Protein AF-A0AA39Y4I3-F1 (afdb_monomer_lite)

Sequence (422 aa):
MHALTLSTLAAALFASATFAHTDCKSVDASVIKHTGISTGVEEKHDGIRLYIAKPDNSSIRAKENPTSAIVYLTDVFGIELVENRLLADSFARAGYLTIAPDLFNNEHASGDINVPGFNTSAFLARHGPDVTDPIIASTINHLRTAYGIKKIGLTGYCFGGRYSFRFLGAGKGGDAGYAAHPSLLENGEIEAIKGPAAIGAAETDGMMSPARRSEIEALLAKGSAPWQVNLYSGTNHGFGVRANISDPEQLAGKEEAFLQAVRWFDRHLSRPDFILRPAVDEDRDACYTIHRVAMYDVVKATFGWDEEDQIARWNSEWDPSEFQIVVVDGRMIGSIDVVDRTNDILLSGIELEPAFQGRGIGSALIGKLQAKAAQRGVPLVLGVFEANPRARALYERLGFKEFHREGIKALMRWEPDVVKKG

Organism: NCBI:txid92897

Foldseek 3Di:
DDDDDDDDDDDDPPPPPPPPPPPPPADDLPLADQDDAFDFDWDDDPNKIKTKAAADPPDPLLVLQVQEAEEEEEDQQFPPPRLSRRLQNSVSPLNHTYIYIRLQSPPGDDPDCPPPPRDPVVSVVVSDCVSRLVRVLSVLVCSCPVRVHDAYEYEYAADSQQVSQLCQAPPSRHAEYEYELYAPNDLVSLLRHPHEYEYQYEPAEPRCDPVNVVSSVVSNVVYPYHYYYDYQPPDYRRLLRDFPCVDPSSVCSNSVSSSVSSVRCCQGSGQFDKDKDQFDPVCQVVQLVQCCQQCVQVCCVPPRDDPVVSVVVSVVPDDSRQKIFIDGPNDGFHIWGWDDDPAEIEGEDTTGHPSNPPSCPVVVVVVVRLVVCLVSQHKYKYKDFQSCVVVVVSCVVVVWDFDDDDDRITMTIDGHDPPPPD

Radius of gyration: 26.29 Å; chains: 1; bounding box: 110×45×76 Å

pLDDT: mean 89.02, std 17.18, range [23.81, 98.88]

InterPro domains:
  IPR000182 GNAT domain [PF00583] (300-400)
  IPR000182 GNAT domain [PS51186] (274-417)
  IPR002925 Dienelactone hydrolase [PF01738] (63-268)
  IPR016181 Acyl-CoA N-acyltransferase [SSF55729] (268-405)
  IPR029058 Alpha/Beta hydrolase fold [G3DSA:3.40.50.1820] (41-270)
  IPR029058 Alpha/Beta hydrolase fold [SSF53474] (47-269)

Structure (mmCIF, N/CA/C/O backbone):
data_AF-A0AA39Y4I3-F1
#
_entry.id   AF-A0AA39Y4I3-F1
#
loop_
_atom_site.group_PDB
_atom_site.id
_atom_site.type_symbol
_atom_site.label_atom_id
_atom_site.label_alt_id
_atom_site.label_comp_id
_atom_site.label_asym_id
_atom_site.label_entity_id
_atom_site.label_seq_id
_atom_site.pdbx_PDB_ins_code
_atom_site.Cartn_x
_atom_site.Cartn_y
_atom_site.Cartn_z
_atom_site.occupancy
_atom_site.B_iso_or_equiv
_atom_site.auth_seq_id
_atom_site.auth_comp_id
_atom_site.auth_asym_id
_atom_site.auth_atom_id
_atom_site.pdbx_PDB_model_num
ATOM 1 N N . MET A 1 1 ? 69.566 -1.529 40.304 1.00 31.77 1 MET A N 1
ATOM 2 C CA . MET A 1 1 ? 69.407 -2.940 39.894 1.00 31.77 1 MET A CA 1
ATOM 3 C C . MET A 1 1 ? 67.952 -3.346 40.110 1.00 31.77 1 MET A C 1
ATOM 5 O O . MET A 1 1 ? 67.515 -3.236 41.241 1.00 31.77 1 MET A O 1
ATOM 9 N N . HIS A 1 2 ? 67.272 -3.764 39.027 1.00 29.19 2 HIS A N 1
ATOM 10 C CA . HIS A 1 2 ? 66.051 -4.609 38.928 1.00 29.19 2 HIS A CA 1
ATOM 11 C C . HIS A 1 2 ? 64.745 -4.018 39.521 1.00 29.19 2 HIS A C 1
ATOM 13 O O . HIS A 1 2 ? 64.686 -3.740 40.706 1.00 29.19 2 HIS A O 1
ATOM 19 N N . ALA A 1 3 ? 63.718 -3.612 38.757 1.00 25.14 3 ALA A N 1
ATOM 20 C CA . ALA A 1 3 ? 62.836 -4.297 37.786 1.00 25.14 3 ALA A CA 1
ATOM 21 C C . ALA A 1 3 ? 61.840 -5.301 38.412 1.00 25.14 3 ALA A C 1
ATOM 23 O O . ALA A 1 3 ? 62.264 -6.355 38.867 1.00 25.14 3 ALA A O 1
ATOM 24 N N . LEU A 1 4 ? 60.539 -4.954 38.370 1.00 26.05 4 LEU A N 1
ATOM 25 C CA . LEU A 1 4 ? 59.322 -5.801 38.442 1.00 26.05 4 LEU A CA 1
ATOM 26 C C . LEU A 1 4 ? 58.103 -4.875 38.174 1.00 26.05 4 LEU A C 1
ATOM 28 O O . LEU A 1 4 ? 57.822 -4.004 38.988 1.00 26.05 4 LEU A O 1
ATOM 32 N N . THR A 1 5 ? 57.597 -4.703 36.947 1.00 25.78 5 THR A N 1
ATOM 33 C CA . THR A 1 5 ? 56.581 -5.475 36.184 1.00 25.78 5 THR A CA 1
ATOM 34 C C . THR A 1 5 ? 55.194 -5.660 36.823 1.00 25.78 5 THR A C 1
ATOM 36 O O . THR A 1 5 ? 55.027 -6.449 37.742 1.00 25.78 5 THR A O 1
ATOM 39 N N . LEU A 1 6 ? 54.226 -5.010 36.158 1.00 23.81 6 LEU A N 1
ATOM 40 C CA . LEU A 1 6 ? 52.891 -5.456 35.720 1.00 23.81 6 LEU A CA 1
ATOM 41 C C . LEU A 1 6 ? 51.724 -5.715 36.705 1.00 23.81 6 LEU A C 1
ATOM 43 O O . LEU A 1 6 ? 51.684 -6.682 37.450 1.00 23.81 6 LEU A O 1
ATOM 47 N N . SER A 1 7 ? 50.683 -4.903 36.457 1.00 24.28 7 SER A N 1
ATOM 48 C CA . SER A 1 7 ? 49.284 -5.270 36.161 1.00 24.28 7 SER A CA 1
ATOM 49 C C . SER A 1 7 ? 48.386 -5.853 37.255 1.00 24.28 7 SER A C 1
ATOM 51 O O . SER A 1 7 ? 48.485 -7.029 37.570 1.00 24.28 7 SER A O 1
ATOM 53 N N . THR A 1 8 ? 47.343 -5.094 37.603 1.00 25.11 8 THR A N 1
ATOM 54 C CA . THR A 1 8 ? 45.948 -5.579 37.572 1.00 25.11 8 THR A CA 1
ATOM 55 C C . THR A 1 8 ? 45.017 -4.397 37.305 1.00 25.11 8 THR A C 1
ATOM 57 O O . THR A 1 8 ? 44.675 -3.632 38.204 1.00 25.11 8 THR A O 1
ATOM 60 N N . LEU A 1 9 ? 44.651 -4.235 36.032 1.00 26.48 9 LEU A N 1
ATOM 61 C CA . LEU A 1 9 ? 43.531 -3.415 35.584 1.00 26.48 9 LEU A CA 1
ATOM 62 C C . LEU A 1 9 ? 42.247 -4.143 36.012 1.00 26.48 9 LEU A C 1
ATOM 64 O O . LEU A 1 9 ? 42.095 -5.330 35.720 1.00 26.48 9 LEU A O 1
ATOM 68 N N . ALA A 1 10 ? 41.348 -3.458 36.714 1.00 27.12 10 ALA A N 1
ATOM 69 C CA . ALA A 1 10 ? 40.038 -3.991 37.059 1.00 27.12 10 ALA A CA 1
ATOM 70 C C . ALA A 1 10 ? 39.253 -4.279 35.770 1.00 27.12 10 ALA A C 1
ATOM 72 O O . ALA A 1 10 ? 38.867 -3.365 35.042 1.00 27.12 10 ALA A O 1
ATOM 73 N N . ALA A 1 11 ? 39.050 -5.562 35.473 1.00 25.02 11 ALA A N 1
ATOM 74 C CA . ALA A 1 11 ? 38.172 -6.005 34.407 1.00 25.02 11 ALA A CA 1
ATOM 75 C C . ALA A 1 11 ? 36.725 -5.698 34.814 1.00 25.02 11 ALA A C 1
ATOM 77 O O . ALA A 1 11 ? 36.140 -6.387 35.650 1.00 25.02 11 ALA A O 1
ATOM 78 N N . ALA A 1 12 ? 36.155 -4.645 34.230 1.00 27.27 12 ALA A N 1
ATOM 79 C CA . ALA A 1 12 ? 34.716 -4.466 34.190 1.00 27.27 12 ALA A CA 1
ATOM 80 C C . ALA A 1 12 ? 34.127 -5.646 33.406 1.00 27.27 12 ALA A C 1
ATOM 82 O O . ALA A 1 12 ? 34.288 -5.747 32.189 1.00 27.27 12 ALA A O 1
ATOM 83 N N . LEU A 1 13 ? 33.485 -6.566 34.124 1.00 25.33 13 LEU A N 1
ATOM 84 C CA . LEU A 1 13 ? 32.597 -7.567 33.552 1.00 25.33 13 LEU A CA 1
ATOM 85 C C . LEU A 1 13 ? 31.452 -6.825 32.857 1.00 25.33 13 LEU A C 1
ATOM 87 O O . LEU A 1 13 ? 30.452 -6.471 33.478 1.00 25.33 13 LEU A O 1
ATOM 91 N N . PHE A 1 14 ? 31.601 -6.585 31.555 1.00 27.44 14 PHE A N 1
ATOM 92 C CA . PHE A 1 14 ? 30.454 -6.415 30.682 1.00 27.44 14 PHE A CA 1
ATOM 93 C C . PHE A 1 14 ? 29.706 -7.744 30.712 1.00 27.44 14 PHE A C 1
ATOM 95 O O . PHE A 1 14 ? 30.103 -8.711 30.061 1.00 27.44 14 PHE A O 1
ATOM 102 N N . ALA A 1 15 ? 28.641 -7.801 31.510 1.00 28.72 15 ALA A N 1
ATOM 103 C CA . ALA A 1 15 ? 27.584 -8.764 31.287 1.00 28.72 15 ALA A CA 1
ATOM 104 C C . ALA A 1 15 ? 27.096 -8.515 29.858 1.00 28.72 15 ALA A C 1
ATOM 106 O O . ALA A 1 15 ? 26.409 -7.533 29.576 1.00 28.72 15 ALA A O 1
ATOM 107 N N . SER A 1 16 ? 27.539 -9.365 28.936 1.00 27.86 16 SER A N 1
ATOM 108 C CA . SER A 1 16 ? 26.910 -9.507 27.640 1.00 27.86 16 SER A CA 1
ATOM 109 C C . SER A 1 16 ? 25.491 -9.961 27.940 1.00 27.86 16 SER A C 1
ATOM 111 O O . SER A 1 16 ? 25.236 -11.128 28.223 1.00 27.86 16 SER A O 1
ATOM 113 N N . ALA A 1 17 ? 24.563 -9.005 27.950 1.00 28.95 17 ALA A N 1
ATOM 114 C CA . ALA A 1 17 ? 23.174 -9.318 27.721 1.00 28.95 17 ALA A CA 1
ATOM 115 C C . ALA A 1 17 ? 23.150 -9.994 26.352 1.00 28.95 17 ALA A C 1
ATOM 117 O O . ALA A 1 17 ? 23.229 -9.341 25.311 1.00 28.95 17 ALA A O 1
ATOM 118 N N . THR A 1 18 ? 23.129 -11.323 26.356 1.00 26.72 18 THR A N 1
ATOM 119 C CA . THR A 1 18 ? 22.600 -12.090 25.248 1.00 26.72 18 THR A CA 1
ATOM 120 C C . THR A 1 18 ? 21.155 -11.643 25.131 1.00 26.72 18 THR A C 1
ATOM 122 O O . THR A 1 18 ? 20.255 -12.176 25.775 1.00 26.72 18 THR A O 1
ATOM 125 N N . PHE A 1 19 ? 20.930 -10.591 24.343 1.00 30.98 19 PHE A N 1
ATOM 126 C CA . PHE A 1 19 ? 19.635 -10.400 23.733 1.00 30.98 19 PHE A CA 1
ATOM 127 C C . PHE A 1 19 ? 19.364 -11.725 23.041 1.00 30.98 19 PHE A C 1
ATOM 129 O O . PHE A 1 19 ? 20.068 -12.096 22.101 1.00 30.98 19 PHE A O 1
ATOM 136 N N . ALA A 1 20 ? 18.404 -12.484 23.567 1.00 27.34 20 ALA A N 1
ATOM 137 C CA . ALA A 1 20 ? 17.738 -13.468 22.753 1.00 27.34 20 ALA A CA 1
ATOM 138 C C . ALA A 1 20 ? 17.344 -12.696 21.496 1.00 27.34 20 ALA A C 1
ATOM 140 O O . ALA A 1 20 ? 16.555 -11.750 21.571 1.00 27.34 20 ALA A O 1
ATOM 141 N N . HIS A 1 21 ? 17.988 -13.007 20.371 1.00 30.64 21 HIS A N 1
ATOM 142 C CA . HIS A 1 21 ? 17.457 -12.636 19.082 1.00 30.64 21 HIS A CA 1
ATOM 143 C C . HIS A 1 21 ? 16.090 -13.313 19.038 1.00 30.64 21 HIS A C 1
ATOM 145 O O . HIS A 1 21 ? 15.969 -14.480 18.691 1.00 30.64 21 HIS A O 1
ATOM 151 N N . THR A 1 22 ? 15.046 -12.602 19.466 1.00 34.47 22 THR A N 1
ATOM 152 C CA . THR A 1 22 ? 13.757 -12.731 18.806 1.00 34.47 22 THR A CA 1
ATOM 153 C C . THR A 1 22 ? 14.094 -12.594 17.340 1.00 34.47 22 THR A C 1
ATOM 155 O O . THR A 1 22 ? 14.528 -11.511 16.938 1.00 34.47 22 THR A O 1
ATOM 158 N N . ASP A 1 23 ? 14.018 -13.708 16.609 1.00 34.25 23 ASP A N 1
ATOM 159 C CA . ASP A 1 23 ? 14.163 -13.756 15.164 1.00 34.25 23 ASP A CA 1
ATOM 160 C C . ASP A 1 23 ? 13.442 -12.538 14.603 1.00 34.25 23 ASP A C 1
ATOM 162 O O . ASP A 1 23 ? 12.212 -12.428 14.668 1.00 34.25 23 ASP A O 1
ATOM 166 N N . CYS A 1 24 ? 14.215 -11.548 14.158 1.00 35.56 24 CYS A N 1
ATOM 167 C CA . CYS A 1 24 ? 13.629 -10.406 13.498 1.00 35.56 24 CYS A CA 1
ATOM 168 C C . CYS A 1 24 ? 12.965 -11.006 12.263 1.00 35.56 24 CYS A C 1
ATOM 170 O O . CYS A 1 24 ? 13.661 -11.525 11.392 1.00 35.56 24 CYS A O 1
ATOM 172 N N . LYS A 1 25 ? 11.628 -10.971 12.195 1.00 53.66 25 LYS A N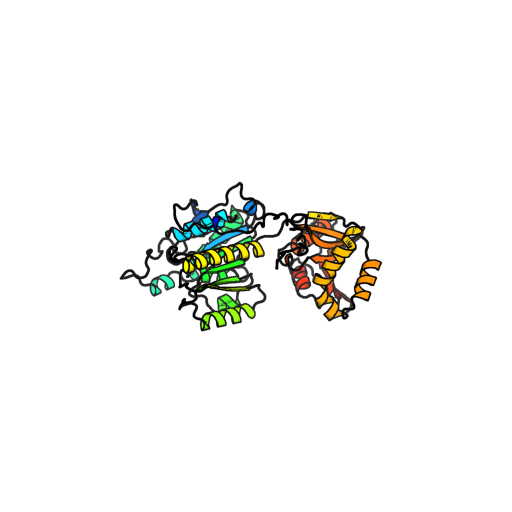 1
ATOM 173 C CA . LYS A 1 25 ? 10.820 -11.413 11.044 1.00 53.66 25 LYS A CA 1
ATOM 174 C C . LYS A 1 25 ? 11.099 -10.555 9.784 1.00 53.66 25 LYS A C 1
ATOM 176 O O . LYS A 1 25 ? 10.210 -10.343 8.963 1.00 53.66 25 LYS A O 1
ATOM 181 N N . SER A 1 26 ? 12.289 -9.966 9.657 1.00 57.66 26 SER A N 1
ATOM 182 C CA . SER A 1 26 ? 12.704 -9.114 8.557 1.00 57.66 26 SER A CA 1
ATOM 183 C C . SER A 1 26 ? 13.011 -9.949 7.329 1.00 57.66 26 SER A C 1
ATOM 185 O O . SER A 1 26 ? 13.766 -10.913 7.381 1.00 57.66 26 SER A O 1
ATOM 187 N N . VAL A 1 27 ? 12.456 -9.516 6.209 1.00 66.81 27 VAL A N 1
ATOM 188 C CA . VAL A 1 27 ? 12.830 -9.991 4.882 1.00 66.81 27 VAL A CA 1
ATOM 189 C C . VAL A 1 27 ? 14.265 -9.576 4.602 1.00 66.81 27 VAL A C 1
ATOM 191 O O . VAL A 1 27 ? 14.585 -8.390 4.707 1.00 66.81 27 VAL A O 1
ATOM 194 N N . ASP A 1 28 ? 15.105 -10.541 4.254 1.00 78.88 28 ASP A N 1
ATOM 195 C CA . ASP A 1 28 ? 16.470 -10.308 3.792 1.00 78.88 28 ASP A CA 1
ATOM 196 C C . ASP A 1 28 ? 16.595 -10.608 2.288 1.00 78.88 28 ASP A C 1
ATOM 198 O O . ASP A 1 28 ? 15.624 -10.969 1.616 1.00 78.88 28 ASP A O 1
ATOM 202 N N . ALA A 1 29 ? 17.799 -10.444 1.740 1.00 80.50 29 ALA A N 1
ATOM 203 C CA . ALA A 1 29 ? 18.063 -10.643 0.319 1.00 80.50 29 ALA A CA 1
ATOM 204 C C . ALA A 1 29 ? 17.818 -12.089 -0.173 1.00 80.50 29 ALA A C 1
ATOM 206 O O . ALA A 1 29 ? 17.715 -12.303 -1.379 1.00 80.50 29 ALA A O 1
ATOM 207 N N . SER A 1 30 ? 17.650 -13.085 0.711 1.00 86.12 30 SER A N 1
ATOM 208 C CA . SER A 1 30 ? 17.434 -14.490 0.318 1.00 86.12 30 SER A CA 1
ATOM 209 C C . SER A 1 30 ? 16.134 -14.722 -0.458 1.00 86.12 30 SER A C 1
ATOM 211 O O . SER A 1 30 ? 16.025 -15.686 -1.220 1.00 86.12 30 SER A O 1
ATOM 213 N N . VAL A 1 31 ? 15.143 -13.833 -0.318 1.00 90.25 31 VAL A N 1
ATOM 214 C CA . VAL A 1 31 ? 13.902 -13.915 -1.103 1.00 90.25 31 VAL A CA 1
ATOM 215 C C . VAL A 1 31 ? 14.083 -13.427 -2.541 1.00 90.25 31 VAL A C 1
ATOM 217 O O . VAL A 1 31 ? 13.208 -13.660 -3.377 1.00 90.25 31 VAL A O 1
ATOM 220 N N . ILE A 1 32 ? 15.190 -12.762 -2.866 1.00 94.00 32 ILE A N 1
ATOM 221 C CA . ILE A 1 32 ? 15.417 -12.134 -4.168 1.00 94.00 32 ILE A CA 1
ATOM 222 C C . ILE A 1 32 ? 16.070 -13.148 -5.108 1.00 94.00 32 ILE A C 1
ATOM 224 O O . ILE A 1 32 ? 17.054 -13.796 -4.764 1.00 94.00 32 ILE A O 1
ATOM 228 N N . LYS A 1 33 ? 15.520 -13.302 -6.318 1.00 92.44 33 LYS A N 1
ATOM 229 C CA . LYS A 1 33 ? 16.183 -14.054 -7.393 1.00 92.44 33 LYS A CA 1
ATOM 230 C C . LYS A 1 33 ? 16.537 -13.120 -8.528 1.00 92.44 33 LYS A C 1
ATOM 232 O O . LYS A 1 33 ? 15.670 -12.446 -9.075 1.00 92.44 33 LYS A O 1
ATOM 237 N N . HIS A 1 34 ? 17.808 -13.160 -8.908 1.00 91.50 34 HIS A N 1
ATOM 238 C CA . HIS A 1 34 ? 18.343 -12.396 -10.032 1.00 91.50 34 HIS A CA 1
ATOM 239 C C . HIS A 1 34 ? 18.507 -13.236 -11.297 1.00 91.50 34 HIS A C 1
ATOM 241 O O . HIS A 1 34 ? 18.494 -12.690 -12.391 1.00 91.50 34 HIS A O 1
ATOM 247 N N . THR A 1 35 ? 18.656 -14.555 -11.153 1.00 91.75 35 THR A N 1
ATOM 248 C CA . THR A 1 35 ? 18.890 -15.494 -12.257 1.00 91.75 35 THR A CA 1
ATOM 249 C C . THR A 1 35 ? 18.112 -16.797 -12.055 1.00 91.75 35 THR A C 1
ATOM 251 O O . THR A 1 35 ? 17.583 -17.075 -10.972 1.00 91.75 35 THR A O 1
ATOM 254 N N . GLY A 1 36 ? 18.058 -17.620 -13.105 1.00 92.31 36 GLY A N 1
ATOM 255 C CA . GLY A 1 36 ? 17.469 -18.958 -13.075 1.00 92.31 36 GLY A CA 1
ATOM 256 C C . GLY A 1 36 ? 16.096 -19.040 -13.738 1.00 92.31 36 GLY A C 1
ATOM 257 O O . GLY A 1 36 ? 15.717 -18.185 -14.534 1.00 92.31 36 GLY A O 1
ATOM 258 N N . ILE A 1 37 ? 15.374 -20.118 -13.431 1.00 93.12 37 ILE A N 1
ATOM 259 C CA . ILE A 1 37 ? 14.064 -20.421 -14.012 1.00 93.12 37 ILE A CA 1
ATOM 260 C C . ILE A 1 37 ? 12.973 -19.858 -13.103 1.00 93.12 37 ILE A C 1
ATOM 262 O O . ILE A 1 37 ? 12.994 -20.068 -11.886 1.00 93.12 37 ILE A O 1
ATOM 266 N N . SER A 1 38 ? 12.025 -19.156 -13.715 1.00 95.62 38 SER A N 1
ATOM 267 C CA . SER A 1 38 ? 10.843 -18.631 -13.045 1.00 95.62 38 SER A CA 1
ATOM 268 C C . SER A 1 38 ? 9.867 -19.751 -12.656 1.00 95.62 38 SER A C 1
ATOM 270 O O . SER A 1 38 ? 9.721 -20.722 -13.397 1.00 95.62 38 SER A O 1
ATOM 272 N N . THR A 1 39 ? 9.192 -19.632 -11.515 1.00 95.56 39 THR A N 1
ATOM 273 C CA . THR A 1 39 ? 8.388 -20.714 -10.905 1.00 95.56 39 THR A CA 1
ATOM 274 C C . THR A 1 39 ? 6.875 -20.521 -10.970 1.00 95.56 39 THR A C 1
ATOM 276 O O . THR A 1 39 ? 6.127 -21.456 -10.693 1.00 95.56 39 THR A O 1
ATOM 279 N N . GLY A 1 40 ? 6.416 -19.314 -11.283 1.00 95.88 40 GLY A N 1
ATOM 280 C CA . GLY A 1 40 ? 5.006 -19.003 -11.481 1.00 95.88 40 GLY A CA 1
ATOM 281 C C . GLY A 1 40 ? 4.427 -19.643 -12.742 1.00 95.88 40 GLY A C 1
ATOM 282 O O . GLY A 1 40 ? 5.137 -20.195 -13.585 1.00 95.88 40 GLY A O 1
ATOM 283 N N . VAL A 1 41 ? 3.105 -19.571 -12.853 1.00 97.69 41 VAL A N 1
ATOM 284 C CA . VAL A 1 41 ? 2.326 -20.181 -13.936 1.00 97.69 41 VAL A CA 1
ATOM 285 C C . VAL A 1 41 ? 1.631 -19.114 -14.766 1.00 97.69 41 VAL A C 1
ATOM 287 O O . VAL A 1 41 ? 1.227 -18.081 -14.239 1.00 97.69 41 VAL A O 1
ATOM 290 N N . GLU A 1 42 ? 1.481 -19.361 -16.064 1.00 97.44 42 GLU A N 1
ATOM 291 C CA . GLU A 1 42 ? 0.683 -18.498 -16.932 1.00 97.44 42 GLU A CA 1
ATOM 292 C C . GLU A 1 42 ? -0.757 -19.001 -17.012 1.00 97.44 42 GLU A C 1
ATOM 294 O O . GLU A 1 42 ? -1.010 -20.161 -17.340 1.00 97.44 42 GLU A O 1
ATOM 299 N N . GLU A 1 43 ? -1.704 -18.106 -16.757 1.00 96.56 43 GLU A N 1
ATOM 300 C CA . GLU A 1 43 ? -3.136 -18.351 -16.892 1.00 96.56 43 GLU A CA 1
ATOM 301 C C . GLU A 1 43 ? -3.774 -17.240 -17.739 1.00 96.56 43 GLU A C 1
ATOM 303 O O . GLU A 1 43 ? -3.209 -16.159 -17.908 1.00 96.56 43 GLU A O 1
ATOM 308 N N . LYS A 1 44 ? -4.954 -17.498 -18.312 1.00 96.38 44 LYS A N 1
ATOM 309 C CA . LYS A 1 44 ? -5.730 -16.484 -19.039 1.00 96.38 44 LYS A CA 1
ATOM 310 C C . LYS A 1 44 ? -6.996 -16.140 -18.269 1.00 96.38 44 LYS A C 1
ATOM 312 O O . LYS A 1 44 ? -7.769 -17.036 -17.940 1.00 96.38 44 LYS A O 1
ATOM 317 N N . HIS A 1 45 ? -7.242 -14.851 -18.067 1.00 94.31 45 HIS A N 1
ATOM 318 C CA . HIS A 1 45 ? -8.468 -14.330 -17.471 1.00 94.31 45 HIS A CA 1
ATOM 319 C C . HIS A 1 45 ? -8.975 -13.145 -18.292 1.00 94.31 45 HIS A C 1
ATOM 321 O O . HIS A 1 45 ? -8.200 -12.248 -18.598 1.00 94.31 45 HIS A O 1
ATOM 327 N N . ASP A 1 46 ? -10.246 -13.164 -18.701 1.00 93.12 46 ASP A N 1
ATOM 328 C CA . ASP A 1 46 ? -10.855 -12.125 -19.548 1.00 93.12 46 ASP A CA 1
ATOM 329 C C . ASP A 1 46 ? -10.030 -11.774 -20.805 1.00 93.12 46 ASP A C 1
ATOM 331 O O . ASP A 1 46 ? -9.955 -10.630 -21.242 1.00 93.12 46 ASP A O 1
ATOM 335 N N . GLY A 1 47 ? -9.373 -12.781 -21.393 1.00 93.19 47 GLY A N 1
ATOM 336 C CA . GLY A 1 47 ? -8.492 -12.609 -22.555 1.00 93.19 47 GLY A CA 1
ATOM 337 C C . GLY A 1 47 ? -7.094 -12.062 -22.234 1.00 93.19 47 GLY A C 1
ATOM 338 O O . GLY A 1 47 ? -6.229 -12.103 -23.106 1.00 93.19 47 GLY A O 1
ATOM 339 N N . ILE A 1 48 ? -6.841 -11.640 -20.995 1.00 96.94 48 ILE A N 1
ATOM 340 C CA . ILE A 1 48 ? -5.552 -11.144 -20.502 1.00 96.94 48 ILE A CA 1
ATOM 341 C C . ILE A 1 48 ? -4.706 -12.335 -20.047 1.00 96.94 48 ILE A C 1
ATOM 343 O O . ILE A 1 48 ? -5.179 -13.200 -19.305 1.00 96.94 48 ILE A O 1
ATOM 347 N N . ARG A 1 49 ? -3.442 -12.392 -20.476 1.00 98.12 49 ARG A N 1
ATOM 348 C CA . ARG A 1 49 ? -2.474 -13.343 -19.912 1.00 98.12 49 ARG A CA 1
ATOM 349 C C . ARG A 1 49 ? -1.954 -12.820 -18.584 1.00 98.12 49 ARG A C 1
ATOM 351 O O . ARG A 1 49 ? -1.539 -11.669 -18.486 1.00 98.12 49 ARG A O 1
ATOM 358 N N . LEU A 1 50 ? -1.954 -13.684 -17.584 1.00 98.56 50 LEU A N 1
ATOM 359 C CA . LEU A 1 50 ? -1.502 -13.405 -16.235 1.00 98.56 50 LEU A CA 1
ATOM 360 C C . LEU A 1 50 ? -0.364 -14.360 -15.898 1.00 98.56 50 LEU A C 1
ATOM 362 O O . LEU A 1 50 ? -0.531 -15.572 -15.999 1.00 98.56 50 LEU A O 1
ATOM 366 N N . TYR A 1 51 ? 0.767 -13.828 -15.452 1.00 98.69 51 TYR A N 1
ATOM 367 C CA . TYR A 1 51 ? 1.790 -14.611 -14.773 1.00 98.69 51 TYR A CA 1
ATOM 368 C C . TYR A 1 51 ? 1.505 -14.601 -13.268 1.00 98.69 51 TYR A C 1
ATOM 370 O O . TYR A 1 51 ? 1.474 -13.542 -12.640 1.00 98.69 51 TYR A O 1
ATOM 378 N N . ILE A 1 52 ? 1.268 -15.775 -12.688 1.00 98.56 52 ILE A N 1
ATOM 379 C CA . ILE A 1 52 ? 0.803 -15.952 -11.312 1.00 98.56 52 ILE A CA 1
ATOM 380 C C . ILE A 1 52 ? 1.880 -16.676 -10.505 1.00 98.56 52 ILE A C 1
ATOM 382 O O . ILE A 1 52 ? 2.149 -17.860 -10.716 1.00 98.56 52 ILE A O 1
ATOM 386 N N . ALA A 1 53 ? 2.458 -15.976 -9.533 1.00 98.06 53 ALA A N 1
ATOM 387 C CA . ALA A 1 53 ? 3.405 -16.521 -8.570 1.00 98.06 53 ALA A CA 1
ATOM 388 C C . ALA A 1 53 ? 2.737 -16.624 -7.191 1.00 98.06 53 ALA A C 1
ATOM 390 O O . ALA A 1 53 ? 2.193 -15.651 -6.666 1.00 98.06 53 ALA A O 1
ATOM 391 N N . LYS A 1 54 ? 2.754 -17.823 -6.601 1.00 96.44 54 LYS A N 1
ATOM 392 C CA . LYS A 1 54 ? 2.124 -18.108 -5.304 1.00 96.44 54 LYS A CA 1
ATOM 393 C C . LYS A 1 54 ? 3.195 -18.316 -4.232 1.00 96.44 54 LYS A C 1
ATOM 395 O O . LYS A 1 54 ? 4.211 -18.947 -4.532 1.00 96.44 54 LYS A O 1
ATOM 400 N N . PRO A 1 55 ? 2.987 -17.815 -3.003 1.00 93.44 55 PRO A N 1
ATOM 401 C CA . PRO A 1 55 ? 3.886 -18.114 -1.901 1.00 93.44 55 PRO A CA 1
ATOM 402 C C . PRO A 1 55 ? 3.847 -19.609 -1.574 1.00 93.44 55 PRO A C 1
ATOM 404 O O . PRO A 1 55 ? 2.846 -20.283 -1.826 1.00 93.44 55 PRO A O 1
ATOM 407 N N . ASP A 1 56 ? 4.925 -20.119 -0.981 1.00 88.56 56 ASP A N 1
ATOM 408 C CA . ASP A 1 56 ? 4.944 -21.491 -0.475 1.00 88.56 56 ASP A CA 1
ATOM 409 C C . ASP A 1 56 ? 3.862 -21.677 0.606 1.00 88.56 56 ASP A C 1
ATOM 411 O O . ASP A 1 56 ? 3.666 -20.808 1.460 1.00 88.56 56 ASP A O 1
ATOM 415 N N . ASN A 1 57 ? 3.179 -22.824 0.607 1.00 81.50 57 ASN A N 1
ATOM 416 C CA . ASN A 1 57 ? 2.160 -23.162 1.607 1.00 81.50 57 ASN A CA 1
ATOM 417 C C . AS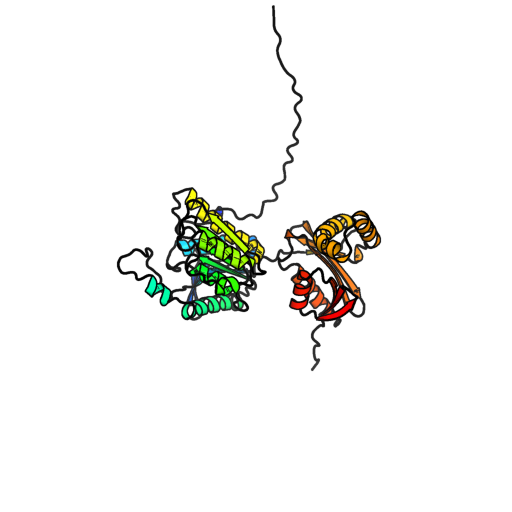N A 1 57 ? 2.721 -23.199 3.045 1.00 81.50 57 ASN A C 1
ATOM 419 O O . ASN A 1 57 ? 1.973 -23.036 4.017 1.00 81.50 57 ASN A O 1
ATOM 423 N N . SER A 1 58 ? 4.028 -23.418 3.213 1.00 81.00 58 SER A N 1
ATOM 424 C CA . SER A 1 58 ? 4.715 -23.355 4.502 1.00 81.00 58 SER A CA 1
ATOM 425 C C . SER A 1 58 ? 5.068 -21.928 4.934 1.00 81.00 58 SER A C 1
ATOM 427 O O . SER A 1 58 ? 5.445 -21.742 6.091 1.00 81.00 58 SER A O 1
ATOM 429 N N . SER A 1 59 ? 4.922 -20.922 4.062 1.00 79.38 59 SER A N 1
ATOM 430 C CA . SER A 1 59 ? 5.278 -19.530 4.352 1.00 79.38 59 SER A CA 1
ATOM 431 C C . SER A 1 59 ? 4.444 -18.968 5.502 1.00 79.38 59 SER A C 1
ATOM 433 O O . SER A 1 59 ? 3.231 -18.779 5.394 1.00 79.38 59 SER A O 1
ATOM 435 N N . ILE A 1 60 ? 5.112 -18.661 6.616 1.00 75.19 60 ILE A N 1
ATOM 436 C CA . ILE A 1 60 ? 4.495 -18.009 7.778 1.00 75.19 60 ILE A CA 1
ATOM 437 C C . ILE A 1 60 ? 3.964 -16.627 7.377 1.00 75.19 60 ILE A C 1
ATOM 439 O O . ILE A 1 60 ? 2.825 -16.296 7.687 1.00 75.19 60 ILE A O 1
ATOM 443 N N . ARG A 1 61 ? 4.737 -15.866 6.592 1.00 75.44 61 ARG A N 1
ATOM 444 C CA . ARG A 1 61 ? 4.350 -14.524 6.129 1.00 75.44 61 ARG A CA 1
ATOM 445 C C . ARG A 1 61 ? 3.095 -14.533 5.257 1.00 75.44 61 ARG A C 1
ATOM 447 O O . ARG A 1 61 ? 2.268 -13.633 5.374 1.00 75.44 61 ARG A O 1
ATOM 454 N N . ALA A 1 62 ? 2.918 -15.566 4.430 1.00 81.00 62 ALA A N 1
ATOM 455 C CA . ALA A 1 62 ? 1.691 -15.735 3.653 1.00 81.00 62 ALA A CA 1
ATOM 456 C C . ALA A 1 62 ? 0.477 -16.036 4.544 1.00 81.00 62 ALA A C 1
ATOM 458 O O . ALA A 1 62 ? -0.614 -15.527 4.296 1.00 81.00 62 ALA A O 1
ATOM 459 N N . LYS A 1 63 ? 0.668 -16.824 5.611 1.00 76.94 63 LYS A N 1
ATOM 460 C CA . LYS A 1 63 ? -0.387 -17.132 6.590 1.00 76.94 63 LYS A CA 1
ATOM 461 C C . LYS A 1 63 ? -0.789 -15.924 7.434 1.00 76.94 63 LYS A C 1
ATOM 463 O O . LYS A 1 63 ? -1.950 -15.844 7.814 1.00 76.94 63 LYS A O 1
ATOM 468 N N . GLU A 1 64 ? 0.133 -15.000 7.696 1.00 70.56 64 GLU A N 1
ATOM 469 C CA . GLU A 1 64 ? -0.147 -13.728 8.384 1.00 70.56 64 GLU A CA 1
ATOM 470 C C . GLU A 1 64 ? -0.896 -12.729 7.477 1.00 70.56 64 GLU A C 1
ATOM 472 O O . GLU A 1 64 ? -1.600 -11.849 7.967 1.00 70.56 64 GLU A O 1
ATOM 477 N N . ASN A 1 65 ? -0.804 -12.882 6.149 1.00 73.69 65 ASN A N 1
ATOM 478 C CA . ASN A 1 65 ? -1.411 -11.974 5.171 1.00 73.69 65 ASN A CA 1
ATOM 479 C C . ASN A 1 65 ? -2.284 -12.680 4.117 1.00 73.69 65 ASN A C 1
ATOM 481 O O . ASN A 1 65 ? -2.178 -12.382 2.924 1.00 73.69 65 ASN A O 1
ATOM 485 N N . PRO A 1 66 ? -3.227 -13.559 4.512 1.00 80.19 66 PRO A N 1
ATOM 486 C CA . PRO A 1 66 ? -3.916 -14.452 3.579 1.00 80.19 66 PRO A CA 1
ATOM 487 C C . PRO A 1 66 ? -4.898 -13.722 2.652 1.00 80.19 66 PRO A C 1
ATOM 489 O O . PRO A 1 66 ? -5.424 -14.309 1.714 1.00 80.19 66 PRO A O 1
ATOM 492 N N . THR A 1 67 ? -5.180 -12.444 2.924 1.00 86.12 67 THR A N 1
ATOM 493 C CA . THR A 1 67 ? -6.102 -11.614 2.134 1.00 86.12 67 THR A CA 1
ATOM 494 C C . THR A 1 67 ? -5.405 -10.437 1.454 1.00 86.12 67 THR A C 1
ATOM 496 O O . THR A 1 67 ? -6.077 -9.487 1.046 1.00 86.12 67 THR A O 1
ATOM 499 N N . SER A 1 68 ? -4.080 -10.502 1.313 1.00 92.56 68 SER A N 1
ATOM 500 C CA . SER A 1 68 ? -3.275 -9.484 0.641 1.00 92.56 68 SER A CA 1
ATOM 501 C C . SER A 1 68 ? -2.570 -10.067 -0.584 1.00 92.56 68 SER A C 1
ATOM 503 O O . SER A 1 68 ? -2.068 -11.187 -0.544 1.00 92.56 68 SER A O 1
ATOM 505 N N . ALA A 1 69 ? -2.521 -9.310 -1.678 1.00 97.25 69 ALA A N 1
ATOM 506 C CA . ALA A 1 69 ? -1.815 -9.700 -2.898 1.00 97.25 69 ALA A CA 1
ATOM 507 C C . ALA A 1 69 ? -1.106 -8.505 -3.537 1.00 97.25 69 ALA A C 1
ATOM 509 O O . ALA A 1 69 ? -1.429 -7.352 -3.249 1.00 97.25 69 ALA A O 1
ATOM 510 N N . ILE A 1 70 ? -0.162 -8.796 -4.425 1.00 98.62 70 ILE A N 1
ATOM 511 C CA . ILE A 1 70 ? 0.574 -7.820 -5.221 1.00 98.62 70 ILE A CA 1
ATOM 512 C C . ILE A 1 70 ? 0.177 -7.958 -6.688 1.00 98.62 70 ILE A C 1
ATOM 514 O O . ILE A 1 70 ? 0.226 -9.048 -7.256 1.00 98.62 70 ILE A O 1
ATOM 518 N N . VAL A 1 71 ? -0.168 -6.839 -7.314 1.00 98.88 71 VAL A N 1
ATOM 519 C CA . VAL A 1 71 ? -0.191 -6.709 -8.770 1.00 98.88 71 VAL A CA 1
ATOM 520 C C . VAL A 1 71 ? 1.159 -6.144 -9.200 1.00 98.88 71 VAL A C 1
ATOM 522 O O . VAL A 1 71 ? 1.531 -5.041 -8.796 1.00 98.88 71 VAL A O 1
ATOM 525 N N . TYR A 1 72 ? 1.903 -6.922 -9.983 1.00 98.88 72 TYR A N 1
ATOM 526 C CA . TYR A 1 72 ? 3.226 -6.569 -10.491 1.00 98.88 72 TYR A CA 1
ATOM 527 C C . TYR A 1 72 ? 3.110 -6.017 -11.914 1.00 98.88 72 TYR A C 1
ATOM 529 O O . TYR A 1 72 ? 2.754 -6.734 -12.844 1.00 98.88 72 TYR A O 1
ATOM 537 N N . LEU A 1 73 ? 3.393 -4.730 -12.082 1.00 98.88 73 LEU A N 1
ATOM 538 C CA . LEU A 1 73 ? 3.272 -3.999 -13.338 1.00 98.88 73 LEU A CA 1
ATOM 539 C C . LEU A 1 73 ? 4.663 -3.857 -13.961 1.00 98.88 73 LEU A C 1
ATOM 541 O O . LEU A 1 73 ? 5.525 -3.147 -13.434 1.00 98.88 73 LEU A O 1
ATOM 545 N N . THR A 1 74 ? 4.885 -4.573 -15.060 1.00 98.56 74 THR A N 1
ATOM 546 C CA . THR A 1 74 ? 6.205 -4.713 -15.679 1.00 98.56 74 THR A CA 1
ATOM 547 C C . THR A 1 74 ? 6.704 -3.410 -16.305 1.00 98.56 74 THR A C 1
ATOM 549 O O . THR A 1 74 ? 5.939 -2.479 -16.581 1.00 98.56 74 THR A O 1
ATOM 552 N N . ASP A 1 75 ? 8.002 -3.373 -16.599 1.00 97.12 75 ASP A N 1
ATOM 553 C CA . ASP A 1 75 ? 8.529 -2.442 -17.590 1.00 97.12 75 ASP A CA 1
ATOM 554 C C . ASP A 1 75 ? 8.103 -2.845 -19.018 1.00 97.12 75 ASP A C 1
ATOM 556 O O . ASP A 1 75 ? 7.314 -3.774 -19.216 1.00 97.12 75 ASP A O 1
ATOM 560 N N . VAL A 1 76 ? 8.596 -2.117 -20.024 1.00 95.88 76 VAL A N 1
ATOM 561 C CA . VAL A 1 76 ? 8.190 -2.275 -21.434 1.00 95.88 76 VAL A CA 1
ATOM 562 C C . VAL A 1 76 ? 8.497 -3.649 -22.036 1.00 95.88 76 VAL A C 1
ATOM 564 O O . VAL A 1 76 ? 7.950 -3.970 -23.087 1.00 95.88 76 VAL A O 1
ATOM 567 N N . PHE A 1 77 ? 9.340 -4.464 -21.394 1.00 96.00 77 PHE A N 1
ATOM 568 C CA . PHE A 1 77 ? 9.695 -5.802 -21.877 1.00 96.00 77 PHE A CA 1
ATOM 569 C C . PHE A 1 77 ? 8.677 -6.878 -21.480 1.00 96.00 77 PHE A C 1
ATOM 571 O O . PHE A 1 77 ? 8.801 -8.025 -21.903 1.00 96.00 77 PHE A O 1
ATOM 578 N N . GLY A 1 78 ? 7.667 -6.514 -20.685 1.00 97.19 78 GLY A N 1
ATOM 579 C CA . GLY A 1 78 ? 6.548 -7.397 -20.383 1.00 97.19 78 GLY A CA 1
ATOM 580 C C . GLY A 1 78 ? 6.908 -8.564 -19.469 1.00 97.19 78 GLY A C 1
ATOM 581 O O . GLY A 1 78 ? 7.994 -8.648 -18.886 1.00 97.19 78 GLY A O 1
ATOM 582 N N . ILE A 1 79 ? 5.960 -9.487 -19.341 1.00 97.25 79 ILE A N 1
ATOM 583 C CA . ILE A 1 79 ? 6.147 -10.731 -18.588 1.00 97.25 79 ILE A CA 1
ATOM 584 C C . ILE A 1 79 ? 7.090 -11.694 -19.316 1.00 97.25 79 ILE A C 1
ATOM 586 O O . ILE A 1 79 ? 7.437 -12.727 -18.769 1.00 97.25 79 ILE A O 1
ATOM 590 N N . GLU A 1 80 ? 7.496 -11.409 -20.546 1.00 95.19 80 GLU A N 1
ATOM 591 C CA . GLU A 1 80 ? 8.409 -12.210 -21.358 1.00 95.19 80 GLU A CA 1
ATOM 592 C C . GLU A 1 80 ? 9.861 -12.066 -20.921 1.00 95.19 80 GLU A C 1
ATOM 594 O O . GLU A 1 80 ? 10.643 -13.009 -21.061 1.00 95.19 80 GLU A O 1
ATOM 599 N N . LEU A 1 81 ? 10.209 -10.925 -20.326 1.00 95.50 81 LEU A N 1
ATOM 600 C CA . LEU A 1 81 ? 11.503 -10.747 -19.692 1.00 95.50 81 LEU A CA 1
ATOM 601 C C . LEU A 1 81 ? 11.583 -11.591 -18.412 1.00 95.50 81 LEU A C 1
ATOM 603 O O . LEU A 1 81 ? 10.777 -11.438 -17.488 1.00 95.50 81 LEU A O 1
ATOM 607 N N . VAL A 1 82 ? 12.579 -12.477 -18.339 1.00 95.88 82 VAL A N 1
ATOM 608 C CA . VAL A 1 82 ? 12.732 -13.409 -17.212 1.00 95.88 82 VAL A CA 1
ATOM 609 C C . VAL A 1 82 ? 12.938 -12.672 -15.887 1.00 95.88 82 VAL A C 1
ATOM 611 O O . VAL A 1 82 ? 12.403 -13.095 -14.866 1.00 95.88 82 VAL A O 1
ATOM 614 N N . GLU A 1 83 ? 13.619 -11.528 -15.892 1.00 96.69 83 GLU A N 1
ATOM 615 C CA . GLU A 1 83 ? 13.843 -10.683 -14.720 1.00 96.69 83 GLU A CA 1
ATOM 616 C C . GLU A 1 83 ? 12.525 -10.190 -14.103 1.00 96.69 83 GLU A C 1
ATOM 618 O O . GLU A 1 83 ? 12.391 -10.192 -12.878 1.00 96.69 83 GLU A O 1
ATOM 623 N N . ASN A 1 84 ? 11.522 -9.849 -14.924 1.00 98.00 84 ASN A N 1
ATOM 624 C CA . ASN A 1 84 ? 10.192 -9.463 -14.441 1.00 98.00 84 ASN A CA 1
ATOM 625 C C . ASN A 1 84 ? 9.485 -10.651 -13.763 1.00 98.00 84 ASN A C 1
ATOM 627 O O . ASN A 1 84 ? 8.918 -10.502 -12.676 1.00 98.00 84 ASN A O 1
ATOM 631 N N . ARG A 1 85 ? 9.573 -11.861 -14.339 1.00 98.25 85 ARG A N 1
ATOM 632 C CA . ARG A 1 85 ? 9.020 -13.081 -13.715 1.00 98.25 85 ARG A CA 1
ATOM 633 C C . ARG A 1 85 ? 9.723 -13.427 -12.406 1.00 98.25 85 ARG A C 1
ATOM 635 O O . ARG A 1 85 ? 9.066 -13.764 -11.425 1.00 98.25 85 ARG A O 1
ATOM 642 N N . LEU A 1 86 ? 11.050 -13.311 -12.365 1.00 98.25 86 LEU A N 1
ATOM 643 C CA . LEU A 1 86 ? 11.846 -13.586 -11.168 1.00 98.25 86 LEU A CA 1
ATOM 644 C C . LEU A 1 86 ? 11.558 -12.586 -10.043 1.00 98.25 86 LEU A C 1
ATOM 646 O O . LEU A 1 86 ? 11.569 -12.974 -8.870 1.00 98.25 86 LEU A O 1
ATOM 650 N N . LEU A 1 87 ? 11.254 -11.327 -10.367 1.00 98.44 87 LEU A N 1
ATOM 651 C CA . LEU A 1 87 ? 10.779 -10.342 -9.394 1.00 98.44 87 LEU A CA 1
ATOM 652 C C . LEU A 1 87 ? 9.376 -10.676 -8.881 1.00 98.44 87 LEU A C 1
ATOM 654 O O . LEU A 1 87 ? 9.165 -10.643 -7.668 1.00 98.44 87 LEU A O 1
ATOM 658 N N . ALA A 1 88 ? 8.448 -11.082 -9.752 1.00 98.56 88 ALA A N 1
ATOM 659 C CA . ALA A 1 88 ? 7.141 -11.577 -9.319 1.00 98.56 88 ALA A CA 1
ATOM 660 C C . ALA A 1 88 ? 7.278 -12.803 -8.390 1.00 98.56 88 ALA A C 1
ATOM 662 O O . ALA A 1 88 ? 6.677 -12.842 -7.316 1.00 98.56 88 ALA A O 1
ATOM 663 N N . ASP A 1 89 ? 8.164 -13.747 -8.721 1.00 98.38 89 ASP A N 1
ATOM 664 C CA . ASP A 1 89 ? 8.489 -14.879 -7.846 1.00 98.38 89 ASP A CA 1
ATOM 665 C C . ASP A 1 89 ? 9.165 -14.439 -6.537 1.00 98.38 89 ASP A C 1
ATOM 667 O O . ASP A 1 89 ? 9.041 -15.114 -5.516 1.00 98.38 89 ASP A O 1
ATOM 671 N N . SER A 1 90 ? 9.909 -13.329 -6.545 1.00 97.81 90 SER A N 1
ATOM 672 C CA . SER A 1 90 ? 10.529 -12.766 -5.338 1.00 97.81 90 SER A CA 1
ATOM 673 C C . SER A 1 90 ? 9.475 -12.230 -4.377 1.00 97.81 90 SER A C 1
ATOM 675 O O . SER A 1 90 ? 9.569 -12.487 -3.179 1.00 97.81 90 SER A O 1
ATOM 677 N N . PHE A 1 91 ? 8.431 -11.560 -4.876 1.00 97.44 91 PHE A N 1
ATOM 678 C CA . PHE A 1 91 ? 7.290 -11.163 -4.044 1.00 97.44 91 PHE A CA 1
ATOM 679 C C . PHE A 1 91 ? 6.526 -12.378 -3.495 1.00 97.44 91 PHE A C 1
ATOM 681 O O . PHE A 1 91 ? 6.133 -12.374 -2.326 1.00 97.44 91 PHE A O 1
ATOM 688 N N . ALA A 1 92 ? 6.419 -13.456 -4.277 1.00 96.44 92 ALA A N 1
ATOM 689 C CA . ALA A 1 92 ? 5.871 -14.725 -3.805 1.00 96.44 92 ALA A CA 1
ATOM 690 C C . ALA A 1 92 ? 6.706 -15.372 -2.695 1.00 96.44 92 ALA A C 1
ATOM 692 O O . ALA A 1 92 ? 6.170 -15.763 -1.656 1.00 96.44 92 ALA A O 1
ATOM 693 N N . ARG A 1 93 ? 8.036 -15.407 -2.832 1.00 94.56 93 ARG A N 1
ATOM 694 C CA . ARG A 1 93 ? 8.934 -15.825 -1.738 1.00 94.56 93 ARG A CA 1
ATOM 695 C C . ARG A 1 93 ? 8.851 -14.888 -0.535 1.00 94.56 93 ARG A C 1
ATOM 697 O O . ARG A 1 93 ? 8.977 -15.336 0.600 1.00 94.56 93 ARG A O 1
ATOM 704 N N . ALA A 1 94 ? 8.540 -13.617 -0.771 1.00 92.75 94 ALA A N 1
ATOM 705 C CA . ALA A 1 94 ? 8.211 -12.656 0.267 1.00 92.75 94 ALA A CA 1
ATOM 706 C C . ALA A 1 94 ? 6.778 -12.810 0.833 1.00 92.75 94 ALA A C 1
ATOM 708 O O . ALA A 1 94 ? 6.307 -11.927 1.541 1.00 92.75 94 ALA A O 1
ATOM 709 N N . GLY A 1 95 ? 6.083 -13.919 0.576 1.00 92.12 95 GLY A N 1
ATOM 710 C CA . GLY A 1 95 ? 4.817 -14.249 1.231 1.00 92.12 95 GLY A CA 1
ATOM 711 C C . GLY A 1 95 ? 3.567 -13.661 0.580 1.00 92.12 95 GLY A C 1
ATOM 712 O O . GLY A 1 95 ? 2.485 -13.832 1.132 1.00 92.12 95 GLY A O 1
ATOM 713 N N . TYR A 1 96 ? 3.670 -13.016 -0.582 1.00 94.62 96 TYR A N 1
ATOM 714 C CA . TYR A 1 96 ? 2.513 -12.440 -1.267 1.00 94.62 96 TYR A CA 1
ATOM 715 C C . TYR A 1 96 ? 2.041 -13.315 -2.424 1.00 94.62 96 TYR A C 1
ATOM 717 O O . TYR A 1 96 ? 2.840 -13.766 -3.233 1.00 94.62 96 TYR A O 1
ATOM 725 N N . LEU A 1 97 ? 0.728 -13.488 -2.591 1.00 97.00 97 LEU A N 1
ATOM 726 C CA . LEU A 1 97 ? 0.212 -13.843 -3.915 1.00 97.00 97 LEU A CA 1
ATOM 727 C C . LEU A 1 97 ? 0.583 -12.709 -4.880 1.00 97.00 97 LEU A C 1
ATOM 729 O O . LEU A 1 97 ? 0.252 -11.556 -4.608 1.00 97.00 97 LEU A O 1
ATOM 733 N N . THR A 1 98 ? 1.251 -13.013 -5.989 1.00 98.50 98 THR A N 1
ATOM 734 C CA . THR A 1 98 ? 1.663 -12.007 -6.973 1.00 98.50 98 THR A CA 1
ATOM 735 C C . THR A 1 98 ? 1.130 -12.346 -8.355 1.00 98.50 98 THR A C 1
ATOM 737 O O . THR A 1 98 ? 1.334 -13.452 -8.849 1.00 98.50 98 THR A O 1
ATOM 740 N N . ILE A 1 99 ? 0.453 -11.385 -8.984 1.00 98.69 99 ILE A N 1
ATOM 741 C CA . ILE A 1 99 ? -0.044 -11.498 -10.357 1.00 98.69 99 ILE A CA 1
ATOM 742 C C . ILE A 1 99 ? 0.562 -10.379 -11.201 1.00 98.69 99 ILE A C 1
ATOM 744 O O . ILE A 1 99 ? 0.394 -9.202 -10.882 1.00 98.69 99 ILE A O 1
ATOM 748 N N . ALA A 1 100 ? 1.243 -10.743 -12.283 1.00 98.81 100 ALA A N 1
ATOM 749 C CA . ALA A 1 100 ? 1.727 -9.818 -13.297 1.00 98.81 100 ALA A CA 1
ATOM 750 C C . ALA A 1 100 ? 0.884 -9.968 -14.573 1.00 98.81 100 ALA A C 1
ATOM 752 O O . ALA A 1 100 ? 0.977 -11.009 -15.231 1.00 98.81 100 ALA A O 1
ATOM 753 N N . PRO A 1 101 ? 0.032 -8.990 -14.925 1.00 98.62 101 PRO A N 1
ATOM 754 C CA . PRO A 1 101 ? -0.680 -9.025 -16.192 1.00 98.62 101 PRO A CA 1
ATOM 755 C C . PRO A 1 101 ? 0.238 -8.667 -17.363 1.00 98.62 101 PRO A C 1
ATOM 757 O O . PRO A 1 101 ? 1.142 -7.842 -17.237 1.00 98.62 101 PRO A O 1
ATOM 760 N N . ASP A 1 102 ? -0.042 -9.245 -18.525 1.00 98.31 102 ASP A N 1
ATOM 761 C CA . ASP A 1 102 ? 0.502 -8.790 -19.800 1.00 98.31 102 ASP A CA 1
ATOM 762 C C . ASP A 1 102 ? -0.095 -7.419 -20.154 1.00 98.31 102 ASP A C 1
ATOM 764 O O . ASP A 1 102 ? -1.205 -7.320 -20.678 1.00 98.31 102 ASP A O 1
ATOM 768 N N . LEU A 1 103 ? 0.646 -6.353 -19.843 1.00 98.06 103 LEU A N 1
ATOM 769 C CA . LEU A 1 103 ? 0.237 -4.968 -20.100 1.00 98.06 103 LEU A CA 1
ATOM 770 C C . LEU A 1 103 ? 0.224 -4.600 -21.591 1.00 98.06 103 LEU A C 1
ATOM 772 O O . LEU A 1 103 ? -0.295 -3.543 -21.950 1.00 98.06 103 LEU A O 1
ATOM 776 N N . PHE A 1 104 ? 0.795 -5.443 -22.454 1.00 96.50 104 PHE A N 1
ATOM 777 C CA . PHE A 1 104 ? 1.054 -5.113 -23.854 1.00 96.50 104 PHE A CA 1
ATOM 778 C C . PHE A 1 104 ? 0.316 -6.023 -24.837 1.00 96.50 104 PHE A C 1
ATOM 780 O O . PHE A 1 104 ? 0.460 -5.842 -26.039 1.00 96.50 104 PHE A O 1
ATOM 787 N N . ASN A 1 105 ? -0.495 -6.979 -24.372 1.00 91.88 105 ASN A N 1
ATOM 788 C CA . ASN A 1 105 ? -1.233 -7.923 -25.222 1.00 91.88 105 ASN A CA 1
ATOM 789 C C . ASN A 1 105 ? -0.334 -8.653 -26.242 1.00 91.88 105 ASN A C 1
ATOM 791 O O . ASN A 1 105 ? -0.703 -8.812 -27.406 1.00 91.88 105 ASN A O 1
ATOM 795 N N . ASN A 1 106 ? 0.824 -9.152 -25.799 1.00 90.12 106 ASN A N 1
ATOM 796 C CA . ASN A 1 106 ? 1.903 -9.727 -26.622 1.00 90.12 106 ASN A CA 1
ATOM 797 C C . ASN A 1 106 ? 2.668 -8.724 -27.508 1.00 90.12 106 ASN A C 1
ATOM 799 O O . ASN A 1 106 ? 3.577 -9.138 -28.224 1.00 90.12 106 ASN A O 1
ATOM 803 N N . GLU A 1 107 ? 2.353 -7.431 -27.467 1.00 91.38 107 GLU A N 1
ATOM 804 C CA . GLU A 1 107 ? 3.090 -6.384 -28.184 1.00 91.38 107 GLU A CA 1
ATOM 805 C C . GLU A 1 107 ? 4.170 -5.741 -27.300 1.00 91.38 107 GLU A C 1
ATOM 807 O O . GLU A 1 107 ? 4.380 -4.541 -27.387 1.00 91.38 107 GLU A O 1
ATOM 812 N N . HIS A 1 108 ? 4.838 -6.499 -26.422 1.00 91.25 108 HIS A N 1
ATOM 813 C CA . HIS A 1 108 ? 5.921 -5.991 -25.568 1.00 91.25 108 HIS A CA 1
ATOM 814 C C . HIS A 1 108 ? 7.159 -5.589 -26.393 1.00 91.25 108 HIS A C 1
ATOM 816 O O . HIS A 1 108 ? 7.357 -6.026 -27.529 1.00 91.25 108 HIS A O 1
ATOM 822 N N . ALA A 1 109 ? 8.017 -4.742 -25.823 1.00 88.50 109 ALA A N 1
ATOM 823 C CA . ALA A 1 109 ? 9.280 -4.373 -26.451 1.00 88.50 109 ALA A CA 1
ATOM 824 C C . ALA A 1 109 ? 10.243 -5.569 -26.486 1.00 88.50 109 ALA A C 1
ATOM 826 O O . ALA A 1 109 ? 10.300 -6.359 -25.543 1.00 88.50 109 ALA A O 1
ATOM 827 N N . SER A 1 110 ? 11.065 -5.671 -27.536 1.00 77.69 110 SER A N 1
ATOM 828 C CA . SER A 1 110 ? 12.200 -6.602 -27.544 1.00 77.69 110 SER A CA 1
ATOM 829 C C . SER A 1 110 ? 13.116 -6.323 -26.356 1.00 77.69 110 SER A C 1
ATOM 831 O O . SER A 1 110 ? 13.265 -5.161 -26.001 1.00 77.69 110 SER A O 1
ATOM 833 N N . GLY A 1 111 ? 13.780 -7.345 -25.796 1.00 70.56 111 GLY A N 1
ATOM 834 C CA . GLY A 1 111 ? 14.660 -7.243 -24.609 1.00 70.56 111 GLY A CA 1
ATOM 835 C C . GLY A 1 111 ? 15.779 -6.185 -24.665 1.00 70.56 111 GLY A C 1
ATOM 836 O O . GLY A 1 111 ? 16.425 -5.912 -23.657 1.00 70.56 111 GLY A O 1
ATOM 837 N N . ASP A 1 112 ? 15.982 -5.561 -25.824 1.00 72.00 112 ASP A N 1
ATOM 838 C CA . ASP A 1 112 ? 16.715 -4.316 -25.996 1.00 72.00 112 ASP A CA 1
ATOM 839 C C . ASP A 1 112 ? 15.848 -3.312 -26.784 1.00 72.00 112 ASP A C 1
ATOM 841 O O . ASP A 1 112 ? 15.372 -3.608 -27.883 1.00 72.00 112 ASP A O 1
ATOM 845 N N . ILE A 1 113 ? 15.630 -2.124 -26.212 1.00 67.50 113 ILE A N 1
ATOM 846 C CA . ILE A 1 113 ? 14.893 -1.017 -26.851 1.00 67.50 113 ILE A CA 1
ATOM 847 C C . ILE A 1 113 ? 15.768 -0.191 -27.801 1.00 67.50 113 ILE A C 1
ATOM 849 O O . ILE A 1 113 ? 15.245 0.646 -28.533 1.00 67.50 113 ILE A O 1
ATOM 853 N N . ASN A 1 114 ? 17.087 -0.403 -27.797 1.00 71.62 114 ASN A N 1
ATOM 854 C CA . ASN A 1 114 ? 18.027 0.284 -28.685 1.00 71.62 114 ASN A CA 1
ATOM 855 C C . ASN A 1 114 ? 18.209 -0.443 -30.024 1.00 71.62 114 ASN A C 1
ATOM 857 O O . ASN A 1 114 ? 19.015 -0.021 -30.856 1.00 71.62 114 ASN A O 1
ATOM 861 N N . VAL A 1 115 ? 17.463 -1.529 -30.251 1.00 70.69 115 VAL A N 1
ATOM 862 C CA . VAL A 1 115 ? 17.489 -2.266 -31.514 1.00 70.69 115 VAL A CA 1
ATOM 863 C C . VAL A 1 115 ? 17.027 -1.341 -32.650 1.00 70.69 115 VAL A C 1
ATOM 865 O O . VAL A 1 115 ? 15.969 -0.707 -32.538 1.00 70.69 115 VAL A O 1
ATOM 868 N N . PRO A 1 116 ? 17.779 -1.255 -33.766 1.00 70.31 116 PRO A N 1
ATOM 869 C CA . PRO A 1 116 ? 17.394 -0.437 -34.909 1.00 70.31 116 PRO A CA 1
ATOM 870 C C . PRO A 1 116 ? 15.970 -0.752 -35.386 1.00 70.31 116 PRO A C 1
ATOM 872 O O . PRO A 1 116 ? 15.646 -1.898 -35.688 1.00 70.31 116 PRO A O 1
ATOM 875 N N . GLY A 1 117 ? 15.124 0.277 -35.474 1.00 71.12 117 GLY A N 1
ATOM 876 C CA . GLY A 1 117 ? 13.740 0.158 -35.946 1.00 71.12 117 GLY A CA 1
ATOM 877 C C . GLY A 1 117 ? 12.671 0.092 -34.849 1.00 71.12 117 GLY A C 1
ATOM 878 O O . GLY A 1 117 ? 11.490 0.223 -35.173 1.00 71.12 117 GLY A O 1
ATOM 879 N N . PHE A 1 118 ? 13.039 -0.029 -33.568 1.00 79.62 118 PHE A N 1
ATOM 880 C CA . PHE A 1 118 ? 12.068 0.097 -32.479 1.00 79.62 118 PHE A CA 1
ATOM 881 C C . PHE A 1 118 ? 11.700 1.571 -32.247 1.00 79.62 118 PHE A C 1
ATOM 883 O O . PHE A 1 118 ? 12.535 2.397 -31.882 1.00 79.62 118 PHE A O 1
ATOM 890 N N . ASN A 1 119 ? 10.431 1.924 -32.474 1.00 85.12 119 ASN A N 1
ATOM 891 C CA . ASN A 1 119 ? 9.926 3.272 -32.218 1.00 85.12 119 ASN A CA 1
ATOM 892 C C . ASN A 1 119 ? 9.287 3.341 -30.828 1.00 85.12 119 ASN A C 1
ATOM 894 O O . ASN A 1 119 ? 8.085 3.110 -30.672 1.00 85.12 119 ASN A O 1
ATOM 898 N N . THR A 1 120 ? 10.096 3.702 -29.833 1.00 84.12 120 THR A N 1
ATOM 899 C CA . THR A 1 120 ? 9.679 3.813 -28.430 1.00 84.12 120 THR A CA 1
ATOM 900 C C . THR A 1 120 ? 8.503 4.772 -28.241 1.00 84.12 120 THR A C 1
ATOM 902 O O . THR A 1 120 ? 7.569 4.458 -27.511 1.00 84.12 120 THR A O 1
ATOM 905 N N . SER A 1 121 ? 8.484 5.915 -28.933 1.00 85.31 121 SER A N 1
ATOM 906 C CA . SER A 1 121 ? 7.388 6.886 -28.815 1.00 85.31 121 SER A CA 1
ATOM 907 C C . SER A 1 121 ? 6.064 6.327 -29.340 1.00 85.31 121 SER A C 1
ATOM 909 O O . SER A 1 121 ? 5.032 6.461 -28.687 1.00 85.31 121 SER A O 1
ATOM 911 N N . ALA A 1 122 ? 6.087 5.664 -30.500 1.00 89.69 122 ALA A N 1
ATOM 912 C CA . ALA A 1 122 ? 4.896 5.041 -31.073 1.00 89.69 122 ALA A CA 1
ATOM 913 C C . ALA A 1 122 ? 4.412 3.849 -30.237 1.00 89.69 122 ALA A C 1
ATOM 915 O O . ALA A 1 122 ? 3.207 3.650 -30.112 1.00 89.69 122 ALA A O 1
ATOM 916 N N . PHE A 1 123 ? 5.335 3.075 -29.661 1.00 91.50 123 PHE A N 1
ATOM 917 C CA . PHE A 1 123 ? 5.019 2.011 -28.710 1.00 91.50 123 PHE A CA 1
ATOM 918 C C . PHE A 1 123 ? 4.274 2.574 -27.494 1.00 91.50 123 PHE A C 1
ATOM 920 O O . PHE A 1 123 ? 3.137 2.192 -27.234 1.00 91.50 123 PHE A O 1
ATOM 927 N N . LEU A 1 124 ? 4.864 3.553 -26.802 1.00 90.44 124 LEU A N 1
ATOM 928 C CA . LEU A 1 124 ? 4.279 4.133 -25.590 1.00 90.44 124 LEU A CA 1
ATOM 929 C C . LEU A 1 124 ? 2.910 4.774 -25.858 1.00 90.44 124 LEU A C 1
ATOM 931 O O . LEU A 1 124 ? 2.010 4.653 -25.033 1.00 90.44 124 LEU A O 1
ATOM 935 N N . ALA A 1 125 ? 2.725 5.398 -27.026 1.00 89.31 125 ALA A N 1
ATOM 936 C CA . ALA A 1 125 ? 1.446 5.983 -27.422 1.00 89.31 125 ALA A CA 1
ATOM 937 C C . ALA A 1 125 ? 0.330 4.937 -27.606 1.00 89.31 125 ALA A C 1
ATOM 939 O O . ALA A 1 125 ? -0.820 5.213 -27.268 1.00 89.31 125 ALA A O 1
ATOM 940 N N . ARG A 1 126 ? 0.647 3.736 -28.113 1.00 93.44 126 ARG A N 1
ATOM 941 C CA . ARG A 1 126 ? -0.335 2.645 -28.264 1.00 93.44 126 ARG A CA 1
ATOM 942 C C . ARG A 1 126 ? -0.707 1.983 -26.938 1.00 93.44 126 ARG A C 1
ATOM 944 O O . ARG A 1 126 ? -1.794 1.428 -26.834 1.00 93.44 126 ARG A O 1
ATOM 951 N N . HIS A 1 127 ? 0.149 2.095 -25.925 1.00 95.38 127 HIS A N 1
ATOM 952 C CA . HIS A 1 127 ? -0.077 1.557 -24.580 1.00 95.38 127 HIS A CA 1
ATOM 953 C C . HIS A 1 127 ? -0.396 2.669 -23.566 1.00 95.38 127 HIS A C 1
ATOM 955 O O . HIS A 1 127 ? 0.027 2.642 -22.411 1.00 95.38 127 HIS A O 1
ATOM 961 N N . GLY A 1 128 ? -1.147 3.684 -24.000 1.00 95.44 128 GLY A N 1
ATOM 962 C CA . GLY A 1 128 ? -1.635 4.743 -23.120 1.00 95.44 128 GLY A CA 1
ATOM 963 C C . GLY A 1 128 ? -2.663 4.253 -22.085 1.00 95.44 128 GLY A C 1
ATOM 964 O O . GLY A 1 128 ? -3.051 3.077 -22.080 1.00 95.44 128 GLY A O 1
ATOM 965 N N . PRO A 1 129 ? -3.150 5.157 -21.216 1.00 96.50 129 PRO A N 1
ATOM 966 C CA . PRO A 1 129 ? -4.070 4.792 -20.143 1.00 96.50 129 PRO A CA 1
ATOM 967 C C . PRO A 1 129 ? -5.368 4.119 -20.590 1.00 96.50 129 PRO A C 1
ATOM 969 O O . PRO A 1 129 ? -5.821 3.199 -19.917 1.00 96.50 129 PRO A O 1
ATOM 972 N N . ASP A 1 130 ? -5.930 4.509 -21.735 1.00 96.12 130 ASP A N 1
ATOM 973 C CA . ASP A 1 130 ? -7.181 3.931 -22.250 1.00 96.12 130 ASP A CA 1
ATOM 974 C C . ASP A 1 130 ? -7.058 2.439 -22.596 1.00 96.12 130 ASP A C 1
ATOM 976 O O . ASP A 1 130 ? -8.048 1.711 -22.576 1.00 96.12 130 ASP A O 1
ATOM 980 N N . VAL A 1 131 ? -5.839 1.974 -22.884 1.00 96.44 131 VAL A N 1
ATOM 981 C CA . VAL A 1 131 ? -5.539 0.566 -23.177 1.00 96.44 131 VAL A CA 1
ATOM 982 C C . VAL A 1 131 ? -5.089 -0.170 -21.917 1.00 96.44 131 VAL A C 1
ATOM 984 O O . VAL A 1 131 ? -5.508 -1.300 -21.674 1.00 96.44 131 VAL A O 1
ATOM 987 N N . THR A 1 132 ? -4.261 0.471 -21.093 1.00 97.94 132 THR A N 1
ATOM 988 C CA . THR A 1 132 ? -3.604 -0.184 -19.954 1.00 97.94 132 THR A CA 1
ATOM 989 C C . THR A 1 132 ? -4.484 -0.234 -18.700 1.00 97.94 132 THR A C 1
ATOM 991 O O . THR A 1 132 ? -4.495 -1.247 -17.999 1.00 97.94 132 THR A O 1
ATOM 994 N N . ASP A 1 133 ? -5.260 0.818 -18.405 1.00 97.94 133 ASP A N 1
ATOM 995 C CA . ASP A 1 133 ? -6.115 0.855 -17.210 1.00 97.94 133 ASP A CA 1
ATOM 996 C C . ASP A 1 133 ? -7.133 -0.315 -17.188 1.00 97.94 133 ASP A C 1
ATOM 998 O O . ASP A 1 133 ? -7.258 -0.962 -16.144 1.00 97.94 133 ASP A O 1
ATOM 1002 N N . PRO A 1 134 ? -7.837 -0.669 -18.287 1.00 98.19 134 PRO A N 1
ATOM 1003 C CA . PRO A 1 134 ? -8.755 -1.813 -18.287 1.00 98.19 134 PRO A CA 1
ATOM 1004 C C . PRO A 1 134 ? -8.099 -3.151 -17.916 1.00 98.19 134 PRO A C 1
ATOM 1006 O O . PRO A 1 134 ? -8.709 -3.953 -17.206 1.00 98.19 134 PRO A O 1
ATOM 1009 N N . ILE A 1 135 ? -6.848 -3.377 -18.333 1.00 98.62 135 ILE A N 1
ATOM 1010 C CA . ILE A 1 135 ? -6.088 -4.603 -18.035 1.00 98.62 135 ILE A CA 1
ATOM 1011 C C . ILE A 1 135 ? -5.839 -4.719 -16.526 1.00 98.62 135 ILE A C 1
ATOM 1013 O O . ILE A 1 135 ? -6.091 -5.756 -15.902 1.00 98.62 135 ILE A O 1
ATOM 1017 N N . ILE A 1 136 ? -5.386 -3.625 -15.911 1.00 98.62 136 ILE A N 1
ATOM 1018 C CA . ILE A 1 136 ? -5.088 -3.577 -14.476 1.00 98.62 136 ILE A CA 1
ATOM 1019 C C . ILE A 1 136 ? -6.381 -3.670 -13.659 1.00 98.62 136 ILE A C 1
ATOM 1021 O O . ILE A 1 136 ? -6.437 -4.417 -12.682 1.00 98.62 136 ILE A O 1
ATOM 1025 N N . ALA A 1 137 ? -7.442 -2.973 -14.077 1.00 98.50 137 ALA A N 1
ATOM 1026 C CA . ALA A 1 137 ? -8.746 -3.037 -13.424 1.00 98.50 137 ALA A CA 1
ATOM 1027 C C . ALA A 1 137 ? -9.337 -4.458 -13.439 1.00 98.50 137 ALA A C 1
ATOM 1029 O O . ALA A 1 137 ? -9.812 -4.926 -12.402 1.00 98.50 137 ALA A O 1
ATOM 1030 N N . SER A 1 138 ? -9.260 -5.168 -14.574 1.00 98.38 138 SER A N 1
ATOM 1031 C CA . SER A 1 138 ? -9.683 -6.574 -14.669 1.00 98.38 138 SER A CA 1
ATOM 1032 C C . SER A 1 138 ? -8.841 -7.471 -13.753 1.00 98.38 138 SER A C 1
ATOM 1034 O O . SER A 1 138 ? -9.392 -8.258 -12.985 1.00 98.38 138 SER A O 1
ATOM 1036 N N . THR A 1 139 ? -7.520 -7.269 -13.709 1.00 98.56 139 THR A N 1
ATOM 1037 C CA . THR A 1 139 ? -6.620 -8.016 -12.809 1.00 98.56 139 THR A CA 1
ATOM 1038 C C . THR A 1 139 ? -6.964 -7.804 -11.328 1.00 98.56 139 THR A C 1
ATOM 1040 O O . THR A 1 139 ? -7.022 -8.757 -10.548 1.00 98.56 139 THR A O 1
ATOM 1043 N N . ILE A 1 140 ? -7.244 -6.562 -10.921 1.00 98.50 140 ILE A N 1
ATOM 1044 C CA . ILE A 1 140 ? -7.697 -6.233 -9.561 1.00 98.50 140 ILE A CA 1
ATOM 1045 C C . ILE A 1 140 ? -9.035 -6.915 -9.260 1.00 98.50 140 ILE A C 1
ATOM 1047 O O . ILE A 1 140 ? -9.195 -7.518 -8.197 1.00 98.50 140 ILE A O 1
ATOM 1051 N N . ASN A 1 141 ? -9.991 -6.851 -10.188 1.00 98.00 141 ASN A N 1
ATOM 1052 C CA . ASN A 1 141 ? -11.288 -7.503 -10.030 1.00 98.00 141 ASN A CA 1
ATOM 1053 C C . ASN A 1 141 ? -11.145 -9.028 -9.890 1.00 98.00 141 ASN A C 1
ATOM 1055 O O . ASN A 1 141 ? -11.795 -9.636 -9.037 1.00 98.00 141 ASN A O 1
ATOM 1059 N N . HIS A 1 142 ? -10.242 -9.637 -10.656 1.00 97.75 142 HIS A N 1
ATOM 1060 C CA . HIS A 1 142 ? -9.921 -11.056 -10.560 1.00 97.75 142 HIS A CA 1
ATOM 1061 C C . HIS A 1 142 ? -9.396 -11.436 -9.170 1.00 97.75 142 HIS A C 1
ATOM 1063 O O . HIS A 1 142 ? -9.912 -12.358 -8.539 1.00 97.75 142 HIS A O 1
ATOM 1069 N N . LEU A 1 143 ? -8.434 -10.676 -8.634 1.00 97.44 143 LEU A N 1
ATOM 1070 C CA . LEU A 1 143 ? -7.920 -10.881 -7.273 1.00 97.44 143 LEU A CA 1
ATOM 1071 C C . LEU A 1 143 ? -9.029 -10.795 -6.215 1.00 97.44 143 LEU A C 1
ATOM 1073 O O . LEU A 1 143 ? -9.066 -11.592 -5.276 1.00 97.44 143 LEU A O 1
ATOM 1077 N N . ARG A 1 144 ? -9.953 -9.842 -6.364 1.00 95.19 144 ARG A N 1
ATOM 1078 C CA . ARG A 1 144 ? -11.066 -9.641 -5.424 1.00 95.19 144 ARG A CA 1
ATOM 1079 C C . ARG A 1 144 ? -12.067 -10.798 -5.475 1.00 95.19 144 ARG A C 1
ATOM 1081 O O . ARG A 1 144 ? -12.501 -11.270 -4.429 1.00 95.19 144 ARG A O 1
ATOM 1088 N N . THR A 1 145 ? -12.425 -11.250 -6.674 1.00 94.75 145 THR A N 1
ATOM 1089 C CA . THR A 1 145 ? -13.535 -12.193 -6.894 1.00 94.75 145 THR A CA 1
ATOM 1090 C C . THR A 1 145 ? -13.108 -13.658 -6.856 1.00 94.75 145 THR A C 1
ATOM 1092 O O . THR A 1 145 ? -13.786 -14.460 -6.221 1.00 94.75 145 THR A O 1
ATOM 1095 N N . ALA A 1 146 ? -11.981 -14.013 -7.479 1.00 94.06 146 ALA A N 1
ATOM 1096 C CA . ALA A 1 146 ? -11.507 -15.396 -7.563 1.00 94.06 146 ALA A CA 1
ATOM 1097 C C . ALA A 1 146 ? -10.650 -15.807 -6.356 1.00 94.06 146 ALA A C 1
ATOM 1099 O O . ALA A 1 146 ? -10.703 -16.957 -5.926 1.00 94.06 146 ALA A O 1
ATOM 1100 N N . TYR A 1 147 ? -9.884 -14.868 -5.789 1.00 92.00 147 TYR A N 1
ATOM 1101 C CA . TYR A 1 147 ? -8.957 -15.142 -4.683 1.00 92.00 147 TYR A CA 1
ATOM 1102 C C . TYR A 1 147 ? -9.415 -14.569 -3.334 1.00 92.00 147 TYR A C 1
ATOM 1104 O O . TYR A 1 147 ? -8.756 -14.792 -2.321 1.00 92.00 147 TYR A O 1
ATOM 1112 N N . GLY A 1 148 ? -10.523 -13.820 -3.290 1.00 91.06 148 GLY A N 1
ATOM 1113 C CA . GLY A 1 148 ? -11.034 -13.223 -2.049 1.00 91.06 148 GLY A CA 1
ATOM 1114 C C . GLY A 1 148 ? -10.082 -12.204 -1.410 1.00 91.06 148 GLY A C 1
ATOM 1115 O O . GLY A 1 148 ? -10.166 -11.940 -0.206 1.00 91.06 148 GLY A O 1
ATOM 1116 N N . ILE A 1 149 ? -9.156 -11.641 -2.192 1.00 94.12 149 ILE A N 1
ATOM 1117 C CA . ILE A 1 149 ? -8.159 -10.686 -1.706 1.00 94.12 149 ILE A CA 1
ATOM 1118 C C . ILE A 1 149 ? -8.863 -9.405 -1.278 1.00 94.12 149 ILE A C 1
ATOM 1120 O O . ILE A 1 149 ? -9.680 -8.861 -2.012 1.00 94.12 149 ILE A O 1
ATOM 1124 N N . LYS A 1 150 ? -8.504 -8.871 -0.110 1.00 90.88 150 LYS A N 1
ATOM 1125 C CA . LYS A 1 150 ? -9.064 -7.643 0.481 1.00 90.88 150 LYS A CA 1
ATOM 1126 C C . LYS A 1 150 ? -8.114 -6.454 0.404 1.00 90.88 150 LYS A C 1
ATOM 1128 O O . LYS A 1 150 ? -8.583 -5.322 0.368 1.00 90.88 150 LYS A O 1
ATOM 1133 N N . LYS A 1 151 ? -6.804 -6.705 0.328 1.00 93.31 151 LYS A N 1
ATOM 1134 C CA . LYS A 1 151 ? -5.760 -5.681 0.211 1.00 93.31 151 LYS A CA 1
ATOM 1135 C C . LYS A 1 151 ? -4.867 -5.928 -1.001 1.00 93.31 151 LYS A C 1
ATOM 1137 O O . LYS A 1 151 ? -4.370 -7.031 -1.175 1.00 93.31 151 LYS A O 1
ATOM 1142 N N . ILE A 1 152 ? -4.702 -4.930 -1.866 1.00 97.88 152 ILE A N 1
ATOM 1143 C CA . ILE A 1 152 ? -3.882 -5.042 -3.080 1.00 97.88 152 ILE A CA 1
ATOM 1144 C C . ILE A 1 152 ? -2.761 -4.012 -3.048 1.00 97.88 152 ILE A C 1
ATOM 1146 O O . ILE A 1 152 ? -3.006 -2.806 -3.042 1.00 97.88 152 ILE A O 1
ATOM 1150 N N . GLY A 1 153 ? -1.527 -4.504 -3.060 1.00 98.44 153 GLY A N 1
ATOM 1151 C CA . GLY A 1 153 ? -0.357 -3.706 -3.385 1.00 98.44 153 GLY A CA 1
ATOM 1152 C C . GLY A 1 153 ? -0.165 -3.631 -4.889 1.00 98.44 153 GLY A C 1
ATOM 1153 O O . GLY A 1 153 ? -0.342 -4.625 -5.587 1.00 98.44 153 GLY A O 1
ATOM 1154 N N . LEU A 1 154 ? 0.221 -2.468 -5.388 1.00 98.81 154 LEU A N 1
ATOM 1155 C CA . LEU A 1 154 ? 0.611 -2.271 -6.777 1.00 98.81 154 LEU A CA 1
ATOM 1156 C C . LEU A 1 154 ? 2.096 -1.955 -6.799 1.00 98.81 154 LEU A C 1
ATOM 1158 O O . LEU A 1 154 ? 2.517 -0.944 -6.245 1.00 98.81 154 LEU A O 1
ATOM 1162 N N . THR A 1 155 ? 2.894 -2.808 -7.423 1.00 98.88 155 THR A N 1
ATOM 1163 C CA . THR A 1 155 ? 4.311 -2.523 -7.660 1.00 98.88 155 THR A CA 1
ATOM 1164 C C . THR A 1 155 ? 4.525 -2.306 -9.144 1.00 98.88 155 THR A C 1
ATOM 1166 O O . THR A 1 155 ? 3.972 -3.048 -9.950 1.00 98.88 155 THR A O 1
ATOM 1169 N N . GLY A 1 156 ? 5.274 -1.274 -9.516 1.00 98.69 156 GLY A N 1
ATOM 1170 C CA . GLY A 1 156 ? 5.497 -0.919 -10.909 1.00 98.69 156 GLY A CA 1
ATOM 1171 C C . GLY A 1 156 ? 6.950 -0.590 -11.210 1.00 98.69 156 GLY A C 1
ATOM 1172 O O . GLY A 1 156 ? 7.631 0.033 -10.400 1.00 98.69 156 GLY A O 1
ATOM 1173 N N . TYR A 1 157 ? 7.422 -0.980 -12.389 1.00 98.62 157 TYR A N 1
ATOM 1174 C CA . TYR A 1 157 ? 8.802 -0.756 -12.820 1.00 98.62 157 TYR A CA 1
ATOM 1175 C C . TYR A 1 157 ? 8.804 -0.007 -14.150 1.00 98.62 157 TYR A C 1
ATOM 1177 O O . TYR A 1 157 ? 8.106 -0.411 -15.077 1.00 98.62 157 TYR A O 1
ATOM 1185 N N . CYS A 1 158 ? 9.568 1.089 -14.265 1.00 97.25 158 CYS A N 1
ATOM 1186 C CA . CYS A 1 158 ? 9.584 1.924 -15.478 1.00 97.25 158 CYS A CA 1
ATOM 1187 C C . CYS A 1 158 ? 8.150 2.328 -15.889 1.00 97.25 158 CYS A C 1
ATOM 1189 O O . CYS A 1 158 ? 7.485 3.056 -15.150 1.00 97.25 158 CYS A O 1
ATOM 1191 N N . PHE A 1 159 ? 7.657 1.817 -17.021 1.00 97.62 159 PHE A N 1
ATOM 1192 C CA . PHE A 1 159 ? 6.311 2.037 -17.543 1.00 97.62 159 PHE A CA 1
ATOM 1193 C C . PHE A 1 159 ? 5.226 1.664 -16.525 1.00 97.62 159 PHE A C 1
ATOM 1195 O O . PHE A 1 159 ? 4.341 2.473 -16.242 1.00 97.62 159 PHE A O 1
ATOM 1202 N N . GLY A 1 160 ? 5.325 0.486 -15.900 1.00 98.31 160 GLY A N 1
ATOM 1203 C CA . GLY A 1 160 ? 4.375 0.037 -14.883 1.00 98.31 160 GLY A CA 1
ATOM 1204 C C . GLY A 1 160 ? 4.351 0.922 -13.633 1.00 98.31 160 GLY A C 1
ATOM 1205 O O . GLY A 1 160 ? 3.341 0.971 -12.931 1.00 98.31 160 GLY A O 1
ATOM 1206 N N . GLY A 1 161 ? 5.430 1.672 -13.372 1.00 98.06 161 GLY A N 1
ATOM 1207 C CA . GLY A 1 161 ? 5.540 2.590 -12.235 1.00 98.06 161 GLY A CA 1
ATOM 1208 C C . GLY A 1 161 ? 4.545 3.752 -12.286 1.00 98.06 161 GLY A C 1
ATOM 1209 O O . GLY A 1 161 ? 4.040 4.174 -11.250 1.00 98.06 161 GLY A O 1
ATOM 1210 N N . ARG A 1 162 ? 4.185 4.228 -13.484 1.00 97.44 162 ARG A N 1
ATOM 1211 C CA . ARG A 1 162 ? 3.087 5.195 -13.653 1.00 97.44 162 ARG A CA 1
ATOM 1212 C C . ARG A 1 162 ? 1.775 4.625 -13.121 1.00 97.44 162 ARG A C 1
ATOM 1214 O O . ARG A 1 162 ? 1.050 5.256 -12.351 1.00 97.44 162 ARG A O 1
ATOM 1221 N N . TYR A 1 163 ? 1.470 3.406 -13.548 1.00 98.44 163 TYR A N 1
ATOM 1222 C CA . TYR A 1 163 ? 0.186 2.772 -13.303 1.00 98.44 163 TYR A CA 1
ATOM 1223 C C . TYR A 1 163 ? 0.019 2.287 -11.863 1.00 98.44 163 TYR A C 1
ATOM 1225 O O . TYR A 1 163 ? -1.107 2.292 -11.362 1.00 98.44 163 TYR A O 1
ATOM 1233 N N . SER A 1 164 ? 1.112 1.961 -11.161 1.00 98.19 164 SER A N 1
ATOM 1234 C CA . SER A 1 164 ? 1.023 1.625 -9.737 1.00 98.19 164 SER A CA 1
ATOM 1235 C C . SER A 1 164 ? 0.484 2.791 -8.907 1.00 98.19 164 SER A C 1
ATOM 1237 O O . SER A 1 164 ? -0.267 2.555 -7.964 1.00 98.19 164 SER A O 1
ATOM 1239 N N . PHE A 1 165 ? 0.760 4.041 -9.299 1.00 98.19 165 PHE A N 1
ATOM 1240 C CA . PHE A 1 165 ? 0.207 5.232 -8.647 1.00 98.19 165 PHE A CA 1
ATOM 1241 C C . PHE A 1 165 ? -1.143 5.679 -9.203 1.00 98.19 165 PHE A C 1
ATOM 1243 O O . PHE A 1 165 ? -2.010 6.058 -8.415 1.00 98.19 165 PHE A O 1
ATOM 1250 N N . ARG A 1 166 ? -1.389 5.556 -10.517 1.00 97.50 166 ARG A N 1
ATOM 1251 C CA . ARG A 1 166 ? -2.726 5.818 -11.095 1.00 97.50 166 ARG A CA 1
ATOM 1252 C C . ARG A 1 166 ? -3.822 5.021 -10.384 1.00 97.50 166 ARG A C 1
ATOM 1254 O O . ARG A 1 166 ? -4.913 5.536 -10.134 1.00 97.50 166 ARG A O 1
ATOM 1261 N N . PHE A 1 167 ? -3.524 3.775 -10.019 1.00 98.31 167 PHE A N 1
ATOM 1262 C CA . PHE A 1 167 ? -4.466 2.886 -9.342 1.00 98.31 167 PHE A CA 1
ATOM 1263 C C . PHE A 1 167 ? -4.567 3.086 -7.818 1.00 98.31 167 PHE A C 1
ATOM 1265 O O . PHE A 1 167 ? -5.383 2.423 -7.174 1.00 98.31 167 PHE A O 1
ATOM 1272 N N . LEU A 1 168 ? -3.831 4.053 -7.254 1.00 97.69 168 LEU A N 1
ATOM 1273 C CA . LEU A 1 168 ? -4.071 4.594 -5.907 1.00 97.69 168 LEU A CA 1
ATOM 1274 C C . LEU A 1 168 ? -5.070 5.758 -5.891 1.00 97.69 168 LEU A C 1
ATOM 1276 O O . LEU A 1 168 ? -5.353 6.308 -4.822 1.00 97.69 168 LEU A O 1
ATOM 1280 N N . GLY A 1 169 ? -5.597 6.155 -7.051 1.00 95.25 169 GLY A N 1
ATOM 1281 C CA . GLY A 1 169 ? -6.697 7.107 -7.140 1.00 95.25 169 GLY A CA 1
ATOM 1282 C C . GLY A 1 169 ? -7.976 6.584 -6.477 1.00 95.25 169 GLY A C 1
ATOM 1283 O O . GLY A 1 169 ? -8.196 5.376 -6.345 1.00 95.25 169 GLY A O 1
ATOM 1284 N N . ALA A 1 170 ? -8.856 7.503 -6.071 1.00 89.75 170 ALA A N 1
ATOM 1285 C CA . ALA A 1 170 ? -10.126 7.152 -5.439 1.00 89.75 170 ALA A CA 1
ATOM 1286 C C . ALA A 1 170 ? -10.933 6.159 -6.302 1.00 89.75 170 ALA A C 1
ATOM 1288 O O . ALA A 1 170 ? -11.170 6.399 -7.484 1.00 89.75 170 ALA A O 1
ATOM 1289 N N . GLY A 1 171 ? -11.346 5.036 -5.706 1.00 90.94 171 GLY A N 1
ATOM 1290 C CA . GLY A 1 171 ? -12.171 4.018 -6.369 1.00 90.94 171 GLY A CA 1
ATOM 1291 C C . GLY A 1 171 ? -11.449 3.123 -7.384 1.00 90.94 171 GLY A C 1
ATOM 1292 O O . GLY A 1 171 ? -12.099 2.280 -7.991 1.00 90.94 171 GLY A O 1
ATOM 1293 N N . LYS A 1 172 ? -10.127 3.258 -7.569 1.00 95.38 172 LYS A N 1
ATOM 1294 C CA . LYS A 1 172 ? -9.366 2.457 -8.547 1.00 95.38 172 LYS A CA 1
ATOM 1295 C C . LYS A 1 172 ? -8.946 1.070 -8.038 1.00 95.38 172 LYS A C 1
ATOM 1297 O O . LYS A 1 172 ? -8.639 0.200 -8.842 1.00 95.38 172 LYS A O 1
ATOM 1302 N N . GLY A 1 173 ? -8.993 0.836 -6.724 1.00 94.00 173 GLY A N 1
ATOM 1303 C CA . GLY A 1 173 ? -8.900 -0.503 -6.124 1.00 94.00 173 GLY A CA 1
ATOM 1304 C C . GLY A 1 173 ? -7.536 -0.907 -5.552 1.00 94.00 173 GLY A C 1
ATOM 1305 O O . GLY A 1 173 ? -7.462 -1.967 -4.924 1.00 94.00 173 GLY A O 1
ATOM 1306 N N . GLY A 1 174 ? -6.499 -0.076 -5.717 1.00 96.81 174 GLY A N 1
ATOM 1307 C CA . GLY A 1 174 ? -5.204 -0.230 -5.054 1.00 96.81 174 GLY A CA 1
ATOM 1308 C C . GLY A 1 174 ? -5.199 0.285 -3.613 1.00 96.81 174 GLY A C 1
ATOM 1309 O O . GLY A 1 174 ? -5.785 1.326 -3.318 1.00 96.81 174 GLY A O 1
ATOM 1310 N N . ASP A 1 175 ? -4.520 -0.433 -2.717 1.00 96.00 175 ASP A N 1
ATOM 1311 C CA . ASP A 1 175 ? -4.423 -0.096 -1.291 1.00 96.00 175 ASP A CA 1
ATOM 1312 C C . ASP A 1 175 ? -3.068 0.510 -0.899 1.00 96.00 175 ASP A C 1
ATOM 1314 O O . ASP A 1 175 ? -3.023 1.322 0.021 1.00 96.00 175 ASP A O 1
ATOM 1318 N N . ALA A 1 176 ? -1.978 0.127 -1.570 1.00 97.69 176 ALA A N 1
ATOM 1319 C CA . ALA A 1 176 ? -0.642 0.704 -1.403 1.00 97.69 176 ALA A CA 1
ATOM 1320 C C . ALA A 1 176 ? 0.154 0.559 -2.705 1.00 97.69 176 ALA A C 1
ATOM 1322 O O . ALA A 1 176 ? 0.014 -0.447 -3.399 1.00 97.69 176 ALA A O 1
ATOM 1323 N N . GLY A 1 177 ? 0.978 1.546 -3.045 1.00 98.50 177 GLY A N 1
ATOM 1324 C CA . GLY A 1 177 ? 1.746 1.560 -4.286 1.00 98.50 177 GLY A CA 1
ATOM 1325 C C . GLY A 1 177 ? 3.239 1.696 -4.045 1.00 98.50 177 GLY A C 1
ATOM 1326 O O . GLY A 1 177 ? 3.675 2.431 -3.159 1.00 98.50 177 GLY A O 1
ATOM 1327 N N . TYR A 1 178 ? 4.010 1.008 -4.871 1.00 98.88 178 TYR A N 1
ATOM 1328 C CA . TYR A 1 178 ? 5.448 1.158 -4.994 1.00 98.88 178 TYR A CA 1
ATOM 1329 C C . TYR A 1 178 ? 5.817 1.326 -6.471 1.00 98.88 178 TYR A C 1
ATOM 1331 O O . TYR A 1 178 ? 5.216 0.690 -7.342 1.00 98.88 178 TYR A O 1
ATOM 1339 N N . ALA A 1 179 ? 6.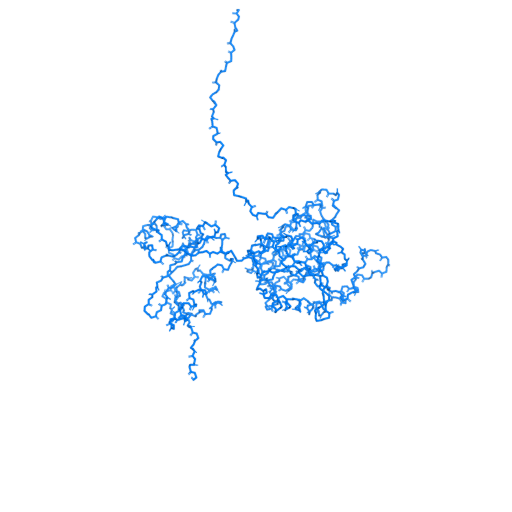808 2.162 -6.766 1.00 98.62 179 ALA A N 1
ATOM 1340 C CA . ALA A 1 179 ? 7.396 2.239 -8.094 1.00 98.62 179 ALA A CA 1
ATOM 1341 C C . ALA A 1 179 ? 8.925 2.295 -8.037 1.00 98.62 179 ALA A C 1
ATOM 1343 O O . ALA A 1 17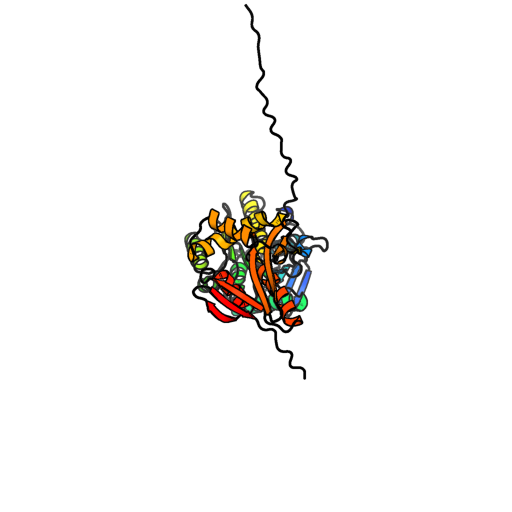9 ? 9.486 3.153 -7.358 1.00 98.62 179 ALA A O 1
ATOM 1344 N N . ALA A 1 180 ? 9.599 1.440 -8.804 1.00 98.50 180 ALA A N 1
ATOM 1345 C CA . ALA A 1 180 ? 11.024 1.581 -9.076 1.00 98.50 180 ALA A CA 1
ATOM 1346 C C . ALA A 1 180 ? 11.215 2.294 -10.420 1.00 98.50 180 ALA A C 1
ATOM 1348 O O . ALA A 1 180 ? 10.647 1.876 -11.434 1.00 98.50 180 ALA A O 1
ATOM 1349 N N . HIS A 1 181 ? 12.009 3.372 -10.412 1.00 97.50 181 HIS A N 1
ATOM 1350 C CA . HIS A 1 181 ? 12.360 4.191 -11.582 1.00 97.50 181 HIS A CA 1
ATOM 1351 C C . HIS A 1 181 ? 11.168 4.463 -12.534 1.00 97.50 181 HIS A C 1
ATOM 1353 O O . HIS A 1 181 ? 11.260 4.151 -13.727 1.00 97.50 181 HIS A O 1
ATOM 1359 N N . PRO A 1 182 ? 10.015 4.968 -12.036 1.00 97.50 182 PRO A N 1
ATOM 1360 C CA . PRO A 1 182 ? 8.832 5.199 -12.861 1.00 97.50 182 PRO A CA 1
ATOM 1361 C C . PRO A 1 182 ? 9.111 6.142 -14.037 1.00 97.50 182 PRO A C 1
ATOM 1363 O O . PRO A 1 182 ? 9.838 7.126 -13.910 1.00 97.50 182 PRO A O 1
ATOM 1366 N N . SER A 1 183 ? 8.466 5.876 -15.171 1.00 93.94 183 SER A N 1
ATOM 1367 C CA . SER A 1 183 ? 8.462 6.752 -16.346 1.00 93.94 183 SER A CA 1
ATOM 1368 C C . SER A 1 183 ? 7.059 7.294 -16.618 1.00 93.94 183 SER A C 1
ATOM 1370 O O . SER A 1 183 ? 6.070 6.704 -16.197 1.00 93.94 183 SER A O 1
ATOM 1372 N N . LEU A 1 184 ? 6.963 8.434 -17.314 1.00 93.50 184 LEU A N 1
ATOM 1373 C CA . LEU A 1 184 ? 5.691 9.047 -17.744 1.00 93.50 184 LEU A CA 1
ATOM 1374 C C . LEU A 1 184 ? 4.681 9.353 -16.619 1.00 93.50 184 LEU A C 1
ATOM 1376 O O . LEU A 1 184 ? 3.504 9.547 -16.907 1.00 93.50 184 LEU A O 1
ATOM 1380 N N . LEU A 1 185 ? 5.114 9.390 -15.357 1.00 94.62 185 LEU A N 1
ATOM 1381 C CA . LEU A 1 185 ? 4.254 9.735 -14.228 1.00 94.62 185 LEU A CA 1
ATOM 1382 C C . LEU A 1 185 ? 3.910 11.227 -14.270 1.00 94.62 185 LEU A C 1
ATOM 1384 O O . LEU A 1 185 ? 4.805 12.074 -14.185 1.00 94.62 185 LEU A O 1
ATOM 1388 N N . GLU A 1 186 ? 2.625 11.547 -14.380 1.00 96.00 186 GLU A N 1
ATOM 1389 C CA . GLU A 1 186 ? 2.127 12.915 -14.539 1.00 96.00 186 GLU A CA 1
ATOM 1390 C C . GLU A 1 186 ? 1.738 13.557 -13.199 1.00 96.00 186 GLU A C 1
ATOM 1392 O O . GLU A 1 186 ? 1.367 12.884 -12.239 1.00 96.00 186 GLU A O 1
ATOM 1397 N N . ASN A 1 187 ? 1.770 14.892 -13.133 1.00 97.69 187 ASN A N 1
ATOM 1398 C CA . ASN A 1 187 ? 1.465 15.632 -11.901 1.00 97.69 187 ASN A CA 1
ATOM 1399 C C . ASN A 1 187 ? 0.056 15.354 -11.379 1.00 97.69 187 ASN A C 1
ATOM 1401 O O . ASN A 1 187 ? -0.106 15.079 -10.193 1.00 97.69 187 ASN A O 1
ATOM 1405 N N . GLY A 1 188 ? -0.941 15.352 -12.268 1.00 97.12 188 GLY A N 1
ATOM 1406 C CA . GLY A 1 188 ? -2.326 15.078 -11.884 1.00 97.12 188 GLY A CA 1
ATOM 1407 C C . GLY A 1 188 ? -2.520 13.668 -11.321 1.00 97.12 188 GLY A C 1
ATOM 1408 O O . GLY A 1 188 ? -3.375 13.458 -10.467 1.00 97.12 188 GLY A O 1
ATOM 1409 N N . GLU A 1 189 ? -1.700 12.702 -11.743 1.00 96.69 189 GLU A N 1
ATOM 1410 C CA . GLU A 1 189 ? -1.732 11.337 -11.208 1.00 96.69 189 GLU A CA 1
ATOM 1411 C C . GLU A 1 189 ? -1.148 11.281 -9.797 1.00 96.69 189 GLU A C 1
ATOM 1413 O O . GLU A 1 189 ? -1.702 10.593 -8.944 1.00 96.69 189 GLU A O 1
ATOM 1418 N N . ILE A 1 190 ? -0.082 12.043 -9.533 1.00 97.81 190 ILE A N 1
ATOM 1419 C CA . ILE A 1 190 ? 0.525 12.158 -8.200 1.00 97.81 190 ILE A CA 1
ATOM 1420 C C . ILE A 1 190 ? -0.444 12.848 -7.233 1.00 97.81 190 ILE A C 1
ATOM 1422 O O . ILE A 1 190 ? -0.675 12.358 -6.130 1.00 97.81 190 ILE A O 1
ATOM 1426 N N . GLU A 1 191 ? -1.069 13.947 -7.656 1.00 97.44 191 GLU A N 1
ATOM 1427 C CA . GLU A 1 191 ? -2.060 14.680 -6.853 1.00 97.44 191 GLU A CA 1
ATOM 1428 C C . GLU A 1 191 ? -3.325 13.848 -6.566 1.00 97.44 191 GLU A C 1
ATOM 1430 O O . GLU A 1 191 ? -4.008 14.047 -5.554 1.00 97.44 191 GLU A O 1
ATOM 1435 N N . ALA A 1 192 ? -3.642 12.885 -7.436 1.00 96.62 192 ALA A N 1
ATOM 1436 C CA . ALA A 1 192 ? -4.788 11.998 -7.276 1.00 96.62 192 ALA A CA 1
ATOM 1437 C C . ALA A 1 192 ? -4.563 10.857 -6.267 1.00 96.62 192 ALA A C 1
ATOM 1439 O O . ALA A 1 192 ? -5.551 10.235 -5.860 1.00 96.62 192 ALA A O 1
ATOM 1440 N N . ILE A 1 193 ? -3.323 10.589 -5.836 1.00 97.44 193 ILE A N 1
ATOM 1441 C CA . ILE A 1 193 ? -2.983 9.495 -4.912 1.00 97.44 193 ILE A CA 1
ATOM 1442 C C . ILE A 1 193 ? -3.767 9.631 -3.597 1.00 97.44 193 ILE A C 1
ATOM 1444 O O . ILE A 1 193 ? -3.744 10.670 -2.933 1.00 97.44 193 ILE A O 1
ATOM 1448 N N . LYS A 1 194 ? -4.464 8.556 -3.201 1.00 93.31 194 LYS A N 1
ATOM 1449 C CA . LYS A 1 194 ? -5.191 8.450 -1.919 1.00 93.31 194 LYS A CA 1
ATOM 1450 C C . LYS A 1 194 ? -4.630 7.386 -0.973 1.00 93.31 194 LYS A C 1
ATOM 1452 O O . LYS A 1 194 ? -5.006 7.370 0.197 1.00 93.31 194 LYS A O 1
ATOM 1457 N N . GLY A 1 195 ? -3.757 6.507 -1.465 1.00 92.69 195 GLY A N 1
ATOM 1458 C CA . GLY A 1 195 ? -3.122 5.436 -0.692 1.00 92.69 195 GLY A CA 1
ATOM 1459 C C . GLY A 1 195 ? -1.620 5.662 -0.478 1.00 92.69 195 GLY A C 1
ATOM 1460 O O . GLY A 1 195 ? -1.037 6.505 -1.156 1.00 92.69 195 GLY A O 1
ATOM 1461 N N . PRO A 1 196 ? -0.977 4.923 0.445 1.00 97.12 196 PRO A N 1
ATOM 1462 C CA . PRO A 1 196 ? 0.459 5.015 0.678 1.00 97.12 196 PRO A CA 1
ATOM 1463 C C . PRO A 1 196 ? 1.272 4.764 -0.601 1.00 97.12 196 PRO A C 1
ATOM 1465 O O . PRO A 1 196 ? 1.097 3.721 -1.234 1.00 97.12 196 PRO A O 1
ATOM 1468 N N . ALA A 1 197 ? 2.180 5.677 -0.952 1.00 98.25 197 ALA A N 1
ATOM 1469 C CA . ALA A 1 197 ? 3.006 5.602 -2.159 1.00 98.25 197 ALA A CA 1
ATOM 1470 C C . ALA A 1 197 ? 4.515 5.668 -1.860 1.00 98.25 197 ALA A C 1
ATOM 1472 O O . ALA A 1 197 ? 4.981 6.602 -1.213 1.00 98.25 197 ALA A O 1
ATOM 1473 N N . ALA A 1 198 ? 5.295 4.717 -2.374 1.00 98.69 198 ALA A N 1
ATOM 1474 C CA . ALA A 1 198 ? 6.753 4.722 -2.250 1.00 98.69 198 ALA A CA 1
ATOM 1475 C C . ALA A 1 198 ? 7.467 4.669 -3.607 1.00 98.69 198 ALA A C 1
ATOM 1477 O O . ALA A 1 198 ? 7.028 3.968 -4.516 1.00 98.69 198 ALA A O 1
ATOM 1478 N N . ILE A 1 199 ? 8.587 5.382 -3.733 1.00 98.81 199 ILE A N 1
ATOM 1479 C CA . ILE A 1 199 ? 9.425 5.414 -4.937 1.00 98.81 199 ILE A CA 1
ATOM 1480 C C . ILE A 1 199 ? 10.847 4.960 -4.602 1.00 98.81 199 ILE A C 1
ATOM 1482 O O . ILE A 1 199 ? 11.459 5.461 -3.655 1.00 98.81 199 ILE A O 1
ATOM 1486 N N . GLY A 1 200 ? 11.383 4.047 -5.411 1.00 98.56 200 GLY A N 1
ATOM 1487 C CA . GLY A 1 200 ? 12.815 3.780 -5.522 1.00 98.56 200 GLY A CA 1
ATOM 1488 C C . GLY A 1 200 ? 13.377 4.466 -6.767 1.00 98.56 200 GLY A C 1
ATOM 1489 O O . GLY A 1 200 ? 13.127 4.026 -7.888 1.00 98.56 200 GLY A O 1
ATOM 1490 N N . ALA A 1 201 ? 14.109 5.560 -6.585 1.00 98.31 201 ALA A N 1
ATOM 1491 C CA . ALA A 1 201 ? 14.671 6.368 -7.659 1.00 98.31 201 ALA A CA 1
ATOM 1492 C C . ALA A 1 201 ? 16.134 6.002 -7.933 1.00 98.31 201 ALA A C 1
ATOM 1494 O O . ALA A 1 201 ? 16.906 5.746 -7.007 1.00 98.31 201 ALA A O 1
ATOM 1495 N N . ALA A 1 202 ? 16.517 6.044 -9.208 1.00 97.88 202 ALA A N 1
ATOM 1496 C CA . ALA A 1 202 ? 17.906 5.905 -9.621 1.00 97.88 202 ALA A CA 1
ATOM 1497 C C . ALA A 1 202 ? 18.618 7.260 -9.665 1.00 97.88 202 ALA A C 1
ATOM 1499 O O . ALA A 1 202 ? 18.036 8.265 -10.081 1.00 97.88 202 ALA A O 1
ATOM 1500 N N . GLU A 1 203 ? 19.888 7.285 -9.261 1.00 97.25 203 GLU A N 1
ATOM 1501 C CA . GLU A 1 203 ? 20.702 8.503 -9.231 1.00 97.25 203 GLU A CA 1
ATOM 1502 C C . GLU A 1 203 ? 20.768 9.188 -10.600 1.00 97.25 203 GLU A C 1
ATOM 1504 O O . GLU A 1 203 ? 20.435 10.373 -10.721 1.00 97.25 203 GLU A O 1
ATOM 1509 N N . THR A 1 204 ? 21.140 8.416 -11.624 1.00 95.88 204 THR A N 1
ATOM 1510 C CA . THR A 1 204 ? 21.453 8.909 -12.975 1.00 95.88 204 THR A CA 1
ATOM 1511 C C . THR A 1 204 ? 20.273 8.817 -13.949 1.00 95.88 204 THR A C 1
ATOM 1513 O O . THR A 1 204 ? 20.440 8.920 -15.164 1.00 95.88 204 THR A O 1
ATOM 1516 N N . ASP A 1 205 ? 19.056 8.629 -13.434 1.00 95.44 205 ASP A N 1
ATOM 1517 C CA . ASP A 1 205 ? 17.848 8.522 -14.250 1.00 95.44 205 ASP A CA 1
ATOM 1518 C C . ASP A 1 205 ? 17.423 9.882 -14.830 1.00 95.44 205 ASP A C 1
ATOM 1520 O O . ASP A 1 205 ? 16.960 10.772 -14.115 1.00 95.44 205 ASP A O 1
ATOM 1524 N N . GLY A 1 206 ? 17.538 10.033 -16.152 1.00 93.06 206 GLY A N 1
ATOM 1525 C CA . GLY A 1 206 ? 17.126 11.245 -16.862 1.00 93.06 206 GLY A CA 1
ATOM 1526 C C . GLY A 1 206 ? 15.612 11.498 -16.859 1.00 93.06 206 GLY A C 1
ATOM 1527 O O . GLY A 1 206 ? 15.198 12.653 -16.953 1.00 93.06 206 GLY A O 1
ATOM 1528 N N . MET A 1 207 ? 14.781 10.458 -16.718 1.00 90.44 207 MET A N 1
ATOM 1529 C CA . MET A 1 207 ? 13.318 10.597 -16.621 1.00 90.44 207 MET A CA 1
ATOM 1530 C C . MET A 1 207 ? 12.886 11.065 -15.229 1.00 90.44 207 MET A C 1
ATOM 1532 O O . MET A 1 207 ? 11.884 11.765 -15.085 1.00 90.44 207 MET A O 1
ATOM 1536 N N . MET A 1 208 ? 13.677 10.726 -14.211 1.00 94.06 208 MET A N 1
ATOM 1537 C CA . MET A 1 208 ? 13.539 11.207 -12.839 1.00 94.06 208 MET A CA 1
ATOM 1538 C C . MET A 1 208 ? 14.742 12.063 -12.448 1.00 94.06 208 MET A C 1
ATOM 1540 O O . MET A 1 208 ? 15.424 11.774 -11.464 1.00 94.06 208 MET A O 1
ATOM 1544 N N . SER A 1 209 ? 14.999 13.130 -13.211 1.00 96.50 209 SER A N 1
ATOM 1545 C CA . SER A 1 209 ? 16.061 14.094 -12.899 1.00 96.50 209 SER A CA 1
ATOM 1546 C C . SER A 1 209 ? 15.909 14.670 -11.478 1.00 96.50 209 SER A C 1
ATOM 1548 O O . SER A 1 209 ? 14.798 14.668 -10.942 1.00 96.50 209 SER A O 1
ATOM 1550 N N . PRO A 1 210 ? 16.969 15.224 -10.855 1.00 97.62 210 PRO A N 1
ATOM 1551 C CA . PRO A 1 210 ? 16.860 15.847 -9.533 1.00 97.62 210 PRO A CA 1
ATOM 1552 C C . PRO A 1 210 ? 15.702 16.850 -9.424 1.00 97.62 210 PRO A C 1
ATOM 1554 O O . PRO A 1 210 ? 14.934 16.796 -8.469 1.00 97.62 210 PRO A O 1
ATOM 1557 N N . ALA A 1 211 ? 15.513 17.689 -10.449 1.00 97.88 211 ALA A N 1
ATOM 1558 C CA . ALA A 1 211 ? 14.402 18.636 -10.511 1.00 97.88 211 ALA A CA 1
ATOM 1559 C C . ALA A 1 211 ? 13.037 17.928 -10.530 1.00 97.88 211 ALA A C 1
ATOM 1561 O O . ALA A 1 211 ? 12.137 18.306 -9.781 1.00 97.88 211 ALA A O 1
ATOM 1562 N N . ARG A 1 212 ? 12.894 16.865 -11.338 1.00 97.06 212 ARG A N 1
ATOM 1563 C CA . ARG A 1 212 ? 11.656 16.080 -11.390 1.00 97.06 212 ARG A CA 1
ATOM 1564 C C . ARG A 1 212 ? 11.380 15.358 -10.068 1.00 97.06 212 ARG A C 1
ATOM 1566 O O . ARG A 1 212 ? 10.231 15.308 -9.644 1.00 97.06 212 ARG A O 1
ATOM 1573 N N . ARG A 1 213 ? 12.407 14.827 -9.395 1.00 96.94 213 ARG A N 1
ATOM 1574 C CA . ARG A 1 213 ? 12.266 14.177 -8.078 1.00 96.94 213 ARG A CA 1
ATOM 1575 C C . ARG A 1 213 ? 11.777 15.157 -7.016 1.00 96.94 213 ARG A C 1
ATOM 1577 O O . ARG A 1 213 ? 10.791 14.862 -6.352 1.00 96.94 213 ARG A O 1
ATOM 1584 N N . SER A 1 214 ? 12.383 16.344 -6.929 1.00 97.81 214 SER A N 1
ATOM 1585 C CA . SER A 1 214 ? 11.933 17.388 -6.000 1.00 97.81 214 SER A CA 1
ATOM 1586 C C . SER A 1 214 ? 10.492 17.836 -6.267 1.00 97.81 214 SER A C 1
ATOM 1588 O O . SER A 1 214 ? 9.740 18.084 -5.328 1.00 97.81 214 SER A O 1
ATOM 1590 N N . GLU A 1 215 ? 10.075 17.910 -7.533 1.00 98.12 215 GLU A N 1
ATOM 1591 C CA . GLU A 1 215 ? 8.682 18.204 -7.884 1.00 98.12 215 GLU A CA 1
ATOM 1592 C C . GLU A 1 215 ? 7.725 17.094 -7.419 1.00 98.12 215 GLU A C 1
ATOM 1594 O O . GLU A 1 215 ? 6.690 17.388 -6.822 1.00 98.12 215 GLU A O 1
ATOM 1599 N N . ILE A 1 216 ? 8.078 15.823 -7.638 1.00 97.81 216 ILE A N 1
ATOM 1600 C CA . ILE A 1 216 ? 7.285 14.673 -7.181 1.00 97.81 216 ILE A CA 1
ATOM 1601 C C . ILE A 1 216 ? 7.142 14.681 -5.654 1.00 97.81 216 ILE A C 1
ATOM 1603 O O . ILE A 1 216 ? 6.029 14.533 -5.153 1.00 97.81 216 ILE A O 1
ATOM 1607 N N . GLU A 1 217 ? 8.233 14.896 -4.915 1.00 98.06 217 GLU A N 1
ATOM 1608 C CA . GLU A 1 217 ? 8.209 15.004 -3.450 1.00 98.06 217 GLU A CA 1
ATOM 1609 C C . GLU A 1 217 ? 7.280 16.133 -2.984 1.00 98.06 217 GLU A C 1
ATOM 1611 O O . GLU A 1 217 ? 6.448 15.929 -2.099 1.00 98.06 217 GLU A O 1
ATOM 1616 N N . ALA A 1 218 ? 7.350 17.304 -3.626 1.00 98.31 218 ALA A N 1
ATOM 1617 C CA . ALA A 1 218 ? 6.478 18.431 -3.307 1.00 98.31 218 ALA A CA 1
ATOM 1618 C C . ALA A 1 218 ? 4.993 18.131 -3.578 1.00 98.31 218 ALA A C 1
ATOM 1620 O O . ALA A 1 218 ? 4.130 18.579 -2.824 1.00 98.31 218 ALA A O 1
ATOM 1621 N N . LEU A 1 219 ? 4.674 17.382 -4.638 1.00 98.25 219 LEU A N 1
ATOM 1622 C CA . LEU A 1 219 ? 3.302 16.967 -4.946 1.00 98.25 219 LEU A CA 1
ATOM 1623 C C . LEU A 1 219 ? 2.789 15.913 -3.956 1.00 98.25 219 LEU A C 1
ATOM 1625 O O . LEU A 1 219 ? 1.676 16.052 -3.452 1.00 98.25 219 LEU A O 1
ATOM 1629 N N . LEU A 1 220 ? 3.608 14.912 -3.617 1.00 97.19 220 LEU A N 1
ATOM 1630 C CA . LEU A 1 220 ? 3.275 13.902 -2.606 1.00 97.19 220 LEU A CA 1
ATOM 1631 C C . LEU A 1 220 ? 3.031 14.540 -1.231 1.00 97.19 220 LEU A C 1
ATOM 1633 O O . LEU A 1 220 ? 2.064 14.191 -0.555 1.00 97.19 220 LEU A O 1
ATOM 1637 N N . ALA A 1 221 ? 3.844 15.530 -0.851 1.00 96.00 221 ALA A N 1
ATOM 1638 C CA . ALA A 1 221 ? 3.721 16.247 0.417 1.00 96.00 221 ALA A CA 1
ATOM 1639 C C . ALA A 1 221 ? 2.429 17.074 0.557 1.00 96.00 221 ALA A C 1
ATOM 1641 O O . ALA A 1 221 ? 2.020 17.369 1.678 1.00 96.00 221 ALA A O 1
ATOM 1642 N N . LYS A 1 222 ? 1.768 17.441 -0.551 1.00 93.94 222 LYS A N 1
ATOM 1643 C CA . LYS A 1 222 ? 0.443 18.091 -0.517 1.00 93.94 222 LYS A CA 1
ATOM 1644 C C . LYS A 1 222 ? -0.687 17.104 -0.206 1.00 93.94 222 LYS A C 1
ATOM 1646 O O . LYS A 1 222 ? -1.768 17.526 0.205 1.00 93.94 222 LYS A O 1
ATOM 1651 N N . GLY A 1 223 ? -0.469 15.812 -0.449 1.00 88.31 223 GLY A N 1
ATOM 1652 C CA . GLY A 1 223 ? -1.424 14.752 -0.149 1.00 88.31 223 GLY A CA 1
ATOM 1653 C C . GLY A 1 223 ? -1.465 14.398 1.339 1.00 88.31 223 GLY A C 1
ATOM 1654 O O . GLY A 1 223 ? -0.580 14.744 2.114 1.00 88.31 223 GLY A O 1
ATOM 1655 N N . SER A 1 224 ? -2.502 13.666 1.751 1.00 82.00 224 SER A N 1
ATOM 1656 C CA . SER A 1 224 ? -2.637 13.150 3.123 1.00 82.00 224 SER A CA 1
ATOM 1657 C C . SER A 1 224 ? -2.134 11.712 3.295 1.00 82.00 224 SER A C 1
ATOM 1659 O O . SER A 1 224 ? -2.118 11.190 4.412 1.00 82.00 224 SER A O 1
ATOM 1661 N N . ALA A 1 225 ? -1.759 11.046 2.199 1.00 88.25 225 ALA A N 1
ATOM 1662 C CA . ALA A 1 225 ? -1.273 9.676 2.229 1.00 88.25 225 ALA A CA 1
ATOM 1663 C C . ALA A 1 225 ? 0.204 9.615 2.669 1.00 88.25 225 ALA A C 1
ATOM 1665 O O . ALA A 1 225 ? 0.987 10.488 2.292 1.00 88.25 225 ALA A O 1
ATOM 1666 N N . PRO A 1 226 ? 0.619 8.579 3.425 1.00 92.94 226 PRO A N 1
ATOM 1667 C CA . PRO A 1 226 ? 2.030 8.339 3.705 1.00 92.94 226 PRO A CA 1
ATOM 1668 C C . PRO A 1 226 ? 2.826 8.168 2.412 1.00 92.94 226 PRO A C 1
ATOM 1670 O O . PRO A 1 226 ? 2.381 7.467 1.501 1.00 92.94 226 PRO A O 1
ATOM 1673 N N . TRP A 1 227 ? 4.021 8.747 2.352 1.00 97.69 227 TRP A N 1
ATOM 1674 C CA . TRP A 1 227 ? 4.892 8.597 1.197 1.00 97.69 227 TRP A CA 1
ATOM 1675 C C . TRP A 1 227 ? 6.355 8.407 1.587 1.00 97.69 227 TRP A C 1
ATOM 1677 O O . TRP A 1 227 ? 6.766 8.751 2.696 1.00 97.69 227 TRP A O 1
ATOM 1687 N N . GLN A 1 228 ? 7.127 7.816 0.677 1.00 98.25 228 GLN A N 1
ATOM 1688 C CA . GLN A 1 228 ? 8.560 7.589 0.838 1.00 98.25 228 GLN A CA 1
ATOM 1689 C C . GLN A 1 228 ? 9.267 7.678 -0.518 1.00 98.25 228 GLN A C 1
ATOM 1691 O O . GLN A 1 228 ? 8.803 7.099 -1.496 1.00 98.25 228 GLN A O 1
ATOM 1696 N N . VAL A 1 229 ? 10.418 8.346 -0.578 1.00 98.38 229 VAL A N 1
ATOM 1697 C CA . VAL A 1 229 ? 11.297 8.343 -1.757 1.00 98.38 229 VAL A CA 1
ATOM 1698 C C . VAL A 1 229 ? 12.701 7.961 -1.306 1.00 98.38 229 VAL A C 1
ATOM 1700 O O . VAL A 1 229 ? 13.251 8.585 -0.402 1.00 98.38 229 VAL A O 1
ATOM 1703 N N . ASN A 1 230 ? 13.276 6.936 -1.932 1.00 98.56 230 ASN A N 1
ATOM 1704 C CA . ASN A 1 230 ? 14.662 6.529 -1.725 1.00 98.56 230 ASN A CA 1
ATOM 1705 C C . ASN A 1 230 ? 15.449 6.769 -3.012 1.00 98.56 230 ASN A C 1
ATOM 1707 O O . ASN A 1 230 ? 14.970 6.428 -4.092 1.00 98.56 230 ASN A O 1
ATOM 1711 N N . LEU A 1 231 ? 16.653 7.329 -2.896 1.00 98.25 231 LEU A N 1
ATOM 1712 C CA . LEU A 1 231 ? 17.585 7.501 -4.009 1.00 98.25 231 LEU A CA 1
ATOM 1713 C C . LEU A 1 231 ? 18.738 6.507 -3.864 1.00 98.25 231 LEU A C 1
ATOM 1715 O O . LEU A 1 231 ? 19.397 6.487 -2.825 1.00 98.25 231 LEU A O 1
ATOM 1719 N N . TYR A 1 232 ? 18.988 5.713 -4.900 1.00 98.12 232 TYR A N 1
ATOM 1720 C CA . TYR A 1 232 ? 20.046 4.705 -4.906 1.00 98.12 232 TYR A CA 1
ATOM 1721 C C . TYR A 1 232 ? 21.242 5.182 -5.743 1.00 98.12 232 TYR A C 1
ATOM 1723 O O . TYR A 1 232 ? 21.123 5.355 -6.957 1.00 98.12 232 TYR A O 1
ATOM 1731 N N . SER A 1 233 ? 22.384 5.412 -5.086 1.00 96.50 233 SER A N 1
ATOM 1732 C CA . SER A 1 233 ? 23.665 5.788 -5.717 1.00 96.50 233 SER A CA 1
ATOM 1733 C C . SER A 1 233 ? 24.132 4.739 -6.727 1.00 96.50 233 SER A C 1
ATOM 1735 O O . SER A 1 233 ? 23.813 3.560 -6.576 1.00 96.50 233 SER A O 1
ATOM 1737 N N . GLY A 1 234 ? 24.831 5.168 -7.780 1.00 94.81 234 GLY A N 1
ATOM 1738 C CA . GLY A 1 234 ? 25.439 4.274 -8.773 1.00 94.81 234 GLY A CA 1
ATOM 1739 C C . GLY A 1 234 ? 24.437 3.556 -9.684 1.00 94.81 234 GLY A C 1
ATOM 1740 O O . GLY A 1 234 ? 24.821 2.724 -10.505 1.00 94.81 234 GLY A O 1
ATOM 1741 N N . THR A 1 235 ? 23.145 3.878 -9.576 1.00 97.44 235 THR A N 1
ATOM 1742 C CA . THR A 1 235 ? 22.081 3.247 -10.364 1.00 97.44 235 THR A CA 1
ATOM 1743 C C . THR A 1 235 ? 21.573 4.147 -11.490 1.00 97.44 235 THR A C 1
ATOM 1745 O O . THR A 1 235 ? 21.654 5.382 -11.446 1.00 97.44 235 THR A O 1
ATOM 1748 N N . ASN A 1 236 ? 21.030 3.511 -12.526 1.00 95.94 236 ASN A N 1
ATOM 1749 C CA . ASN A 1 236 ? 20.468 4.146 -13.713 1.00 95.94 236 ASN A CA 1
ATOM 1750 C C . ASN A 1 236 ? 19.014 3.706 -13.952 1.00 95.94 236 ASN A C 1
ATOM 1752 O O . ASN A 1 236 ? 18.448 2.883 -13.227 1.00 95.94 236 ASN A O 1
ATOM 1756 N N . HIS A 1 237 ? 18.379 4.273 -14.975 1.00 96.25 237 HIS A N 1
ATOM 1757 C CA . HIS A 1 237 ? 17.022 3.879 -15.334 1.00 96.25 237 HIS A CA 1
ATOM 1758 C C . HIS A 1 237 ? 16.947 2.373 -15.639 1.00 96.25 237 HIS A C 1
ATOM 1760 O O . HIS A 1 237 ? 17.722 1.850 -16.439 1.00 96.25 237 HIS A O 1
ATOM 1766 N N . GLY A 1 238 ? 15.988 1.677 -15.025 1.00 95.75 238 GLY A N 1
ATOM 1767 C CA . GLY A 1 238 ? 15.854 0.224 -15.148 1.00 95.75 238 GLY A CA 1
ATOM 1768 C C . GLY A 1 238 ? 16.565 -0.588 -14.063 1.00 95.75 238 GLY A C 1
ATOM 1769 O O . GLY A 1 238 ? 16.430 -1.810 -14.081 1.00 95.75 238 GLY A O 1
ATOM 1770 N N . PHE A 1 239 ? 17.274 0.037 -13.112 1.00 97.62 239 PHE A N 1
ATOM 1771 C CA . PHE A 1 239 ? 18.038 -0.679 -12.078 1.00 97.62 239 PHE A CA 1
ATOM 1772 C C . PHE A 1 239 ? 17.209 -1.682 -11.259 1.00 97.62 239 PHE A C 1
ATOM 1774 O O . PHE A 1 239 ? 17.710 -2.737 -10.880 1.00 97.62 239 PHE A O 1
ATOM 1781 N N . GLY A 1 240 ? 15.921 -1.400 -11.035 1.00 97.19 240 GLY A N 1
ATOM 1782 C CA . GLY A 1 240 ? 15.027 -2.276 -10.278 1.00 97.19 240 GLY A CA 1
ATOM 1783 C C . GLY A 1 240 ? 14.761 -3.618 -10.966 1.00 97.19 240 GLY A C 1
ATOM 1784 O O . GLY A 1 240 ? 14.419 -4.585 -10.291 1.00 97.19 240 GLY A O 1
ATOM 1785 N N . VAL A 1 241 ? 14.959 -3.697 -12.288 1.00 97.06 241 VAL A N 1
ATOM 1786 C CA . VAL A 1 241 ? 14.752 -4.911 -13.096 1.00 97.06 241 VAL A CA 1
ATOM 1787 C C . VAL A 1 241 ? 16.071 -5.436 -13.657 1.00 97.06 241 VAL A C 1
ATOM 1789 O O . VAL A 1 241 ? 16.412 -6.598 -13.448 1.00 97.06 241 VAL A O 1
ATOM 1792 N N . ARG A 1 242 ? 16.852 -4.577 -14.315 1.00 94.50 242 ARG A N 1
ATOM 1793 C CA . ARG A 1 242 ? 17.969 -4.947 -15.202 1.00 94.50 242 ARG A CA 1
ATOM 1794 C C . ARG A 1 242 ? 19.316 -4.347 -14.775 1.00 94.50 242 ARG A C 1
ATOM 1796 O O . ARG A 1 242 ? 20.161 -4.085 -15.626 1.00 94.50 242 ARG A O 1
ATOM 1803 N N . ALA A 1 243 ? 19.513 -4.090 -13.479 1.00 94.12 243 ALA A N 1
ATOM 1804 C CA . ALA A 1 243 ? 20.823 -3.697 -12.950 1.00 94.12 243 ALA A CA 1
ATOM 1805 C C . ALA A 1 243 ? 21.923 -4.695 -13.350 1.00 94.12 243 ALA A C 1
ATOM 1807 O O . ALA A 1 243 ? 21.678 -5.903 -13.426 1.00 94.12 243 ALA A O 1
ATOM 1808 N N . ASN A 1 244 ? 23.149 -4.200 -13.538 1.00 94.38 244 ASN A N 1
ATOM 1809 C CA . ASN A 1 244 ? 24.314 -5.065 -13.679 1.00 94.38 244 ASN A CA 1
ATOM 1810 C C . ASN A 1 244 ? 24.618 -5.737 -12.332 1.00 94.38 244 ASN A C 1
ATOM 1812 O O . ASN A 1 244 ? 25.269 -5.155 -11.474 1.00 94.38 244 ASN A O 1
ATOM 1816 N N . ILE A 1 245 ? 24.182 -6.982 -12.158 1.00 94.25 245 ILE A N 1
ATOM 1817 C CA . ILE A 1 245 ? 24.350 -7.718 -10.895 1.00 94.25 245 ILE A CA 1
ATOM 1818 C C . ILE A 1 245 ? 25.801 -8.129 -10.592 1.00 94.25 245 ILE A C 1
ATOM 1820 O O . ILE A 1 245 ? 26.074 -8.634 -9.509 1.00 94.25 245 ILE A O 1
ATOM 1824 N N . SER A 1 246 ? 26.733 -7.956 -11.538 1.00 95.94 246 SER A N 1
ATOM 1825 C CA . SER A 1 246 ? 28.172 -8.129 -11.284 1.00 95.94 246 SER A CA 1
ATOM 1826 C C . SER A 1 246 ? 28.828 -6.875 -10.699 1.00 95.94 246 SER A C 1
ATOM 1828 O O . SER A 1 246 ? 29.952 -6.957 -10.211 1.00 95.94 246 SER A O 1
ATOM 1830 N N . ASP A 1 247 ? 28.144 -5.731 -10.748 1.00 96.94 247 ASP A N 1
ATOM 1831 C CA . ASP A 1 247 ? 28.542 -4.500 -10.072 1.00 96.94 247 ASP A CA 1
ATOM 1832 C C . ASP A 1 247 ? 27.924 -4.483 -8.658 1.00 96.94 247 ASP A C 1
ATOM 1834 O O . ASP A 1 247 ? 26.694 -4.501 -8.535 1.00 96.94 247 ASP A O 1
ATOM 1838 N N . PRO A 1 248 ? 28.735 -4.464 -7.581 1.00 95.69 248 PRO A N 1
ATOM 1839 C CA . PRO A 1 248 ? 28.221 -4.510 -6.214 1.00 95.69 248 PRO A CA 1
ATOM 1840 C C . PRO A 1 248 ? 27.299 -3.343 -5.842 1.00 95.69 248 PRO A C 1
ATOM 1842 O O . PRO A 1 248 ? 26.369 -3.541 -5.063 1.00 95.69 248 PRO A O 1
ATOM 1845 N N . GLU A 1 249 ? 27.532 -2.141 -6.378 1.00 96.19 249 GLU A N 1
ATOM 1846 C CA . GLU A 1 249 ? 26.721 -0.963 -6.056 1.00 96.19 249 GLU A CA 1
ATOM 1847 C C . GLU A 1 249 ? 25.354 -1.053 -6.742 1.00 96.19 249 GLU A C 1
ATOM 1849 O O . GLU A 1 249 ? 24.316 -0.839 -6.110 1.00 96.19 249 GLU A O 1
ATOM 1854 N N . GLN A 1 250 ? 25.328 -1.483 -8.006 1.00 96.75 250 GLN A N 1
ATOM 1855 C CA . GLN A 1 250 ? 24.067 -1.699 -8.718 1.00 96.75 250 GLN A CA 1
ATOM 1856 C C . GLN A 1 250 ? 23.270 -2.882 -8.162 1.00 96.75 250 GLN A C 1
ATOM 1858 O O . GLN A 1 250 ? 22.041 -2.800 -8.075 1.00 96.75 250 GLN A O 1
ATOM 1863 N N . LEU A 1 251 ? 23.946 -3.966 -7.763 1.00 96.19 251 LEU A N 1
ATOM 1864 C CA . LEU A 1 251 ? 23.309 -5.098 -7.093 1.00 96.19 251 LEU A CA 1
ATOM 1865 C C . LEU A 1 251 ? 22.655 -4.653 -5.780 1.00 96.19 251 LEU A C 1
ATOM 1867 O O . LEU A 1 251 ? 21.464 -4.898 -5.589 1.00 96.19 251 LEU A O 1
ATOM 1871 N N . ALA A 1 252 ? 23.394 -3.938 -4.927 1.00 96.31 252 ALA A N 1
ATOM 1872 C CA . ALA A 1 252 ? 22.867 -3.415 -3.670 1.00 96.31 252 ALA A CA 1
ATOM 1873 C C . ALA A 1 252 ? 21.678 -2.470 -3.902 1.00 96.31 252 ALA A C 1
ATOM 1875 O O . ALA A 1 252 ? 20.650 -2.598 -3.240 1.00 96.31 252 ALA A O 1
ATOM 1876 N N . GLY A 1 253 ? 21.768 -1.568 -4.886 1.00 97.31 253 GLY A N 1
ATOM 1877 C CA . GLY A 1 253 ? 20.661 -0.685 -5.257 1.00 97.31 253 GLY A CA 1
ATOM 1878 C C . GLY A 1 253 ? 19.405 -1.451 -5.682 1.00 97.31 253 GLY A C 1
ATOM 1879 O O . GLY A 1 253 ? 18.304 -1.134 -5.229 1.00 97.31 253 GLY A O 1
ATOM 1880 N N . LYS A 1 254 ? 19.555 -2.497 -6.507 1.00 97.69 254 LYS A N 1
ATOM 1881 C CA . LYS A 1 254 ? 18.441 -3.364 -6.926 1.00 97.69 254 LYS A CA 1
ATOM 1882 C C . LYS A 1 254 ? 17.813 -4.103 -5.743 1.00 97.69 254 LYS A C 1
ATOM 1884 O O . LYS A 1 254 ? 16.587 -4.134 -5.621 1.00 97.69 254 LYS A O 1
ATOM 1889 N N . GLU A 1 255 ? 18.631 -4.705 -4.886 1.00 97.50 255 GLU A N 1
ATOM 1890 C CA . GLU A 1 255 ? 18.153 -5.478 -3.738 1.00 97.50 255 GLU A CA 1
ATOM 1891 C C . GLU A 1 255 ? 17.465 -4.591 -2.700 1.00 97.50 255 GLU A C 1
ATOM 1893 O O . GLU A 1 255 ? 16.355 -4.900 -2.267 1.00 97.50 255 GLU A O 1
ATOM 1898 N N . GLU A 1 256 ? 18.052 -3.444 -2.363 1.00 97.62 256 GLU A N 1
ATOM 1899 C CA . GLU A 1 256 ? 17.459 -2.511 -1.407 1.00 97.62 256 GLU A CA 1
ATOM 1900 C C . GLU A 1 256 ? 16.180 -1.856 -1.937 1.00 97.62 256 GLU A C 1
ATOM 1902 O O . GLU A 1 256 ? 15.262 -1.604 -1.156 1.00 97.62 256 GLU A O 1
ATOM 1907 N N . ALA A 1 257 ? 16.060 -1.618 -3.247 1.00 98.25 257 ALA A N 1
ATOM 1908 C CA . ALA A 1 257 ? 14.801 -1.180 -3.853 1.00 98.25 257 ALA A CA 1
ATOM 1909 C C . ALA A 1 257 ? 13.707 -2.251 -3.726 1.00 98.25 257 ALA A C 1
ATOM 1911 O O . ALA A 1 257 ? 12.574 -1.951 -3.342 1.00 98.25 257 ALA A O 1
ATOM 1912 N N . PHE A 1 258 ? 14.040 -3.522 -3.967 1.00 98.56 258 PHE A N 1
ATOM 1913 C CA . PHE A 1 258 ? 13.097 -4.617 -3.745 1.00 98.56 258 PHE A CA 1
ATOM 1914 C C . PHE A 1 258 ? 12.695 -4.734 -2.263 1.00 98.56 258 PHE A C 1
ATOM 1916 O O . PHE A 1 258 ? 11.507 -4.826 -1.944 1.00 98.56 258 PHE A O 1
ATOM 1923 N N . LEU A 1 259 ? 13.657 -4.676 -1.338 1.00 97.38 259 LEU A N 1
ATOM 1924 C CA . LEU A 1 259 ? 13.381 -4.734 0.100 1.00 97.38 259 LEU A CA 1
ATOM 1925 C C . LEU A 1 259 ? 12.584 -3.519 0.587 1.00 97.38 259 LEU A C 1
ATOM 1927 O O . LEU A 1 259 ? 11.735 -3.668 1.466 1.00 97.38 259 LEU A O 1
ATOM 1931 N N . GLN A 1 260 ? 12.799 -2.333 0.012 1.00 98.06 260 GLN A N 1
ATOM 1932 C CA . GLN A 1 260 ? 11.953 -1.161 0.245 1.00 98.06 260 GLN A CA 1
ATOM 1933 C C . GLN A 1 260 ? 10.497 -1.474 -0.120 1.00 98.06 260 GLN A C 1
ATOM 1935 O O . GLN A 1 260 ? 9.612 -1.242 0.703 1.00 98.06 260 GLN A O 1
ATOM 1940 N N . ALA A 1 261 ? 10.246 -2.046 -1.304 1.00 98.25 261 ALA A N 1
ATOM 1941 C CA . ALA A 1 261 ? 8.900 -2.413 -1.744 1.00 98.25 261 ALA A CA 1
ATOM 1942 C C . ALA A 1 261 ? 8.234 -3.408 -0.782 1.00 98.25 261 ALA A C 1
ATOM 1944 O O . ALA A 1 261 ? 7.101 -3.200 -0.351 1.00 98.25 261 ALA A O 1
ATOM 1945 N N . VAL A 1 262 ? 8.948 -4.468 -0.392 1.00 95.56 262 VAL A N 1
ATOM 1946 C CA . VAL A 1 262 ? 8.406 -5.479 0.525 1.00 95.56 262 VAL A CA 1
ATOM 1947 C C . VAL A 1 262 ? 8.106 -4.885 1.900 1.00 95.56 262 VAL A C 1
ATOM 1949 O O . VAL A 1 262 ? 7.010 -5.090 2.414 1.00 95.56 262 VAL A O 1
ATOM 1952 N N . ARG A 1 263 ? 9.018 -4.088 2.474 1.00 92.56 263 ARG A N 1
ATOM 1953 C CA . ARG A 1 263 ? 8.779 -3.402 3.756 1.00 92.56 263 ARG A CA 1
ATOM 1954 C C . ARG A 1 263 ? 7.601 -2.427 3.672 1.00 92.56 263 ARG A C 1
ATOM 1956 O O . ARG A 1 263 ? 6.835 -2.306 4.630 1.00 92.56 263 ARG A O 1
ATOM 1963 N N . TRP A 1 264 ? 7.441 -1.750 2.535 1.00 95.25 264 TRP A N 1
ATOM 1964 C CA . TRP A 1 264 ? 6.305 -0.866 2.279 1.00 95.25 264 TRP A CA 1
ATOM 1965 C C . TRP A 1 264 ? 4.985 -1.640 2.304 1.00 95.25 264 TRP A C 1
ATOM 1967 O O . TRP A 1 264 ? 4.048 -1.264 3.013 1.00 95.25 264 TRP A O 1
ATOM 1977 N N . PHE A 1 265 ? 4.920 -2.767 1.598 1.00 94.50 265 PHE A N 1
ATOM 1978 C CA . PHE A 1 265 ? 3.733 -3.614 1.582 1.00 94.50 265 PHE A CA 1
ATOM 1979 C C . PHE A 1 265 ? 3.468 -4.289 2.927 1.00 94.50 265 PHE A C 1
ATOM 1981 O O . PHE A 1 265 ? 2.324 -4.278 3.378 1.00 94.50 265 PHE A O 1
ATOM 1988 N N . ASP A 1 266 ? 4.497 -4.749 3.639 1.00 87.88 266 ASP A N 1
ATOM 1989 C CA . ASP A 1 266 ? 4.344 -5.316 4.982 1.00 87.88 266 ASP A CA 1
ATOM 1990 C C . ASP A 1 266 ? 3.694 -4.304 5.931 1.00 87.88 266 ASP A C 1
ATOM 1992 O O . ASP A 1 266 ? 2.822 -4.655 6.726 1.00 87.88 266 ASP A O 1
ATOM 1996 N N . ARG A 1 267 ? 4.065 -3.026 5.808 1.00 85.50 267 ARG A N 1
ATOM 1997 C CA . ARG A 1 267 ? 3.502 -1.939 6.612 1.00 85.50 267 ARG A CA 1
ATOM 1998 C C . ARG A 1 267 ? 2.059 -1.590 6.245 1.00 85.50 267 ARG A C 1
ATOM 2000 O O . ARG A 1 267 ? 1.299 -1.202 7.135 1.00 85.50 267 ARG A O 1
ATOM 2007 N N . HIS A 1 268 ? 1.700 -1.659 4.964 1.00 89.06 268 HIS A N 1
ATOM 2008 C CA . HIS A 1 268 ? 0.471 -1.043 4.448 1.00 89.06 268 HIS A CA 1
ATOM 2009 C C . HIS A 1 268 ? -0.599 -2.023 3.950 1.00 89.06 268 HIS A C 1
ATOM 2011 O O . HIS A 1 268 ? -1.768 -1.643 3.854 1.00 89.06 268 HIS A O 1
ATOM 2017 N N . LEU A 1 269 ? -0.239 -3.276 3.674 1.00 87.88 269 LEU A N 1
ATOM 2018 C CA . LEU A 1 269 ? -1.169 -4.337 3.277 1.00 87.88 269 LEU A CA 1
ATOM 2019 C C . LEU A 1 269 ? -1.465 -5.313 4.411 1.00 87.88 269 LEU A C 1
ATOM 2021 O O . LEU A 1 269 ? -2.505 -5.970 4.382 1.00 87.88 269 LEU A O 1
ATOM 2025 N N . SER A 1 270 ? -0.584 -5.401 5.406 1.00 73.88 270 SER A N 1
ATOM 2026 C CA . SER A 1 270 ? -0.789 -6.274 6.557 1.00 73.88 270 SER A CA 1
ATOM 2027 C C . SER A 1 270 ? -1.630 -5.576 7.617 1.00 73.88 270 SER A C 1
ATOM 2029 O O . SER A 1 270 ? -1.327 -4.460 8.047 1.00 73.88 270 SER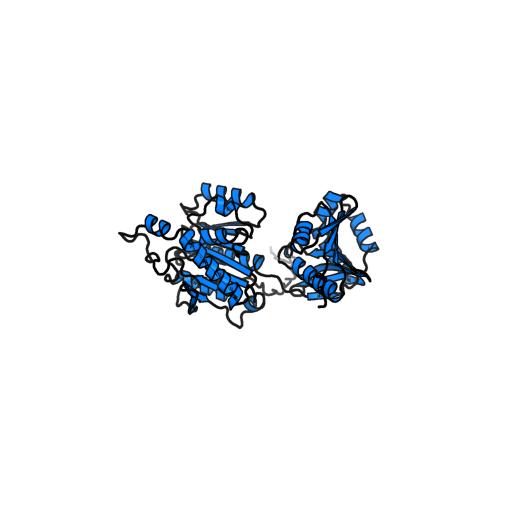 A O 1
ATOM 2031 N N . ARG A 1 271 ? -2.669 -6.261 8.097 1.00 71.12 271 ARG A N 1
ATOM 2032 C CA . ARG A 1 271 ? -3.282 -5.945 9.390 1.00 71.12 271 ARG A CA 1
ATOM 2033 C C . ARG A 1 271 ? -2.678 -6.923 10.394 1.00 71.12 271 ARG A C 1
ATOM 2035 O O . ARG A 1 271 ? -2.979 -8.104 10.257 1.00 71.12 271 ARG A O 1
ATOM 2042 N N . PRO A 1 272 ? -1.884 -6.470 11.382 1.00 69.38 272 PRO A N 1
ATOM 2043 C CA . PRO A 1 272 ? -1.346 -7.366 12.395 1.00 69.38 272 PRO A CA 1
ATOM 2044 C C . PRO A 1 272 ? -2.478 -8.152 13.052 1.00 69.38 272 PRO A C 1
ATOM 2046 O O . PRO A 1 272 ? -3.494 -7.560 13.443 1.00 69.38 272 PRO A O 1
ATOM 2049 N N . ASP A 1 273 ? -2.316 -9.467 13.151 1.00 74.81 273 ASP A N 1
ATOM 2050 C CA . ASP A 1 273 ? -3.212 -10.265 13.968 1.00 74.81 273 ASP A CA 1
ATOM 2051 C C . ASP A 1 273 ? -3.044 -9.853 15.425 1.00 74.81 273 ASP A C 1
ATOM 2053 O O . ASP A 1 273 ? -1.938 -9.653 15.927 1.00 74.81 273 ASP A O 1
ATOM 2057 N N . PHE A 1 274 ? -4.178 -9.671 16.089 1.00 87.44 274 PHE A N 1
ATOM 2058 C CA . PHE A 1 274 ? -4.217 -9.251 17.474 1.00 87.44 274 PHE A CA 1
ATOM 2059 C C . PHE A 1 274 ? -5.207 -10.105 18.247 1.00 87.44 274 PHE A C 1
ATOM 2061 O O . PHE A 1 274 ? -6.262 -10.504 17.735 1.00 87.44 274 PHE A O 1
ATOM 2068 N N . ILE A 1 275 ? -4.887 -10.314 19.514 1.00 92.00 275 ILE A N 1
ATOM 2069 C CA . ILE A 1 275 ? -5.811 -10.864 20.497 1.00 92.00 275 ILE A CA 1
ATOM 2070 C C . ILE A 1 275 ? -6.260 -9.754 21.441 1.00 92.00 275 ILE A C 1
ATOM 2072 O O . ILE A 1 275 ? -5.563 -8.756 21.638 1.00 92.00 275 ILE A O 1
ATOM 2076 N N . LEU A 1 276 ? -7.451 -9.939 22.000 1.00 95.06 276 LEU A N 1
ATOM 2077 C CA . LEU A 1 276 ? -7.932 -9.155 23.127 1.00 95.06 276 LEU A CA 1
ATOM 2078 C C . LEU A 1 276 ? -7.886 -10.040 24.361 1.00 95.06 276 LEU A C 1
ATOM 2080 O O . LEU A 1 276 ? -8.365 -11.174 24.314 1.00 95.06 276 LEU A O 1
ATOM 2084 N N . ARG A 1 277 ? -7.345 -9.511 25.454 1.00 96.12 277 ARG A N 1
ATOM 2085 C CA . ARG A 1 277 ? -7.484 -10.108 26.784 1.00 96.12 277 ARG A CA 1
ATOM 2086 C C . ARG A 1 277 ? -8.043 -9.070 27.758 1.00 96.12 277 ARG A C 1
ATOM 2088 O O . ARG A 1 277 ? -7.824 -7.884 27.523 1.00 96.12 277 ARG A O 1
ATOM 2095 N N . PRO A 1 278 ? -8.743 -9.477 28.827 1.00 97.00 278 PRO A N 1
ATOM 2096 C CA . PRO A 1 278 ? -9.058 -8.567 29.925 1.00 97.00 278 PRO A CA 1
ATOM 2097 C C . PRO A 1 278 ? -7.784 -7.902 30.461 1.00 97.00 278 PRO A C 1
ATOM 2099 O O . PRO A 1 278 ? -6.714 -8.532 30.461 1.00 97.00 278 PRO A O 1
ATOM 2102 N N . ALA A 1 279 ? -7.893 -6.640 30.869 1.00 96.81 279 ALA A N 1
ATOM 2103 C CA . ALA A 1 279 ? -6.833 -5.994 31.627 1.00 96.81 279 ALA A CA 1
ATOM 2104 C C . ALA A 1 279 ? -6.761 -6.565 33.050 1.00 96.81 279 ALA A C 1
ATOM 2106 O O . ALA A 1 279 ? -7.740 -7.085 33.589 1.00 96.81 279 ALA A O 1
ATOM 2107 N N . VAL A 1 280 ? -5.572 -6.485 33.633 1.00 97.06 280 VAL A N 1
ATOM 2108 C CA . VAL A 1 280 ? -5.308 -6.713 35.057 1.00 97.06 280 VAL A CA 1
ATOM 2109 C C . VAL A 1 280 ? -4.687 -5.450 35.646 1.00 97.06 280 VAL A C 1
ATOM 2111 O O . VAL A 1 280 ? -4.214 -4.595 34.899 1.00 97.06 280 VAL A O 1
ATOM 2114 N N . ASP A 1 281 ? -4.669 -5.310 36.969 1.00 96.75 281 ASP A N 1
ATOM 2115 C CA . ASP A 1 281 ? -4.136 -4.100 37.613 1.00 96.75 281 ASP A CA 1
ATOM 2116 C C . ASP A 1 281 ? -2.666 -3.832 37.271 1.00 96.75 281 ASP A C 1
ATOM 2118 O O . ASP A 1 281 ? -2.253 -2.678 37.157 1.00 96.75 281 ASP A O 1
ATOM 2122 N N . GLU A 1 282 ? -1.881 -4.880 37.019 1.00 97.06 282 GLU A N 1
ATOM 2123 C CA . GLU A 1 282 ? -0.487 -4.756 36.592 1.00 97.06 282 GLU A CA 1
ATOM 2124 C C . GLU A 1 282 ? -0.331 -4.084 35.216 1.00 97.06 282 GLU A C 1
ATOM 2126 O O . GLU A 1 282 ? 0.749 -3.584 34.899 1.00 97.06 282 GLU A O 1
ATOM 2131 N N . ASP A 1 283 ? -1.390 -4.028 34.400 1.00 97.00 283 ASP A N 1
ATOM 2132 C CA . ASP A 1 283 ? -1.360 -3.350 33.102 1.00 97.00 283 ASP A CA 1
ATOM 2133 C C . ASP A 1 283 ? -1.446 -1.820 33.228 1.00 97.00 283 ASP A C 1
ATOM 2135 O O . ASP A 1 283 ? -1.143 -1.121 32.258 1.00 97.00 283 ASP A O 1
ATOM 2139 N N . ARG A 1 284 ? -1.836 -1.279 34.393 1.00 96.62 284 ARG A N 1
ATOM 2140 C CA . ARG A 1 284 ? -2.163 0.146 34.579 1.00 96.62 284 ARG A CA 1
ATOM 2141 C C . ARG A 1 284 ? -1.079 1.086 34.059 1.00 96.62 284 ARG A C 1
ATOM 2143 O O . ARG A 1 284 ? -1.366 1.984 33.268 1.00 96.62 284 ARG A O 1
ATOM 2150 N N . ASP A 1 285 ? 0.160 0.881 34.495 1.00 96.19 285 ASP A N 1
ATOM 2151 C CA . ASP A 1 285 ? 1.273 1.787 34.189 1.00 96.19 285 ASP A CA 1
ATOM 2152 C C . ASP A 1 285 ? 1.708 1.656 32.713 1.00 96.19 285 ASP A C 1
ATOM 2154 O O . ASP A 1 285 ? 2.097 2.635 32.062 1.00 96.19 285 ASP A O 1
ATOM 2158 N N . ALA A 1 286 ? 1.586 0.452 32.142 1.00 94.88 286 ALA A N 1
ATOM 2159 C CA . ALA A 1 286 ? 1.825 0.213 30.721 1.00 94.88 286 ALA A CA 1
ATOM 2160 C C . ALA A 1 286 ? 0.741 0.872 29.854 1.00 94.88 286 ALA A C 1
ATOM 2162 O O . ALA A 1 286 ? 1.064 1.510 28.850 1.00 94.88 286 ALA A O 1
ATOM 2163 N N . CYS A 1 287 ? -0.530 0.785 30.259 1.00 96.19 287 CYS A N 1
ATOM 2164 C CA . CYS A 1 287 ? -1.631 1.482 29.599 1.00 96.19 287 CYS A CA 1
ATOM 2165 C C . CYS A 1 287 ? -1.423 2.995 29.661 1.00 96.19 287 CYS A C 1
ATOM 2167 O O . CYS A 1 287 ? -1.528 3.643 28.625 1.00 96.19 287 CYS A O 1
ATOM 2169 N N . TYR A 1 288 ? -1.030 3.546 30.816 1.00 96.19 288 TYR A N 1
ATOM 2170 C CA . TYR A 1 288 ? -0.724 4.974 30.933 1.00 96.19 288 TYR A CA 1
ATOM 2171 C C . TYR A 1 288 ? 0.419 5.399 30.004 1.00 96.19 288 TYR A C 1
ATOM 2173 O O . TYR A 1 288 ? 0.356 6.440 29.355 1.00 96.19 288 TYR A O 1
ATOM 2181 N N . THR A 1 289 ? 1.463 4.575 29.878 1.00 95.81 289 THR A N 1
ATOM 2182 C CA . THR A 1 289 ? 2.574 4.864 28.960 1.00 95.81 289 THR A CA 1
ATOM 2183 C C . THR A 1 289 ? 2.089 4.973 27.512 1.00 95.81 289 THR A C 1
ATOM 2185 O O . THR A 1 289 ? 2.518 5.872 26.782 1.00 95.81 289 THR A O 1
ATOM 2188 N N . ILE A 1 290 ? 1.177 4.089 27.099 1.00 95.25 290 ILE A N 1
ATOM 2189 C CA . ILE A 1 290 ? 0.561 4.142 25.770 1.00 95.25 290 ILE A CA 1
ATOM 2190 C C . ILE A 1 290 ? -0.359 5.356 25.652 1.00 95.25 290 ILE A C 1
ATOM 2192 O O . ILE A 1 290 ? -0.240 6.080 24.664 1.00 95.25 290 ILE A O 1
ATOM 2196 N N . HIS A 1 291 ? -1.207 5.609 26.651 1.00 94.69 291 HIS A N 1
ATOM 2197 C CA . HIS A 1 291 ? -2.103 6.761 26.714 1.00 94.69 291 HIS A CA 1
ATOM 2198 C C . HIS A 1 291 ? -1.337 8.057 26.512 1.00 94.69 291 HIS A C 1
ATOM 2200 O O . HIS A 1 291 ? -1.629 8.819 25.592 1.00 94.69 291 HIS A O 1
ATOM 2206 N N . ARG A 1 292 ? -0.274 8.254 27.296 1.00 94.75 292 ARG A N 1
ATOM 2207 C CA . ARG A 1 292 ? 0.605 9.410 27.189 1.00 94.75 292 ARG A CA 1
ATOM 2208 C C . ARG A 1 292 ? 1.077 9.595 25.757 1.00 94.75 292 ARG A C 1
ATOM 2210 O O . ARG A 1 292 ? 0.869 10.650 25.183 1.00 94.75 292 ARG A O 1
ATOM 2217 N N . VAL A 1 293 ? 1.663 8.576 25.136 1.00 92.81 293 VAL A N 1
ATOM 2218 C CA . VAL A 1 293 ? 2.206 8.717 23.775 1.00 92.81 293 VAL A CA 1
ATOM 2219 C C . VAL A 1 293 ? 1.103 8.892 22.719 1.00 92.81 293 VAL A C 1
ATOM 2221 O O . VAL A 1 293 ? 1.296 9.624 21.751 1.00 92.81 293 VAL A O 1
ATOM 2224 N N . ALA A 1 294 ? -0.042 8.231 22.875 1.00 90.81 294 ALA A N 1
ATOM 2225 C CA . ALA A 1 294 ? -1.131 8.258 21.903 1.00 90.81 294 ALA A CA 1
ATOM 2226 C C . ALA A 1 294 ? -1.969 9.545 21.970 1.00 90.81 294 ALA A C 1
ATOM 2228 O O . ALA A 1 294 ? -2.479 9.990 20.940 1.00 90.81 294 ALA A O 1
ATOM 2229 N N . MET A 1 295 ? -2.108 10.130 23.162 1.00 92.31 295 MET A N 1
ATOM 2230 C CA . MET A 1 295 ? -3.021 11.237 23.445 1.00 92.31 295 MET A CA 1
ATOM 2231 C C . MET A 1 295 ? -2.319 12.553 23.793 1.00 92.31 295 MET A C 1
ATOM 2233 O O . MET A 1 295 ? -3.010 13.570 23.826 1.00 92.31 295 MET A O 1
ATOM 2237 N N . TYR A 1 296 ? -0.989 12.582 23.979 1.00 93.69 296 TYR A N 1
ATOM 2238 C CA . TYR A 1 296 ? -0.240 13.792 24.366 1.00 93.69 296 TYR A CA 1
ATOM 2239 C C . TYR A 1 296 ? -0.617 15.021 23.538 1.00 93.69 296 TYR A C 1
ATOM 2241 O O . TYR A 1 296 ? -1.045 16.028 24.095 1.00 93.69 296 TYR A O 1
ATOM 2249 N N . ASP A 1 297 ? -0.512 14.937 22.208 1.00 92.75 297 ASP A N 1
ATOM 2250 C CA . ASP A 1 297 ? -0.772 16.083 21.329 1.00 92.75 297 ASP A CA 1
ATOM 2251 C C . ASP A 1 297 ? -2.234 16.544 21.400 1.00 92.75 297 ASP A C 1
ATOM 2253 O O . ASP A 1 297 ? -2.510 17.744 21.410 1.00 92.75 297 ASP A O 1
ATOM 2257 N N . VAL A 1 298 ? -3.171 15.595 21.502 1.00 92.31 298 VAL A N 1
ATOM 2258 C CA . VAL A 1 298 ? -4.608 15.880 21.598 1.00 92.31 298 VAL A CA 1
ATOM 2259 C C . VAL A 1 298 ? -4.916 16.564 22.926 1.00 92.31 298 VAL A C 1
ATOM 2261 O O . VAL A 1 298 ? -5.517 17.635 22.932 1.00 92.31 298 VAL A O 1
ATOM 2264 N N . VAL A 1 299 ? -4.490 15.982 24.048 1.00 92.38 299 VAL A N 1
ATOM 2265 C CA . VAL A 1 299 ? -4.740 16.514 25.396 1.00 92.38 299 VAL A CA 1
ATOM 2266 C C . VAL A 1 299 ? -4.065 17.870 25.560 1.00 92.38 299 VAL A C 1
ATOM 2268 O O . VAL A 1 299 ? -4.730 18.832 25.936 1.00 92.38 299 VAL A O 1
ATOM 2271 N N . LYS A 1 300 ? -2.795 17.999 25.158 1.00 94.00 300 LYS A N 1
ATOM 2272 C CA . LYS A 1 300 ? -2.053 19.262 25.212 1.00 94.00 300 LYS A CA 1
ATOM 2273 C C . LYS A 1 300 ? -2.735 20.379 24.429 1.00 94.00 300 LYS A C 1
ATOM 2275 O O . LYS A 1 300 ? -2.831 21.492 24.936 1.00 94.00 300 LYS A O 1
ATOM 2280 N N . ALA A 1 301 ? -3.211 20.096 23.216 1.00 91.56 301 ALA A N 1
ATOM 2281 C CA . ALA A 1 301 ? -3.924 21.078 22.401 1.00 91.56 301 ALA A CA 1
ATOM 2282 C C . ALA A 1 301 ? -5.296 21.457 22.981 1.00 91.56 301 ALA A C 1
ATOM 2284 O O . ALA A 1 301 ? -5.810 22.534 22.686 1.00 91.56 301 ALA A O 1
ATOM 2285 N N . THR A 1 302 ? -5.888 20.577 23.789 1.00 91.00 302 THR A N 1
ATOM 2286 C CA . THR A 1 302 ? -7.258 20.713 24.285 1.00 91.00 302 THR A CA 1
ATOM 2287 C C . THR A 1 302 ? -7.325 21.358 25.674 1.00 91.00 302 THR A C 1
ATOM 2289 O O . THR A 1 302 ? -8.167 22.221 25.913 1.00 91.00 302 THR A O 1
ATOM 2292 N N . PHE A 1 303 ? -6.438 20.957 26.586 1.00 90.62 303 PHE A N 1
ATOM 2293 C CA . PHE A 1 303 ? -6.468 21.323 28.007 1.00 90.62 303 PHE A CA 1
ATOM 2294 C C . PHE A 1 303 ? -5.105 21.785 28.549 1.00 90.62 303 PHE A C 1
ATOM 2296 O O . PHE A 1 303 ? -5.022 22.221 29.694 1.00 90.62 303 PHE A O 1
ATOM 2303 N N . GLY A 1 304 ? -4.037 21.696 27.749 1.00 92.38 304 GLY A N 1
ATOM 2304 C CA . GLY A 1 304 ? -2.666 21.680 28.261 1.00 92.38 304 GLY A CA 1
ATOM 2305 C C . GLY A 1 304 ? -2.254 20.279 28.731 1.00 92.38 304 GLY A C 1
ATOM 2306 O O . GLY A 1 304 ? -3.054 19.348 28.715 1.00 92.38 304 GLY A O 1
ATOM 2307 N N . TRP A 1 305 ? -0.979 20.110 29.085 1.00 94.44 305 TRP A N 1
ATOM 2308 C CA . TRP A 1 305 ? -0.455 18.845 29.609 1.00 94.44 305 TRP A CA 1
ATOM 2309 C C . TRP A 1 305 ? 0.337 19.104 30.886 1.00 94.44 305 TRP A C 1
ATOM 2311 O O . TRP A 1 305 ? 1.394 19.736 30.827 1.00 94.44 305 TRP A O 1
ATOM 2321 N N . ASP A 1 306 ? -0.168 18.587 32.001 1.00 95.94 306 ASP A N 1
ATOM 2322 C CA . ASP A 1 306 ? 0.545 18.478 33.270 1.00 95.94 306 ASP A CA 1
ATOM 2323 C C . ASP A 1 306 ? 0.669 16.992 33.625 1.00 95.94 306 ASP A C 1
ATOM 2325 O O . ASP A 1 306 ? -0.334 16.291 33.746 1.00 95.94 306 ASP A O 1
ATOM 2329 N N . GLU A 1 307 ? 1.900 16.490 33.714 1.00 94.25 307 GLU A N 1
ATOM 2330 C CA . GLU A 1 307 ? 2.150 15.055 33.876 1.00 94.25 307 GLU A CA 1
ATOM 2331 C C . GLU A 1 307 ? 1.653 14.528 35.230 1.00 94.25 307 GLU A C 1
ATOM 2333 O O . GLU A 1 307 ? 1.160 13.404 35.295 1.00 94.25 307 GLU A O 1
ATOM 2338 N N . GLU A 1 308 ? 1.749 15.321 36.301 1.00 95.19 308 GLU A N 1
ATOM 2339 C CA . GLU A 1 308 ? 1.320 14.891 37.635 1.00 95.19 308 GLU A CA 1
ATOM 2340 C C . GLU A 1 308 ? -0.204 14.783 37.698 1.00 95.19 308 GLU A C 1
ATOM 2342 O O . GLU A 1 308 ? -0.725 13.766 38.165 1.00 95.19 308 GLU A O 1
ATOM 2347 N N . ASP A 1 309 ? -0.917 15.765 37.140 1.00 94.56 309 ASP A N 1
ATOM 2348 C CA . ASP A 1 309 ? -2.379 15.743 37.059 1.00 94.56 309 ASP A CA 1
ATOM 2349 C C . ASP A 1 309 ? -2.888 14.595 36.176 1.00 94.56 309 ASP A C 1
ATOM 2351 O O . ASP A 1 309 ? -3.867 13.929 36.527 1.00 94.56 309 ASP A O 1
ATOM 2355 N N . GLN A 1 310 ? -2.231 14.330 35.037 1.00 95.69 310 GLN A N 1
ATOM 2356 C CA . GLN A 1 310 ? -2.602 13.210 34.164 1.00 95.69 310 GLN A CA 1
ATOM 2357 C C . GLN A 1 310 ? -2.414 11.861 34.870 1.00 95.69 310 GLN A C 1
ATOM 2359 O O . GLN A 1 310 ? -3.317 11.025 34.823 1.00 95.69 310 GLN A O 1
ATOM 2364 N N . ILE A 1 311 ? -1.293 11.658 35.574 1.00 95.06 311 ILE A N 1
ATOM 2365 C CA . ILE A 1 311 ? -1.042 10.433 36.351 1.00 95.06 311 ILE A CA 1
ATOM 2366 C C . ILE A 1 311 ? -2.052 10.297 37.495 1.00 95.06 311 ILE A C 1
ATOM 2368 O O . ILE A 1 311 ? -2.606 9.215 37.703 1.00 95.06 311 ILE A O 1
ATOM 2372 N N . ALA A 1 312 ? -2.302 11.371 38.249 1.00 95.06 312 ALA A N 1
ATOM 2373 C CA . ALA A 1 312 ? -3.235 11.352 39.372 1.00 95.06 312 ALA A CA 1
ATOM 2374 C C . ALA A 1 312 ? -4.653 10.992 38.909 1.00 95.06 312 ALA A C 1
ATOM 2376 O O . ALA A 1 312 ? -5.287 10.110 39.493 1.00 95.06 312 ALA A O 1
ATOM 2377 N N . ARG A 1 313 ? -5.114 11.613 37.815 1.00 93.38 313 ARG A N 1
ATOM 2378 C CA . ARG A 1 313 ? -6.405 11.306 37.196 1.00 93.38 313 ARG A CA 1
ATOM 2379 C C . ARG A 1 313 ? -6.465 9.859 36.716 1.00 93.38 313 ARG A C 1
ATOM 2381 O O . ARG A 1 313 ? -7.392 9.151 37.105 1.00 93.38 313 ARG A O 1
ATOM 2388 N N . TRP A 1 314 ? -5.469 9.416 35.946 1.00 94.56 314 TRP A N 1
ATOM 2389 C CA . TRP A 1 314 ? -5.388 8.046 35.434 1.00 94.56 314 TRP A CA 1
ATOM 2390 C C . TRP A 1 314 ? -5.494 7.017 36.557 1.00 94.56 314 TRP A C 1
ATOM 2392 O O . TRP A 1 314 ? -6.294 6.093 36.481 1.00 94.56 314 TRP A O 1
ATOM 2402 N N . ASN A 1 315 ? -4.743 7.213 37.642 1.00 94.56 315 ASN A N 1
ATOM 2403 C CA . ASN A 1 315 ? -4.770 6.311 38.790 1.00 94.56 315 ASN A CA 1
ATOM 2404 C C . ASN A 1 315 ? -6.113 6.320 39.530 1.00 94.56 315 ASN A C 1
ATOM 2406 O O . ASN A 1 315 ? -6.491 5.296 40.090 1.00 94.56 315 ASN A O 1
ATOM 2410 N N . SER A 1 316 ? -6.813 7.457 39.564 1.00 94.44 316 SER A N 1
ATOM 2411 C CA . SER A 1 316 ? -8.117 7.567 40.230 1.00 94.44 316 SER A CA 1
ATOM 2412 C C . SER A 1 316 ? -9.275 6.990 39.410 1.00 94.44 316 SER A C 1
ATOM 2414 O O . SER A 1 316 ? -10.255 6.533 39.992 1.00 94.44 316 SER A O 1
ATOM 2416 N N . GLU A 1 317 ? -9.161 7.016 38.079 1.00 90.62 317 GLU A N 1
ATOM 2417 C CA . GLU A 1 317 ? -10.172 6.526 37.132 1.00 90.62 317 GLU A CA 1
ATOM 2418 C C . GLU A 1 317 ? -9.882 5.091 36.652 1.00 90.62 317 GLU A C 1
ATOM 2420 O O . GLU A 1 317 ? -10.718 4.498 35.978 1.00 90.62 317 GLU A O 1
ATOM 2425 N N . TRP A 1 318 ? -8.718 4.518 36.983 1.00 93.31 318 TRP A N 1
ATOM 2426 C CA . TRP A 1 318 ? -8.346 3.169 36.561 1.00 93.31 318 TRP A CA 1
ATOM 2427 C C . TRP A 1 318 ? -9.266 2.107 37.174 1.00 93.31 318 TRP A C 1
ATOM 2429 O O . TRP A 1 318 ? -9.227 1.848 38.378 1.00 93.31 318 TRP A O 1
ATOM 2439 N N . ASP A 1 319 ? -10.024 1.438 36.311 1.00 92.44 319 ASP A N 1
ATOM 2440 C CA . ASP A 1 319 ? -10.755 0.212 36.613 1.00 92.44 319 ASP A CA 1
ATOM 2441 C C . ASP A 1 319 ? -10.407 -0.836 35.544 1.00 92.44 319 ASP A C 1
ATOM 2443 O O . ASP A 1 319 ? -10.864 -0.718 34.405 1.00 92.44 319 ASP A O 1
ATOM 2447 N N . PRO A 1 320 ? -9.623 -1.885 35.858 1.00 93.81 320 PRO A N 1
ATOM 2448 C CA . PRO A 1 320 ? -9.213 -2.876 34.862 1.00 93.81 320 PRO A CA 1
ATOM 2449 C C . PRO A 1 320 ? -10.401 -3.629 34.237 1.00 93.81 320 PRO A C 1
ATOM 2451 O O . PRO A 1 320 ? -10.249 -4.218 33.167 1.00 93.81 320 PRO A O 1
ATOM 2454 N N . SER A 1 321 ? -11.583 -3.624 34.866 1.00 92.06 321 SER A N 1
ATOM 2455 C CA . SER A 1 321 ? -12.767 -4.313 34.346 1.00 92.06 321 SER A CA 1
ATOM 2456 C C . SER A 1 321 ? -13.377 -3.639 33.111 1.00 92.06 321 SER A C 1
ATOM 2458 O O . SER A 1 321 ? -14.056 -4.312 32.329 1.00 92.06 321 SER A O 1
ATOM 2460 N N . GLU A 1 322 ? -13.086 -2.354 32.887 1.00 89.94 322 GLU A N 1
ATOM 2461 C CA . GLU A 1 322 ? -13.545 -1.600 31.712 1.00 89.94 322 GLU A CA 1
ATOM 2462 C C . GLU A 1 322 ? -12.588 -1.743 30.511 1.00 89.94 322 GLU A C 1
ATOM 2464 O O . GLU A 1 322 ? -12.974 -1.506 29.362 1.00 89.94 322 GLU A O 1
ATOM 2469 N N . PHE A 1 323 ? -11.356 -2.217 30.742 1.00 94.69 323 PHE A N 1
ATOM 2470 C CA . PHE A 1 323 ? -10.311 -2.297 29.723 1.00 94.69 323 PHE A CA 1
ATOM 2471 C C . PHE A 1 323 ? -10.128 -3.708 29.147 1.00 94.69 323 PHE A C 1
ATOM 2473 O O . PHE A 1 323 ? -10.070 -4.727 29.841 1.00 94.69 323 PHE A O 1
ATOM 2480 N N . GLN A 1 324 ? -9.902 -3.766 27.835 1.00 96.69 324 GLN A N 1
ATOM 2481 C CA . GLN A 1 324 ? -9.296 -4.915 27.170 1.00 96.69 324 GLN A CA 1
ATOM 2482 C C . GLN A 1 324 ? -7.947 -4.521 26.572 1.00 96.69 324 GLN A C 1
ATOM 2484 O O . GLN A 1 324 ? -7.822 -3.503 25.891 1.00 96.69 324 GLN A O 1
ATOM 2489 N N . ILE A 1 325 ? -6.939 -5.363 26.775 1.00 98.00 325 ILE A N 1
ATOM 2490 C CA . ILE A 1 325 ? -5.595 -5.168 26.242 1.00 98.00 325 ILE A CA 1
ATOM 2491 C C . ILE A 1 325 ? -5.508 -5.731 24.831 1.00 98.00 325 ILE A C 1
ATOM 2493 O O . ILE A 1 325 ? -5.886 -6.878 24.572 1.00 98.00 325 ILE A O 1
ATOM 2497 N N . VAL A 1 326 ? -4.964 -4.923 23.925 1.00 97.31 326 VAL A N 1
ATOM 2498 C CA . VAL A 1 326 ? -4.662 -5.300 22.548 1.00 97.31 326 VAL A CA 1
ATOM 2499 C C . VAL A 1 326 ? -3.242 -5.850 22.506 1.00 97.31 326 VAL A C 1
ATOM 2501 O O . VAL A 1 326 ? -2.280 -5.143 22.812 1.00 97.31 326 VAL A O 1
ATOM 2504 N N . VAL A 1 327 ? -3.106 -7.116 22.118 1.00 93.50 327 VAL A N 1
ATOM 2505 C CA . VAL A 1 327 ? -1.815 -7.814 22.080 1.00 93.50 327 VAL A CA 1
ATOM 2506 C C . VAL A 1 327 ? -1.517 -8.270 20.657 1.00 93.50 327 VAL A C 1
ATOM 2508 O O . VAL A 1 327 ? -2.351 -8.927 20.035 1.00 93.50 327 VAL A O 1
ATOM 2511 N N . VAL A 1 328 ? -0.322 -7.951 20.163 1.00 85.62 328 VAL A N 1
ATOM 2512 C CA . VAL A 1 328 ? 0.222 -8.402 18.872 1.00 85.62 328 VAL A CA 1
ATOM 2513 C C . VAL A 1 328 ? 1.541 -9.117 19.150 1.00 85.62 328 VAL A C 1
ATOM 2515 O O . VAL A 1 328 ? 2.382 -8.576 19.863 1.00 85.62 328 VAL A O 1
ATOM 2518 N N . ASP A 1 329 ? 1.718 -10.333 18.622 1.00 80.69 329 ASP A N 1
ATOM 2519 C CA . ASP A 1 329 ? 2.934 -11.147 18.819 1.00 80.69 329 ASP A CA 1
ATOM 2520 C C . ASP A 1 329 ? 3.367 -11.265 20.302 1.00 80.69 329 ASP A C 1
ATOM 2522 O O . ASP A 1 329 ? 4.543 -11.177 20.646 1.00 80.69 329 ASP A O 1
ATOM 2526 N N . GLY A 1 330 ? 2.400 -11.418 21.215 1.00 83.06 330 GLY A N 1
ATOM 2527 C CA . GLY A 1 330 ? 2.647 -11.536 22.661 1.00 83.06 330 GLY A CA 1
ATOM 2528 C C . GLY A 1 330 ? 2.981 -10.221 23.378 1.00 83.06 330 GLY A C 1
ATOM 2529 O O . GLY A 1 330 ? 3.077 -10.208 24.603 1.00 83.06 330 GLY A O 1
ATOM 2530 N N . ARG A 1 331 ? 3.096 -9.104 22.652 1.00 91.06 331 ARG A N 1
ATOM 2531 C CA . ARG A 1 331 ? 3.344 -7.771 23.208 1.00 91.06 331 ARG A CA 1
ATOM 2532 C C . ARG A 1 331 ? 2.053 -6.961 23.297 1.00 91.06 331 ARG A C 1
ATOM 2534 O O . ARG A 1 331 ? 1.291 -6.885 22.336 1.00 91.06 331 ARG A O 1
ATOM 2541 N N . MET A 1 332 ? 1.839 -6.307 24.434 1.00 94.88 332 MET A N 1
ATOM 2542 C CA . MET A 1 332 ? 0.815 -5.274 24.579 1.00 94.88 332 MET A CA 1
ATOM 2543 C C . MET A 1 332 ? 1.162 -4.067 23.703 1.00 94.88 332 MET A C 1
ATOM 2545 O O . MET A 1 332 ? 2.249 -3.507 23.817 1.00 94.88 332 MET A O 1
ATOM 2549 N N . ILE A 1 333 ? 0.234 -3.687 22.828 1.00 95.69 333 ILE A N 1
ATOM 2550 C CA . ILE A 1 333 ? 0.395 -2.568 21.886 1.00 95.69 333 ILE A CA 1
ATOM 2551 C C . ILE A 1 333 ? -0.679 -1.494 22.054 1.00 95.69 333 ILE A C 1
ATOM 2553 O O . ILE A 1 333 ? -0.684 -0.513 21.312 1.00 95.69 333 ILE A O 1
ATOM 2557 N N . GLY A 1 334 ? -1.627 -1.695 22.966 1.00 96.75 334 GLY A N 1
ATOM 2558 C CA . GLY A 1 334 ? -2.722 -0.768 23.186 1.00 96.75 334 GLY A CA 1
ATOM 2559 C C . GLY A 1 334 ? -3.803 -1.320 24.093 1.00 96.75 334 GLY A C 1
ATOM 2560 O O . GLY A 1 334 ? -3.715 -2.452 24.574 1.00 96.75 334 GLY A O 1
ATOM 2561 N N . SER A 1 335 ? -4.846 -0.528 24.273 1.00 97.19 335 SER A N 1
ATOM 2562 C CA . SER A 1 335 ? -6.026 -0.877 25.048 1.00 97.19 335 SER A CA 1
ATOM 2563 C C . SER A 1 335 ? -7.291 -0.312 24.401 1.00 97.19 335 SER A C 1
ATOM 2565 O O . SER A 1 335 ? -7.261 0.593 23.558 1.00 97.19 335 SER A O 1
ATOM 2567 N N . ILE A 1 336 ? -8.420 -0.907 24.762 1.00 96.69 336 ILE A N 1
ATOM 2568 C CA . ILE A 1 336 ? -9.750 -0.407 24.443 1.00 96.69 336 ILE A CA 1
ATOM 2569 C C . ILE A 1 336 ? -10.580 -0.403 25.724 1.00 96.69 336 ILE A C 1
ATOM 2571 O O . ILE A 1 336 ? -10.577 -1.392 26.451 1.00 96.69 336 ILE A O 1
ATOM 2575 N N . ASP A 1 337 ? -11.262 0.705 25.976 1.00 94.56 337 ASP A N 1
ATOM 2576 C CA . ASP A 1 337 ? -12.151 0.912 27.117 1.00 94.56 337 ASP A CA 1
ATOM 2577 C C . ASP A 1 337 ? -13.600 0.894 26.611 1.00 94.56 337 ASP A C 1
ATOM 2579 O O . ASP A 1 337 ? -13.992 1.700 25.751 1.00 94.56 337 ASP A O 1
ATOM 2583 N N . VAL A 1 338 ? -14.365 -0.095 27.082 1.00 93.81 338 VAL A N 1
ATOM 2584 C CA . VAL A 1 338 ? -15.714 -0.391 26.598 1.00 93.81 338 VAL A CA 1
ATOM 2585 C C . VAL A 1 338 ? -16.664 -0.640 27.760 1.00 93.81 338 VAL A C 1
ATOM 2587 O O . VAL A 1 338 ? -16.561 -1.647 28.457 1.00 93.81 338 VAL A O 1
ATOM 2590 N N . VAL A 1 339 ? -17.707 0.184 27.850 1.00 93.25 339 VAL A N 1
ATOM 2591 C CA . VAL A 1 339 ? -18.783 0.016 28.832 1.00 93.25 339 VAL A CA 1
ATOM 2592 C C . VAL A 1 339 ? -20.030 -0.537 28.141 1.00 93.25 339 VAL A C 1
ATOM 2594 O O . VAL A 1 339 ? -20.644 0.113 27.290 1.00 93.25 339 VAL A O 1
ATOM 2597 N N . ASP A 1 340 ? -20.423 -1.757 28.509 1.00 92.31 340 ASP A N 1
ATOM 2598 C CA . ASP A 1 340 ? -21.578 -2.463 27.942 1.00 92.31 340 ASP A CA 1
ATOM 2599 C C . ASP A 1 340 ? -22.861 -2.116 28.715 1.00 92.31 340 ASP A C 1
ATOM 2601 O O . ASP A 1 340 ? -23.235 -2.783 29.680 1.00 92.31 340 ASP A O 1
ATOM 2605 N N . ARG A 1 341 ? -23.530 -1.027 28.324 1.00 94.06 341 ARG A N 1
ATOM 2606 C CA . ARG A 1 341 ? -24.711 -0.501 29.026 1.00 94.06 341 ARG A CA 1
ATOM 2607 C C . ARG A 1 341 ? -25.995 -1.155 28.524 1.00 94.06 341 ARG A C 1
ATOM 2609 O O . ARG A 1 341 ? -26.048 -1.764 27.457 1.00 94.06 341 ARG A O 1
ATOM 2616 N N . THR A 1 342 ? -27.093 -0.993 29.260 1.00 94.25 342 THR A N 1
ATOM 2617 C CA . THR A 1 342 ? -28.390 -1.590 28.892 1.00 94.25 342 THR A CA 1
ATOM 2618 C C . THR A 1 342 ? -28.889 -1.140 27.515 1.00 94.25 342 THR A C 1
ATOM 2620 O O . THR A 1 342 ? -29.374 -1.972 26.754 1.00 94.25 342 THR A O 1
ATOM 2623 N N . ASN A 1 343 ? -28.726 0.143 27.176 1.00 96.31 343 ASN A N 1
ATOM 2624 C CA . ASN A 1 343 ? -29.327 0.755 25.982 1.00 96.31 343 ASN A CA 1
ATOM 2625 C C . ASN A 1 343 ? -28.328 1.093 24.870 1.00 96.31 343 ASN A C 1
ATOM 2627 O O . ASN A 1 343 ? -28.753 1.499 23.794 1.00 96.31 343 ASN A O 1
ATOM 2631 N N . ASP A 1 344 ? -27.029 0.967 25.124 1.00 97.12 344 ASP A N 1
ATOM 2632 C CA . ASP A 1 344 ? -25.966 1.221 24.157 1.00 97.12 344 ASP A CA 1
ATOM 2633 C C . ASP A 1 344 ? -24.689 0.469 24.555 1.00 97.12 344 ASP A C 1
ATOM 2635 O O . ASP A 1 344 ? -24.590 -0.114 25.636 1.00 97.12 344 ASP A O 1
ATOM 2639 N N . ILE A 1 345 ? -23.719 0.447 23.649 1.00 97.25 345 ILE A N 1
ATOM 2640 C CA . ILE A 1 345 ? -22.330 0.132 23.973 1.00 97.25 345 ILE A CA 1
ATOM 2641 C C . ILE A 1 345 ? -21.565 1.448 23.881 1.00 97.25 345 ILE A C 1
ATOM 2643 O O . ILE A 1 345 ? -21.614 2.099 22.836 1.00 97.25 345 ILE A O 1
ATOM 2647 N N . LEU A 1 346 ? -20.863 1.844 24.940 1.00 97.19 346 LEU A N 1
ATOM 2648 C CA . LEU A 1 346 ?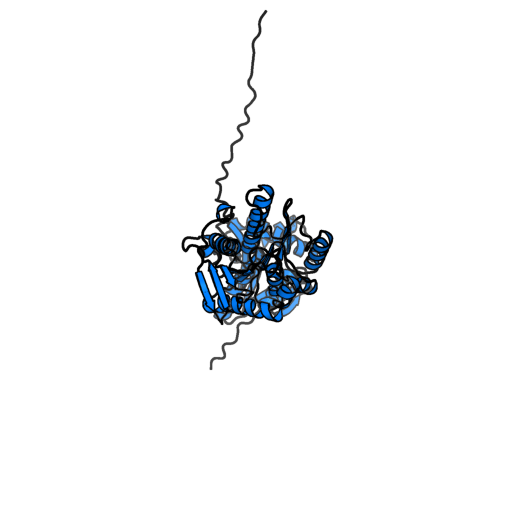 -19.981 3.007 24.910 1.00 97.19 346 LEU A CA 1
ATOM 2649 C C . LEU A 1 346 ? -18.547 2.550 24.648 1.00 97.19 346 LEU A C 1
ATOM 2651 O O . LEU A 1 346 ? -17.989 1.786 25.428 1.00 97.19 346 LEU A O 1
ATOM 2655 N N . LEU A 1 347 ? -17.947 3.057 23.574 1.00 97.12 347 LEU A N 1
ATOM 2656 C CA . LEU A 1 347 ? -16.502 3.053 23.383 1.00 97.12 347 LEU A CA 1
ATOM 2657 C C . LEU A 1 347 ? -15.936 4.339 23.998 1.00 97.12 347 LEU A C 1
ATOM 2659 O O . LEU A 1 347 ? -16.021 5.411 23.391 1.00 97.12 347 LEU A O 1
ATOM 2663 N N . SER A 1 348 ? -15.402 4.224 25.212 1.00 93.12 348 SER A N 1
ATOM 2664 C CA . SER A 1 348 ? -14.850 5.344 25.982 1.00 93.12 348 SER A CA 1
ATOM 2665 C C . SER A 1 348 ? -13.442 5.713 25.512 1.00 93.12 348 SER A C 1
ATOM 2667 O O . SER A 1 348 ? -13.126 6.899 25.403 1.00 93.12 348 SER A O 1
ATOM 2669 N N . GLY A 1 349 ? -12.630 4.714 25.147 1.00 93.44 349 GLY A N 1
ATOM 2670 C CA . GLY A 1 349 ? -11.246 4.908 24.718 1.00 93.44 349 GLY A CA 1
ATOM 2671 C C . GLY A 1 349 ? -10.758 3.824 23.758 1.00 93.44 349 GLY A C 1
ATOM 2672 O O . GLY A 1 349 ? -11.118 2.655 23.870 1.00 93.44 349 GLY A O 1
ATOM 2673 N N . ILE A 1 350 ? -9.930 4.214 22.788 1.00 96.12 350 ILE A N 1
ATOM 2674 C CA . ILE A 1 350 ? -9.198 3.290 21.916 1.00 96.12 350 ILE A CA 1
ATOM 2675 C C . ILE A 1 350 ? -7.815 3.858 21.628 1.00 96.12 350 ILE A C 1
ATOM 2677 O O . ILE A 1 350 ? -7.661 4.840 20.902 1.00 96.12 350 ILE A O 1
ATOM 2681 N N . GLU A 1 351 ? -6.797 3.220 22.188 1.00 96.31 351 GLU A N 1
ATOM 2682 C CA . GLU A 1 351 ? -5.441 3.753 22.193 1.00 96.31 351 GLU A CA 1
ATOM 2683 C C . GLU A 1 351 ? -4.469 2.658 21.781 1.00 96.31 351 GLU A C 1
ATOM 2685 O O . GLU A 1 351 ? -4.433 1.576 22.357 1.00 96.31 351 GLU A O 1
ATOM 2690 N N . LEU A 1 352 ? -3.695 2.927 20.732 1.00 94.94 352 LEU A N 1
ATOM 2691 C CA . LEU A 1 352 ? -2.669 2.022 20.224 1.00 94.94 352 LEU A CA 1
ATOM 2692 C C . LEU A 1 352 ? -1.350 2.785 20.149 1.00 94.94 352 LEU A C 1
ATOM 2694 O O . LEU A 1 352 ? -1.339 3.966 19.791 1.00 94.94 352 LEU A O 1
ATOM 2698 N N . GLU A 1 353 ? -0.238 2.099 20.383 1.00 92.69 353 GLU A N 1
ATOM 2699 C CA . GLU A 1 353 ? 1.096 2.640 20.143 1.00 92.69 353 GLU A CA 1
ATOM 2700 C C . GLU A 1 353 ? 1.218 3.198 18.710 1.00 92.69 353 GLU A C 1
ATOM 2702 O O . GLU A 1 353 ? 0.771 2.540 17.758 1.00 92.69 353 GLU A O 1
ATOM 2707 N N . PRO A 1 354 ? 1.889 4.350 18.500 1.00 87.12 354 PRO A N 1
ATOM 2708 C CA . PRO A 1 354 ? 2.000 4.988 17.184 1.00 87.12 354 PRO A CA 1
ATOM 2709 C C . PRO A 1 354 ? 2.487 4.060 16.068 1.00 87.12 354 PRO A C 1
ATOM 2711 O O . PRO A 1 354 ? 2.015 4.145 14.934 1.00 87.12 354 PRO A O 1
ATOM 2714 N N . ALA A 1 355 ? 3.385 3.123 16.389 1.00 81.50 355 ALA A N 1
ATOM 2715 C CA . ALA A 1 355 ? 3.913 2.161 15.430 1.00 81.50 355 ALA A CA 1
ATOM 2716 C C . ALA A 1 355 ? 2.833 1.230 14.848 1.00 81.50 355 ALA A C 1
ATOM 2718 O O . ALA A 1 355 ? 2.964 0.816 13.695 1.00 81.50 355 ALA A O 1
ATOM 2719 N N . PHE A 1 356 ? 1.770 0.926 15.600 1.00 84.62 356 PHE A N 1
ATOM 2720 C CA . PHE A 1 356 ? 0.676 0.021 15.219 1.00 84.62 356 PHE A CA 1
ATOM 2721 C C . PHE A 1 356 ? -0.580 0.756 14.733 1.00 84.62 356 PHE A C 1
ATOM 2723 O O . PHE A 1 356 ? -1.512 0.149 14.193 1.00 84.62 356 PHE A O 1
ATOM 2730 N N . GLN A 1 357 ? -0.599 2.080 14.860 1.00 85.81 357 GLN A N 1
ATOM 2731 C CA . GLN A 1 357 ? -1.668 2.907 14.333 1.00 85.81 357 GLN A CA 1
ATOM 2732 C C . GLN A 1 357 ? -1.669 2.917 12.794 1.00 85.81 357 GLN A C 1
ATOM 2734 O O . GLN A 1 357 ? -0.640 2.858 12.130 1.00 85.81 357 GLN A O 1
ATOM 2739 N N . GLY A 1 358 ? -2.858 3.034 12.195 1.00 77.94 358 GLY A N 1
ATOM 2740 C CA . GLY A 1 358 ? -3.008 3.107 10.732 1.00 77.94 358 GLY A CA 1
ATOM 2741 C C . GLY A 1 358 ? -2.878 1.759 10.019 1.00 77.94 358 GLY A C 1
ATOM 2742 O O . GLY A 1 358 ? -3.013 1.706 8.804 1.00 77.94 358 GLY A O 1
ATOM 2743 N N . ARG A 1 359 ? -2.703 0.664 10.768 1.00 78.50 359 ARG A N 1
ATOM 2744 C CA . ARG A 1 359 ? -2.598 -0.709 10.247 1.00 78.50 359 ARG A CA 1
ATOM 2745 C C . ARG A 1 359 ? -3.917 -1.490 10.290 1.00 78.50 359 ARG A C 1
ATOM 2747 O O . ARG A 1 359 ? -3.931 -2.710 10.348 1.00 78.50 359 ARG A O 1
ATOM 2754 N N . GLY A 1 360 ? -5.053 -0.795 10.368 1.00 80.12 360 GLY A N 1
ATOM 2755 C CA . GLY A 1 360 ? -6.386 -1.415 10.390 1.00 80.12 360 GLY A CA 1
ATOM 2756 C C . GLY A 1 360 ? -6.823 -2.068 11.713 1.00 80.12 360 GLY A C 1
ATOM 2757 O O . GLY A 1 360 ? -7.973 -2.494 11.797 1.00 80.12 360 GLY A O 1
ATOM 2758 N N . ILE A 1 361 ? -5.977 -2.103 12.752 1.00 87.69 361 ILE A N 1
ATOM 2759 C CA . ILE A 1 361 ? -6.325 -2.661 14.076 1.00 87.69 361 ILE A CA 1
ATOM 2760 C C . ILE A 1 361 ? -7.532 -1.927 14.679 1.00 87.69 361 ILE A C 1
ATOM 2762 O O . ILE A 1 361 ? -8.525 -2.566 15.011 1.00 87.69 361 ILE A O 1
ATOM 2766 N N . GLY A 1 362 ? -7.503 -0.588 14.720 1.00 91.44 362 GLY A N 1
ATOM 2767 C CA . GLY A 1 362 ? -8.613 0.214 15.254 1.00 91.44 362 GLY A CA 1
ATOM 2768 C C . GLY A 1 362 ? -9.943 -0.020 14.527 1.00 91.44 362 GLY A C 1
ATOM 2769 O O . GLY A 1 362 ? -10.966 -0.240 15.167 1.00 91.44 362 GLY A O 1
ATOM 2770 N N . SER A 1 363 ? -9.931 -0.078 13.187 1.00 89.31 363 SER A N 1
ATOM 2771 C CA . SER A 1 363 ? -11.131 -0.423 12.408 1.00 89.31 363 SER A CA 1
ATOM 2772 C C . SER A 1 363 ? -11.660 -1.821 12.737 1.00 89.31 363 SER A C 1
ATOM 2774 O O . SER A 1 363 ? -12.868 -2.006 12.825 1.00 89.31 363 SER A O 1
ATOM 2776 N N . ALA A 1 364 ? -10.778 -2.801 12.939 1.00 86.06 364 ALA A N 1
ATOM 2777 C CA . ALA A 1 364 ? -11.186 -4.159 13.283 1.00 86.06 364 ALA A CA 1
ATOM 2778 C C . ALA A 1 364 ? -11.742 -4.270 14.712 1.00 86.06 364 ALA A C 1
ATOM 2780 O O . ALA A 1 364 ? -12.695 -5.014 14.928 1.00 86.06 364 ALA A O 1
ATOM 2781 N N . LEU A 1 365 ? -11.172 -3.535 15.670 1.00 94.44 365 LEU A N 1
ATOM 2782 C CA . LEU A 1 365 ? -11.684 -3.447 17.039 1.00 94.44 365 LEU A CA 1
ATOM 2783 C C . LEU A 1 365 ? -13.099 -2.859 17.059 1.00 94.44 365 LEU A C 1
ATOM 2785 O O . LEU A 1 365 ? -14.018 -3.484 17.581 1.00 94.44 365 LEU A O 1
ATOM 2789 N N . ILE A 1 366 ? -13.296 -1.716 16.398 1.00 96.50 366 ILE A N 1
ATOM 2790 C CA . ILE A 1 366 ? -14.608 -1.064 16.301 1.00 96.50 366 ILE A CA 1
ATOM 2791 C C . ILE A 1 366 ? -15.605 -1.950 15.546 1.00 96.50 366 ILE A C 1
ATOM 2793 O O . ILE A 1 366 ? -16.746 -2.074 15.973 1.00 96.50 366 ILE A O 1
ATOM 2797 N N . GLY A 1 367 ? -15.180 -2.643 14.485 1.00 92.62 367 GLY A N 1
ATOM 2798 C CA . GLY A 1 367 ? -16.031 -3.594 13.765 1.00 92.62 367 GLY A CA 1
ATOM 2799 C C . GLY A 1 367 ? -16.537 -4.748 14.643 1.00 92.62 367 GLY A C 1
ATOM 2800 O O . GLY A 1 367 ? -17.697 -5.142 14.527 1.00 92.62 367 GLY A O 1
ATOM 2801 N N . LYS A 1 368 ? -15.715 -5.258 15.577 1.00 92.56 368 LYS A N 1
ATOM 2802 C CA . LYS A 1 368 ? -16.167 -6.245 16.580 1.00 92.56 368 LYS A CA 1
ATOM 2803 C C . LYS A 1 368 ? -17.239 -5.654 17.504 1.00 92.56 368 LYS A C 1
ATOM 2805 O O . LYS A 1 368 ? -18.215 -6.337 17.808 1.00 92.56 368 LYS A O 1
ATOM 2810 N N . LEU A 1 369 ? -17.090 -4.391 17.909 1.00 96.25 369 LEU A N 1
ATOM 2811 C CA . LEU A 1 369 ? -18.093 -3.694 18.720 1.00 96.25 369 LEU A CA 1
ATOM 2812 C C . LEU A 1 369 ? -19.386 -3.425 17.944 1.00 96.25 369 LEU A C 1
ATOM 2814 O O . LEU A 1 369 ? -20.460 -3.632 18.495 1.00 96.25 369 LEU A O 1
ATOM 2818 N N . GLN A 1 370 ? -19.307 -3.046 16.665 1.00 97.06 370 GLN A N 1
ATOM 2819 C CA . GLN A 1 370 ? -20.477 -2.891 15.792 1.00 97.06 370 GLN A CA 1
ATOM 2820 C C . GLN A 1 370 ? -21.236 -4.215 15.641 1.00 97.06 370 GLN A C 1
ATOM 2822 O O . GLN A 1 370 ? -22.458 -4.235 15.748 1.00 97.06 370 GLN A O 1
ATOM 2827 N N . ALA A 1 371 ? -20.528 -5.338 15.476 1.00 93.00 371 ALA A N 1
ATOM 2828 C CA . ALA A 1 371 ? -21.151 -6.661 15.436 1.00 93.00 371 ALA A CA 1
ATOM 2829 C C . ALA A 1 371 ? -21.852 -7.016 16.763 1.00 93.00 371 ALA A C 1
ATOM 2831 O O . ALA A 1 371 ? -22.983 -7.503 16.748 1.00 93.00 371 ALA A O 1
ATOM 2832 N N . LYS A 1 372 ? -21.220 -6.723 17.910 1.00 94.75 372 LYS A N 1
ATOM 2833 C CA . LYS A 1 372 ? -21.823 -6.910 19.242 1.00 94.75 372 LYS A CA 1
ATOM 2834 C C . LYS A 1 372 ? -23.064 -6.025 19.436 1.00 94.75 372 LYS A C 1
ATOM 2836 O O . LYS A 1 372 ? -24.098 -6.510 19.889 1.00 94.75 372 LYS A O 1
ATOM 2841 N N . ALA A 1 373 ? -22.982 -4.752 19.053 1.00 96.69 373 ALA A N 1
ATOM 2842 C CA . ALA A 1 373 ? -24.084 -3.793 19.100 1.00 96.69 373 ALA A CA 1
ATOM 2843 C C . ALA A 1 373 ? -25.260 -4.243 18.215 1.00 96.69 373 ALA A C 1
ATOM 2845 O O . ALA A 1 373 ? -26.403 -4.269 18.670 1.00 96.69 373 ALA A O 1
ATOM 2846 N N . ALA A 1 374 ? -24.976 -4.718 16.997 1.00 95.12 374 ALA A N 1
ATOM 2847 C CA . ALA A 1 374 ? -25.974 -5.284 16.092 1.00 95.12 374 ALA A CA 1
ATOM 2848 C C . ALA A 1 374 ? -26.656 -6.531 16.659 1.00 95.12 374 ALA A C 1
ATOM 2850 O O . ALA A 1 374 ? -27.877 -6.640 16.588 1.00 95.12 374 ALA A O 1
ATOM 2851 N N . GLN A 1 375 ? -25.897 -7.442 17.274 1.00 94.69 375 GLN A N 1
ATOM 2852 C CA . GLN A 1 375 ? -26.460 -8.626 17.927 1.00 94.69 375 GLN A CA 1
ATOM 2853 C C . GLN A 1 375 ? -27.408 -8.253 19.075 1.00 94.69 375 GLN A C 1
ATOM 2855 O O . GLN A 1 375 ? -28.427 -8.912 19.277 1.00 94.69 375 GLN A O 1
ATOM 2860 N N . ARG A 1 376 ? -27.076 -7.196 19.821 1.00 95.12 376 ARG A N 1
ATOM 2861 C CA . ARG A 1 376 ? -27.905 -6.670 20.912 1.00 95.12 376 ARG A CA 1
ATOM 2862 C C . ARG A 1 376 ? -29.063 -5.788 20.431 1.00 95.12 376 ARG A C 1
ATOM 2864 O O . ARG A 1 376 ? -29.981 -5.548 21.207 1.00 95.12 376 ARG A O 1
ATOM 2871 N N . GLY A 1 377 ? -29.027 -5.305 19.189 1.00 95.88 377 GLY A N 1
ATOM 2872 C CA . GLY A 1 377 ? -29.997 -4.343 18.666 1.00 95.88 377 GLY A CA 1
ATOM 2873 C C . GLY A 1 377 ? -29.924 -2.974 19.350 1.00 95.88 377 GLY A C 1
ATOM 2874 O O . GLY A 1 377 ? -30.948 -2.310 19.482 1.00 95.88 377 GLY A O 1
ATOM 2875 N N . VAL A 1 378 ? -28.738 -2.569 19.812 1.00 97.38 378 VAL A N 1
ATOM 2876 C CA . VAL A 1 378 ? -28.500 -1.278 20.479 1.00 97.38 378 VAL A CA 1
ATOM 2877 C C . VAL A 1 378 ? -27.448 -0.465 19.718 1.00 97.38 378 VAL A C 1
ATOM 2879 O O . VAL A 1 378 ? -26.622 -1.058 19.022 1.00 97.38 378 VAL A O 1
ATOM 2882 N N . PRO A 1 379 ? -27.435 0.873 19.832 1.00 97.94 379 PRO A N 1
ATOM 2883 C CA . PRO A 1 379 ? -26.398 1.699 19.227 1.00 97.94 379 PRO A CA 1
ATOM 2884 C C . PRO A 1 379 ? -25.013 1.497 19.854 1.00 97.94 379 PRO A C 1
ATOM 2886 O O . PRO A 1 379 ? -24.873 1.150 21.027 1.00 97.94 379 PRO A O 1
ATOM 2889 N N . LEU A 1 380 ? -23.983 1.808 19.065 1.00 98.44 380 LEU A N 1
ATOM 2890 C CA . LEU A 1 380 ? -22.607 1.994 19.527 1.00 98.44 380 LEU A CA 1
ATOM 2891 C C . LEU A 1 380 ? -22.306 3.495 19.572 1.00 98.44 380 LEU A C 1
ATOM 2893 O O . LEU A 1 380 ? -22.469 4.198 18.572 1.00 98.44 380 LEU A O 1
ATOM 2897 N N . VAL A 1 381 ? -21.880 3.991 20.728 1.00 98.19 381 VAL A N 1
ATOM 2898 C CA . VAL A 1 381 ? -21.657 5.415 21.003 1.00 98.19 381 VAL A CA 1
ATOM 2899 C C . VAL A 1 381 ? -20.190 5.647 21.350 1.00 98.19 381 VAL A C 1
ATOM 2901 O O . VAL A 1 381 ? -19.549 4.786 21.947 1.00 98.19 381 VAL A O 1
ATOM 2904 N N . LEU A 1 382 ? -19.648 6.802 20.967 1.00 98.00 382 LEU A N 1
ATOM 2905 C CA . LEU A 1 382 ? -18.300 7.239 21.333 1.00 98.00 382 LEU A CA 1
ATOM 2906 C C . LEU A 1 382 ? -18.200 8.763 21.399 1.00 98.00 382 LEU A C 1
ATOM 2908 O O . LEU A 1 382 ? -19.071 9.479 20.900 1.00 98.00 382 LEU A O 1
ATOM 2912 N N . GLY A 1 383 ? -17.110 9.260 21.982 1.00 96.69 383 GLY A N 1
ATOM 2913 C CA . GLY A 1 383 ? -16.745 10.674 21.956 1.00 96.69 383 GLY A CA 1
ATOM 2914 C C . GLY A 1 383 ? -15.416 10.911 21.244 1.00 96.69 383 GLY A C 1
ATOM 2915 O O . GLY A 1 383 ? -14.492 10.113 21.369 1.00 96.69 383 GLY A O 1
ATOM 2916 N N . VAL A 1 384 ? -15.295 12.026 20.525 1.00 95.94 384 VAL A N 1
ATOM 2917 C CA . VAL A 1 384 ? -14.040 12.449 19.891 1.00 95.94 384 VAL A CA 1
ATOM 2918 C C . VAL A 1 384 ? -13.806 13.941 20.101 1.00 95.94 384 VAL A C 1
ATOM 2920 O O . VAL A 1 384 ? -14.706 14.755 19.899 1.00 95.94 384 VAL A O 1
ATOM 2923 N N . PHE A 1 385 ? -12.597 14.308 20.525 1.00 94.50 385 PHE A N 1
ATOM 2924 C CA . PHE A 1 385 ? -12.199 15.711 20.646 1.00 94.50 385 PHE A CA 1
ATOM 2925 C C . PHE A 1 385 ? -11.943 16.327 19.269 1.00 94.50 385 PHE A C 1
ATOM 2927 O O . PHE A 1 385 ? -11.415 15.663 18.376 1.00 94.50 385 PHE A O 1
ATOM 2934 N N . GLU A 1 386 ? -12.264 17.612 19.105 1.00 91.69 386 GLU A N 1
ATOM 2935 C CA . GLU A 1 386 ? -11.978 18.366 17.873 1.00 91.69 386 GLU A CA 1
ATOM 2936 C C . GLU A 1 386 ? -10.494 18.321 17.481 1.00 91.69 386 GLU A C 1
ATOM 2938 O O . GLU A 1 386 ? -10.172 18.198 16.299 1.00 91.69 386 GLU A O 1
ATOM 2943 N N . ALA A 1 387 ? -9.596 18.310 18.471 1.00 92.06 387 ALA A N 1
ATOM 2944 C CA . ALA A 1 387 ? -8.152 18.174 18.281 1.00 92.06 387 ALA A CA 1
ATOM 2945 C C . ALA A 1 387 ? -7.703 16.777 17.791 1.00 92.06 387 ALA A C 1
ATOM 2947 O O . ALA A 1 387 ? -6.509 16.548 17.618 1.00 92.06 387 ALA A O 1
ATOM 2948 N N . ASN A 1 388 ? -8.626 15.837 17.538 1.00 93.56 388 ASN A N 1
ATOM 2949 C CA . ASN A 1 388 ? -8.328 14.504 17.009 1.00 93.56 388 ASN A CA 1
ATOM 2950 C C . ASN A 1 388 ? -9.039 14.226 15.660 1.00 93.56 388 ASN A C 1
ATOM 2952 O O . ASN A 1 388 ? -9.895 13.335 15.559 1.00 93.56 388 ASN A O 1
ATOM 2956 N N . PRO A 1 389 ? -8.680 14.952 14.579 1.00 91.12 389 PRO A N 1
ATOM 2957 C CA . PRO A 1 389 ? -9.316 14.798 13.266 1.00 91.12 389 PRO A CA 1
ATOM 2958 C C . PRO A 1 389 ? -9.092 13.406 12.655 1.00 91.12 389 PRO A C 1
ATOM 2960 O O . PRO A 1 389 ? -9.927 12.904 11.903 1.00 91.12 389 PRO A O 1
ATOM 2963 N N . ARG A 1 390 ? -7.986 12.743 13.012 1.00 88.25 390 ARG A N 1
ATOM 2964 C CA . ARG A 1 390 ? -7.658 11.390 12.551 1.00 88.25 390 ARG A CA 1
ATOM 2965 C C . ARG A 1 390 ? -8.641 10.347 13.092 1.00 88.25 390 ARG A C 1
ATOM 2967 O O . ARG A 1 390 ? -9.101 9.501 12.323 1.00 88.25 390 ARG A O 1
ATOM 2974 N N . ALA A 1 391 ? -8.957 10.390 14.388 1.00 91.88 391 ALA A N 1
ATOM 2975 C CA . ALA A 1 391 ? -9.950 9.494 14.978 1.00 91.88 391 ALA A CA 1
ATOM 2976 C C . ALA A 1 391 ? -11.349 9.785 14.421 1.00 91.88 391 ALA A C 1
ATOM 2978 O O . ALA A 1 391 ? -12.058 8.857 14.037 1.00 91.88 391 ALA A O 1
ATOM 2979 N N . ARG A 1 392 ? -11.708 11.066 14.262 1.00 94.38 392 ARG A N 1
ATOM 2980 C CA . ARG A 1 392 ? -12.986 11.463 13.657 1.00 94.38 392 ARG A CA 1
ATOM 2981 C C . ARG A 1 392 ? -13.167 10.880 12.252 1.00 94.38 392 ARG A C 1
ATOM 2983 O O . ARG A 1 392 ? -14.167 10.215 12.001 1.00 94.38 392 ARG A O 1
ATOM 2990 N N . ALA A 1 393 ? -12.174 11.037 11.376 1.00 90.25 393 ALA A N 1
ATOM 2991 C CA . ALA A 1 393 ? -12.219 10.488 10.020 1.00 90.25 393 ALA A CA 1
ATOM 2992 C C . ALA A 1 393 ? -12.340 8.950 10.003 1.00 90.25 393 ALA A C 1
ATOM 2994 O O . ALA A 1 393 ? -12.995 8.375 9.130 1.00 90.25 393 ALA A O 1
ATOM 2995 N N . LEU A 1 394 ? -11.727 8.260 10.975 1.00 89.81 394 LEU A N 1
ATOM 2996 C CA . LEU A 1 394 ? -11.913 6.820 11.164 1.00 89.81 394 LEU A CA 1
ATOM 2997 C C . LEU A 1 394 ? -13.370 6.487 11.517 1.00 89.81 394 LEU A C 1
ATOM 2999 O O . LEU A 1 394 ? -13.932 5.585 10.897 1.00 89.81 394 LEU A O 1
ATOM 3003 N N . TYR A 1 395 ? -13.970 7.190 12.477 1.00 96.56 395 TYR A N 1
ATOM 3004 C CA . TYR A 1 395 ? -15.343 6.938 12.918 1.00 96.56 395 TYR A CA 1
ATOM 3005 C C . TYR A 1 395 ? -16.365 7.232 11.816 1.00 96.56 395 TYR A C 1
ATOM 3007 O O . TYR A 1 395 ? -17.222 6.393 11.538 1.00 96.56 395 TYR A O 1
ATOM 3015 N N . GLU A 1 396 ? -16.233 8.358 11.115 1.00 95.00 396 GLU A N 1
ATOM 3016 C CA . GLU A 1 396 ? -17.110 8.722 9.992 1.00 95.00 396 GLU A CA 1
ATOM 3017 C C . GLU A 1 396 ? -17.044 7.678 8.866 1.00 95.00 396 GLU A C 1
ATOM 3019 O O . GLU A 1 396 ? -18.075 7.235 8.360 1.00 95.00 396 GLU A O 1
ATOM 3024 N N . ARG A 1 397 ? -15.842 7.183 8.536 1.00 90.12 397 ARG A N 1
ATOM 3025 C CA . ARG A 1 397 ? -15.654 6.100 7.553 1.00 90.12 397 ARG A CA 1
ATOM 3026 C C . ARG A 1 397 ? -16.300 4.778 7.978 1.00 90.12 397 ARG A C 1
ATOM 3028 O O . ARG A 1 397 ? -16.662 3.982 7.117 1.00 90.12 397 ARG A O 1
ATOM 3035 N N . LEU A 1 398 ? -16.430 4.532 9.281 1.00 91.00 398 LEU A N 1
ATOM 3036 C CA . LEU A 1 398 ? -17.117 3.359 9.834 1.00 91.00 398 LEU A CA 1
ATOM 3037 C C . LEU A 1 398 ? -18.629 3.577 10.006 1.00 91.00 398 LEU A C 1
ATOM 3039 O O . LEU A 1 398 ? -19.309 2.716 10.560 1.00 91.00 398 LEU A O 1
ATOM 3043 N N . GLY A 1 399 ? -19.163 4.698 9.515 1.00 95.06 399 GLY A N 1
ATOM 3044 C CA . GLY A 1 399 ? -20.594 4.986 9.494 1.00 95.06 399 GLY A CA 1
ATOM 3045 C C . GLY A 1 399 ? -21.128 5.659 10.756 1.00 95.06 399 GLY A C 1
ATOM 3046 O O . GLY A 1 399 ? -22.344 5.770 10.904 1.00 95.06 399 GLY A O 1
ATOM 3047 N N . PHE A 1 400 ? -20.260 6.109 11.666 1.00 97.88 400 PHE A N 1
ATOM 3048 C CA . PHE A 1 400 ? -20.698 6.914 12.803 1.00 97.88 400 PHE A CA 1
ATOM 3049 C C . PHE A 1 400 ? -21.133 8.303 12.342 1.00 97.88 400 PHE A C 1
ATOM 3051 O O . PHE A 1 400 ? -20.527 8.903 11.453 1.00 97.88 400 PHE A O 1
ATOM 3058 N N . LYS A 1 401 ? -22.156 8.841 13.002 1.00 97.56 401 LYS A N 1
ATOM 3059 C CA . LYS A 1 401 ? -22.654 10.200 12.790 1.00 97.56 401 LYS A CA 1
ATOM 3060 C C . LYS A 1 401 ? -22.641 10.960 14.103 1.00 97.56 401 LYS A C 1
ATOM 3062 O O . LYS A 1 401 ? -22.983 10.408 15.146 1.00 97.56 401 LYS A O 1
ATOM 3067 N N . GLU A 1 402 ? -22.249 12.223 14.049 1.00 97.44 402 GLU A N 1
ATOM 3068 C CA . GLU A 1 402 ? -22.394 13.128 15.186 1.00 97.44 402 GLU A CA 1
ATOM 3069 C C . GLU A 1 402 ? -23.884 13.327 15.495 1.00 97.44 402 GLU A C 1
ATOM 3071 O O . GLU A 1 402 ? -24.668 13.615 14.591 1.00 97.44 402 GLU A O 1
ATOM 3076 N N . PHE A 1 403 ? -24.275 13.147 16.758 1.00 96.38 403 PHE A N 1
ATOM 3077 C CA . PHE A 1 403 ? -25.658 13.353 17.214 1.00 96.38 403 PHE A CA 1
ATOM 3078 C C . PHE A 1 403 ? -25.761 14.401 18.326 1.00 96.38 403 PHE A C 1
ATOM 3080 O O . PHE A 1 403 ? -26.846 14.920 18.584 1.00 96.38 403 PHE A O 1
ATOM 3087 N N . HIS A 1 404 ? -24.645 14.713 18.987 1.00 96.06 404 HIS A N 1
ATOM 3088 C CA . HIS A 1 404 ? -24.568 15.730 20.024 1.00 96.06 404 HIS A CA 1
ATOM 3089 C C . HIS A 1 404 ? -23.143 16.286 20.132 1.00 96.06 404 HIS A C 1
ATOM 3091 O O . HIS A 1 404 ? -22.181 15.645 19.703 1.00 96.06 404 HIS A O 1
ATOM 3097 N N . ARG A 1 405 ? -23.001 17.475 20.718 1.00 94.69 405 ARG A N 1
ATOM 3098 C CA . ARG A 1 405 ? -21.716 18.139 20.935 1.00 94.69 405 ARG A CA 1
ATOM 3099 C C . ARG A 1 405 ? -21.687 18.784 22.313 1.00 94.69 405 ARG A C 1
ATOM 3101 O O . ARG A 1 405 ? -22.558 19.585 22.638 1.00 94.69 405 ARG A O 1
ATOM 3108 N N . GLU A 1 406 ? -20.651 18.466 23.078 1.00 93.25 406 GLU A N 1
ATOM 3109 C CA . GLU A 1 406 ? -20.385 18.986 24.419 1.00 93.25 406 GLU A CA 1
ATOM 3110 C C . GLU A 1 406 ? -19.122 19.849 24.359 1.00 93.25 406 GLU A C 1
ATOM 3112 O O . GLU A 1 406 ? -17.996 19.367 24.505 1.00 93.25 406 GLU A O 1
ATOM 3117 N N . GLY A 1 407 ? -19.302 21.137 24.051 1.00 92.06 407 GLY A N 1
ATOM 3118 C CA . GLY A 1 407 ? -18.189 22.049 23.782 1.00 92.06 407 GLY A CA 1
ATOM 3119 C C . GLY A 1 407 ? -17.299 21.529 22.647 1.00 92.06 407 GLY A C 1
ATOM 3120 O O . GLY A 1 407 ? -17.738 21.401 21.509 1.00 92.06 407 GLY A O 1
ATOM 3121 N N . ILE A 1 408 ? -16.056 21.201 22.990 1.00 90.50 408 ILE A N 1
ATOM 3122 C CA . ILE A 1 408 ? -14.988 20.694 22.106 1.00 90.50 408 ILE A CA 1
ATOM 3123 C C . ILE A 1 408 ? -15.021 19.170 21.871 1.00 90.50 408 ILE A C 1
ATOM 3125 O O . ILE A 1 408 ? -14.162 18.628 21.168 1.00 90.50 408 ILE A O 1
ATOM 3129 N N . LYS A 1 409 ? -15.973 18.449 22.477 1.00 94.38 409 LYS A N 1
ATOM 3130 C CA . LYS A 1 409 ? -16.141 16.999 22.316 1.00 94.38 409 LYS A CA 1
ATOM 3131 C C . LYS A 1 409 ? -17.384 16.710 21.477 1.00 94.38 409 LYS A C 1
ATOM 3133 O O . LYS A 1 409 ? -18.502 17.043 21.862 1.00 94.38 409 LYS A O 1
ATOM 3138 N N . ALA A 1 410 ? -17.198 16.061 20.333 1.00 96.38 410 ALA A N 1
ATOM 3139 C CA . ALA A 1 410 ? -18.293 15.556 19.515 1.00 96.38 410 ALA A CA 1
ATOM 3140 C C . ALA A 1 410 ? -18.697 14.159 20.001 1.00 96.38 410 ALA A C 1
ATOM 3142 O O . ALA A 1 410 ? -17.844 13.276 20.117 1.00 96.38 410 ALA A O 1
ATOM 3143 N N . LEU A 1 411 ? -19.986 13.944 20.256 1.00 97.94 411 LEU A N 1
ATOM 3144 C CA . LEU A 1 411 ? -20.539 12.622 20.532 1.00 97.94 411 LEU A CA 1
ATOM 3145 C C . LEU A 1 411 ? -21.075 12.023 19.235 1.00 97.94 411 LEU A C 1
ATOM 3147 O O . LEU A 1 411 ? -21.898 12.620 18.533 1.00 97.94 411 LEU A O 1
ATOM 3151 N N . MET A 1 412 ? -20.595 10.827 18.918 1.00 98.25 412 MET A N 1
ATOM 3152 C CA . MET A 1 412 ? -20.926 10.124 17.690 1.00 98.25 412 MET A CA 1
ATOM 3153 C C . MET A 1 412 ? -21.632 8.810 17.990 1.00 98.25 412 MET A C 1
ATOM 3155 O O . MET A 1 412 ? -21.350 8.144 18.986 1.00 98.25 412 MET A O 1
ATOM 3159 N N . ARG A 1 413 ? -22.542 8.427 17.099 1.00 97.88 413 ARG A N 1
ATOM 3160 C CA . ARG A 1 413 ? -23.325 7.203 17.198 1.00 97.88 413 ARG A CA 1
ATOM 3161 C C . ARG A 1 413 ? -23.310 6.438 15.882 1.00 97.88 413 ARG A C 1
ATOM 3163 O O . ARG A 1 413 ? -23.441 7.028 14.810 1.00 97.88 413 ARG A O 1
ATOM 3170 N N . TRP A 1 414 ? -23.194 5.123 15.988 1.00 98.38 414 TRP A N 1
ATOM 3171 C CA . TRP A 1 414 ? -23.499 4.165 14.938 1.00 98.38 414 TRP A CA 1
ATOM 3172 C C . TRP A 1 414 ? -24.741 3.361 15.337 1.00 98.38 414 TRP A C 1
ATOM 3174 O O . TRP A 1 414 ? -24.851 2.912 16.479 1.00 98.38 414 TRP A O 1
ATOM 3184 N N . GLU A 1 415 ? -25.673 3.202 14.403 1.00 96.56 415 GLU A N 1
ATOM 3185 C CA . GLU A 1 415 ? -26.921 2.458 14.595 1.00 96.56 415 GLU A CA 1
ATOM 3186 C C . GLU A 1 415 ? -26.834 1.138 13.811 1.00 96.56 415 GLU A C 1
ATOM 3188 O O . GLU A 1 415 ? -26.399 1.164 12.654 1.00 96.56 415 GLU A O 1
ATOM 3193 N N . PRO A 1 416 ? -27.237 -0.006 14.390 1.00 91.44 416 PRO A N 1
ATOM 3194 C CA . PRO A 1 416 ? -27.330 -1.250 13.640 1.00 91.44 416 PRO A CA 1
ATOM 3195 C C . PRO A 1 416 ? -28.477 -1.188 12.627 1.00 91.44 416 PRO A C 1
ATOM 3197 O O . PRO A 1 416 ? -29.523 -0.591 12.890 1.00 91.44 416 PRO A O 1
ATOM 3200 N N . ASP A 1 417 ? -28.306 -1.832 11.471 1.00 83.00 417 ASP A N 1
ATOM 3201 C CA . ASP A 1 417 ? -29.372 -1.912 10.474 1.00 83.00 417 ASP A CA 1
ATOM 3202 C C . ASP A 1 417 ? -30.614 -2.574 11.084 1.00 83.00 417 ASP A C 1
ATOM 3204 O O . ASP A 1 417 ? -30.564 -3.688 11.614 1.00 83.00 417 ASP A O 1
ATOM 3208 N N . VAL A 1 418 ? -31.757 -1.889 10.996 1.00 63.00 418 VAL A N 1
ATOM 3209 C CA . VAL A 1 418 ? -33.035 -2.454 11.425 1.00 63.00 418 VAL A CA 1
ATOM 3210 C C . VAL A 1 418 ? -33.361 -3.607 10.483 1.00 63.00 418 VAL A C 1
ATOM 3212 O O . VAL A 1 418 ? -33.768 -3.388 9.339 1.00 63.00 418 VAL A O 1
ATOM 3215 N N . VAL A 1 419 ? -33.217 -4.846 10.957 1.00 50.34 419 VAL A N 1
ATOM 3216 C CA . VAL A 1 419 ? -33.790 -6.002 10.266 1.00 50.34 419 VAL A CA 1
ATOM 3217 C C . VAL A 1 419 ? -35.300 -5.787 10.255 1.00 50.34 419 VAL A C 1
ATOM 3219 O O . VAL A 1 419 ? -35.979 -6.012 11.259 1.00 50.34 419 VAL A O 1
ATOM 3222 N N . LYS A 1 420 ? -35.842 -5.319 9.125 1.00 39.47 420 LYS A N 1
ATOM 3223 C CA . LYS A 1 420 ? -37.279 -5.393 8.864 1.00 39.47 420 LYS A CA 1
ATOM 3224 C C . LYS A 1 420 ? -37.631 -6.876 8.899 1.00 39.47 420 LYS A C 1
ATOM 3226 O O . LYS A 1 420 ? -37.358 -7.593 7.940 1.00 39.47 420 LYS A O 1
ATOM 3231 N N . LYS A 1 421 ? -38.170 -7.352 10.023 1.00 39.91 421 LYS A N 1
ATOM 3232 C CA . LYS A 1 421 ? -38.851 -8.646 10.068 1.00 39.91 421 LYS A CA 1
ATOM 3233 C C . LYS A 1 421 ? -40.015 -8.543 9.083 1.00 39.91 421 LYS A C 1
ATOM 3235 O O . LYS A 1 421 ? -40.940 -7.770 9.329 1.00 39.91 421 LYS A O 1
ATOM 3240 N N . GLY A 1 422 ? -39.865 -9.203 7.937 1.00 37.28 422 GLY A N 1
ATOM 3241 C CA . GLY A 1 422 ? -40.952 -9.455 6.995 1.00 37.28 422 GLY A CA 1
ATOM 3242 C C . GLY A 1 422 ? -41.969 -10.418 7.578 1.00 37.28 422 GLY A C 1
ATOM 3243 O O . GLY A 1 422 ? -41.580 -11.200 8.479 1.00 37.28 422 GLY A O 1
#

Secondary structure (DSSP, 8-state):
----------------------------GGG---SS----EEEEETTEEEEEE---TT-HHHHH-TTEEEEEE--TTGGGSHHHHHHHHHHHHTT-EEEEE-TTTT-PPPS-TTSTT--HHHHHHHTSHHHHHHHHHHHHHHHHHHS---EEEEEEETHHHHHHHHTTSTTS--SEEEEES--S--HHHHHT--S-EEEEEETT-STT-HHHHHHHHHHHHHSSS-EEEEEETT--TTHHHH--TTSHHHHHHHHHHHHHHHHHHHHHH-----EEEE--GGGHHHHHHHHHHHHHHHHHHHH---HHHHHHHHHHH--TTTEEEEEETTEEEEEEEEEE-SS-EEEEEEEE-TTTTTSSHHHHHHHHHHHHHHHHT--EEEEEETT-HHHHHHHHHTT-EEEEEETTEEEEEE--------